Protein AF-A0A4Y3WJ09-F1 (afdb_monomer)

Radius of gyration: 26.89 Å; Cα contacts (8 Å, |Δi|>4): 916; chains: 1; bounding box: 65×41×78 Å

Foldseek 3Di:
DPQVVQQVLVQVLVVQCQVCLQDNDLVSQQVAKDQQAAEPVCQFFAPQLRHGISRNSVSVSVLVCQQWHNWHKDWDDWDDDRQKIKTKIKIKTAGAHKRFTAHNVRHTPDIDGGQRFIDIWIKMKMFGDDPSHTRYIDIDTPVVSVCVRSCVPPDLAPDPPFFDWDWDDLPQKIKIKGKDPLVQDAAEEEEAEDALALCLQSSLVRACLCPSHIYMRIRFALYDPMHPDPDFDALLNRLSSVVSVCVVSVGQAHAYEAAELRLVSLLSNLLVCVRHHQAYEYELYQQALDDDLSVVLCVQQVVVLVVCVVVVNLLVSSQSNCCQFQNDCVLVLQCVNPNNCRSVSSSVRNVCCSPHVVCSRHPVDHDDLVSLVSRNHAYEAEFEPCCCVRRVSSVVRSVRSCVSNVNYHYDYDYPGHSSCCSRPSNVVSNVVSVRRVD

Mean predicted aligned error: 13.88 Å

Structure (mmCIF, N/CA/C/O backbone):
data_AF-A0A4Y3WJ09-F1
#
_entry.id   AF-A0A4Y3WJ09-F1
#
loop_
_atom_site.group_PDB
_atom_site.id
_atom_site.type_symbol
_atom_site.label_atom_id
_atom_site.label_alt_id
_atom_site.label_comp_id
_atom_site.label_asym_id
_atom_site.label_entity_id
_atom_site.label_seq_id
_atom_site.pdbx_PDB_ins_code
_atom_site.Cartn_x
_atom_site.Cartn_y
_atom_site.Cartn_z
_atom_site.occupancy
_atom_site.B_iso_or_equiv
_atom_site.auth_seq_id
_atom_site.auth_comp_id
_atom_site.auth_asym_id
_atom_site.auth_atom_id
_atom_site.pdbx_PDB_model_num
ATOM 1 N N . MET A 1 1 ? 33.032 -2.298 -53.060 1.00 49.53 1 MET A N 1
ATOM 2 C CA . MET A 1 1 ? 34.197 -2.039 -52.176 1.00 49.53 1 MET A CA 1
ATOM 3 C C . MET A 1 1 ? 33.926 -0.985 -51.094 1.00 49.53 1 MET A C 1
ATOM 5 O O . MET A 1 1 ? 34.603 -1.011 -50.076 1.00 49.53 1 MET A O 1
ATOM 9 N N . THR A 1 2 ? 32.958 -0.078 -51.272 1.00 60.81 2 THR A N 1
ATOM 10 C CA . THR A 1 2 ? 32.627 1.017 -50.335 1.00 60.81 2 THR A CA 1
ATOM 11 C C . THR A 1 2 ? 31.844 0.573 -49.093 1.00 60.81 2 THR A C 1
ATOM 13 O O . THR A 1 2 ? 32.203 0.995 -47.999 1.00 60.81 2 THR A O 1
ATOM 16 N N . THR A 1 3 ? 30.855 -0.319 -49.228 1.00 61.72 3 THR A N 1
ATOM 17 C CA . THR A 1 3 ? 30.010 -0.789 -48.108 1.00 61.72 3 THR A CA 1
ATOM 18 C C . THR A 1 3 ? 30.817 -1.538 -47.045 1.00 61.72 3 THR A C 1
ATOM 20 O O . THR A 1 3 ? 30.859 -1.105 -45.904 1.00 61.72 3 THR A O 1
ATOM 23 N N . THR A 1 4 ? 31.593 -2.561 -47.425 1.00 63.91 4 THR A N 1
ATOM 24 C CA . THR A 1 4 ? 32.421 -3.352 -46.489 1.00 63.91 4 THR A CA 1
ATOM 25 C C . THR A 1 4 ? 33.418 -2.496 -45.703 1.00 63.91 4 THR A C 1
ATOM 27 O O . THR A 1 4 ? 33.597 -2.694 -44.507 1.00 63.91 4 THR A O 1
ATOM 30 N N . ARG A 1 5 ? 34.045 -1.501 -46.351 1.00 67.44 5 ARG A N 1
ATOM 31 C CA . ARG A 1 5 ? 35.002 -0.595 -45.696 1.00 67.44 5 ARG A CA 1
ATOM 32 C C . ARG A 1 5 ? 34.311 0.325 -44.682 1.00 67.44 5 ARG A C 1
ATOM 34 O O . ARG A 1 5 ? 34.899 0.611 -43.643 1.00 67.44 5 ARG A O 1
ATOM 41 N N . ARG A 1 6 ? 33.074 0.746 -44.976 1.00 68.56 6 ARG A N 1
ATOM 42 C CA . ARG A 1 6 ? 32.235 1.570 -44.094 1.00 68.56 6 ARG A CA 1
ATOM 43 C C . ARG A 1 6 ? 31.748 0.773 -42.881 1.00 68.56 6 ARG A C 1
ATOM 45 O O . ARG A 1 6 ? 31.883 1.240 -41.754 1.00 68.56 6 ARG A O 1
ATOM 52 N N . THR A 1 7 ? 31.325 -0.473 -43.096 1.00 72.62 7 THR A N 1
ATOM 53 C CA . THR A 1 7 ? 30.966 -1.421 -42.031 1.00 72.62 7 THR A CA 1
ATOM 54 C C . THR A 1 7 ? 32.130 -1.628 -41.057 1.00 72.62 7 THR A C 1
ATOM 56 O O . THR A 1 7 ? 31.968 -1.491 -39.845 1.00 72.62 7 THR A O 1
ATOM 59 N N . THR A 1 8 ? 33.340 -1.878 -41.575 1.00 74.62 8 THR A N 1
ATOM 60 C CA . THR A 1 8 ? 34.547 -2.043 -40.750 1.00 74.62 8 THR A CA 1
ATOM 61 C C . THR A 1 8 ? 34.922 -0.766 -39.989 1.00 74.62 8 THR A C 1
ATOM 63 O O . THR A 1 8 ? 35.354 -0.855 -38.839 1.00 74.62 8 THR A O 1
ATOM 66 N N . SER A 1 9 ? 34.747 0.426 -40.580 1.00 85.62 9 SER A N 1
ATOM 67 C CA . SER A 1 9 ? 35.023 1.688 -39.878 1.00 85.62 9 SER A CA 1
ATOM 68 C C . SER A 1 9 ? 34.035 1.963 -38.746 1.00 85.62 9 SER A C 1
ATOM 70 O O . SER A 1 9 ? 34.469 2.317 -37.655 1.00 85.62 9 SER A O 1
ATOM 72 N N . THR A 1 10 ? 32.737 1.745 -38.969 1.00 90.12 10 THR A N 1
ATOM 73 C CA . THR A 1 10 ? 31.695 1.957 -37.952 1.00 90.12 10 THR A CA 1
ATOM 74 C C . THR A 1 10 ? 31.848 0.975 -36.793 1.00 90.12 10 THR A C 1
ATOM 76 O O . THR A 1 10 ? 31.798 1.380 -35.634 1.00 90.12 10 THR A O 1
ATOM 79 N N . HIS A 1 11 ? 32.136 -0.296 -37.088 1.00 93.44 11 HIS A N 1
ATOM 80 C CA . HIS A 1 11 ? 32.428 -1.303 -36.068 1.00 93.44 11 HIS A CA 1
ATOM 81 C C . HIS A 1 11 ? 33.600 -0.881 -35.170 1.00 93.44 11 HIS A C 1
ATOM 83 O O . HIS A 1 11 ? 33.531 -0.975 -33.942 1.00 93.44 11 HIS A O 1
ATOM 89 N N . ARG A 1 12 ? 34.700 -0.410 -35.770 1.00 93.62 12 ARG A N 1
ATOM 90 C CA . ARG A 1 12 ? 35.858 0.070 -35.009 1.00 93.62 12 ARG A CA 1
ATOM 91 C C . ARG A 1 12 ? 35.506 1.295 -34.166 1.00 93.62 12 ARG A C 1
ATOM 93 O O . ARG A 1 12 ? 35.905 1.350 -33.011 1.00 93.62 12 ARG A O 1
ATOM 100 N N . LEU A 1 13 ? 34.734 2.226 -34.719 1.00 95.19 13 LEU A N 1
ATOM 101 C CA . LEU A 1 13 ? 34.330 3.455 -34.044 1.00 95.19 13 LEU A CA 1
ATOM 102 C C . LEU A 1 13 ? 33.542 3.179 -32.754 1.00 95.19 13 LEU A C 1
ATOM 104 O O . LEU A 1 13 ? 33.880 3.729 -31.709 1.00 95.19 13 LEU A O 1
ATOM 108 N N . VAL A 1 14 ? 32.545 2.285 -32.799 1.00 95.75 14 VAL A N 1
ATOM 109 C CA . VAL A 1 14 ? 31.782 1.908 -31.594 1.00 95.75 14 VAL A CA 1
ATOM 110 C C . VAL A 1 14 ? 32.630 1.106 -30.604 1.00 95.75 14 VAL A C 1
ATOM 112 O O . VAL A 1 14 ? 32.504 1.292 -29.400 1.00 95.75 14 VAL A O 1
ATOM 115 N N . THR A 1 15 ? 33.554 0.269 -31.089 1.00 96.00 15 THR A N 1
ATOM 116 C CA . THR A 1 15 ? 34.483 -0.476 -30.219 1.00 96.00 15 THR A CA 1
ATOM 117 C C . THR A 1 15 ? 35.412 0.474 -29.457 1.00 96.00 15 THR A C 1
ATOM 119 O O . THR A 1 15 ? 35.600 0.338 -28.248 1.00 96.00 15 THR A O 1
ATOM 122 N N . ASP A 1 16 ? 35.993 1.448 -30.161 1.00 96.50 16 ASP A N 1
ATOM 123 C CA . ASP A 1 16 ? 36.915 2.422 -29.580 1.00 96.50 16 ASP A CA 1
ATOM 124 C C . ASP A 1 16 ? 36.181 3.387 -28.629 1.00 96.50 16 ASP A C 1
ATOM 126 O O . ASP A 1 16 ? 36.765 3.804 -27.630 1.00 96.50 16 ASP A O 1
ATOM 130 N N . LEU A 1 17 ? 34.887 3.655 -28.852 1.00 97.00 17 LEU A N 1
ATOM 131 C CA . LEU A 1 17 ? 34.045 4.404 -27.913 1.00 97.00 17 LEU A CA 1
ATOM 132 C C . LEU A 1 17 ? 33.941 3.709 -26.552 1.00 97.00 17 LEU A C 1
ATOM 134 O O . LEU A 1 17 ? 34.197 4.352 -25.537 1.00 97.00 17 LEU A O 1
ATOM 138 N N . PHE A 1 18 ? 33.569 2.425 -26.501 1.00 97.00 18 PHE A N 1
ATOM 139 C CA . PHE A 1 18 ? 33.405 1.725 -25.218 1.00 97.00 18 PHE A CA 1
ATOM 140 C C . PHE A 1 18 ? 34.717 1.655 -24.429 1.00 97.00 18 PHE A C 1
ATOM 142 O O . PHE A 1 18 ? 34.713 1.797 -23.207 1.00 97.00 18 PHE A O 1
ATOM 149 N N . ARG A 1 19 ? 35.854 1.526 -25.125 1.00 94.88 19 ARG A N 1
ATOM 150 C CA . ARG A 1 19 ? 37.184 1.656 -24.511 1.00 94.88 19 ARG A CA 1
ATOM 151 C C . ARG A 1 19 ? 37.405 3.065 -23.966 1.00 94.88 19 ARG A C 1
ATOM 153 O O . ARG A 1 19 ? 37.731 3.232 -22.797 1.00 94.88 19 ARG A O 1
ATOM 160 N N . ALA A 1 20 ? 37.144 4.087 -24.782 1.00 95.50 20 ALA A N 1
ATOM 161 C CA . ALA A 1 20 ? 37.290 5.477 -24.365 1.00 95.50 20 ALA A CA 1
ATOM 162 C C . ALA A 1 20 ? 36.394 5.833 -23.167 1.00 95.50 20 ALA A C 1
ATOM 164 O O . ALA A 1 20 ? 36.812 6.623 -22.326 1.00 95.50 20 ALA A O 1
ATOM 165 N N . MET A 1 21 ? 35.206 5.228 -23.051 1.00 95.44 21 MET A N 1
ATOM 166 C CA . MET A 1 21 ? 34.303 5.368 -21.905 1.00 95.44 21 MET A CA 1
ATOM 167 C C . MET A 1 21 ? 34.782 4.627 -20.652 1.00 95.44 21 MET A C 1
ATOM 169 O O . MET A 1 21 ? 34.593 5.134 -19.547 1.00 95.44 21 MET A O 1
ATOM 173 N N . ALA A 1 22 ? 35.456 3.485 -20.787 1.00 94.56 22 ALA A N 1
ATOM 174 C CA . ALA A 1 22 ? 35.999 2.723 -19.660 1.00 94.56 22 ALA A CA 1
ATOM 175 C C . ALA A 1 22 ? 37.166 3.447 -18.975 1.00 94.56 22 ALA A C 1
ATOM 177 O O . ALA A 1 22 ? 37.065 3.789 -17.797 1.00 94.56 22 ALA A O 1
ATOM 178 N N . ASP A 1 23 ? 38.219 3.778 -19.725 1.00 93.38 23 ASP A N 1
ATOM 179 C CA . ASP A 1 23 ? 39.463 4.335 -19.171 1.00 93.38 23 ASP A CA 1
ATOM 180 C C . ASP A 1 23 ? 40.126 5.449 -20.010 1.00 93.38 23 ASP A C 1
ATOM 182 O O . ASP A 1 23 ? 41.090 6.066 -19.556 1.00 93.38 23 ASP A O 1
ATOM 186 N N . GLY A 1 24 ? 39.595 5.775 -21.194 1.00 93.44 24 GLY A N 1
ATOM 187 C CA . GLY A 1 24 ? 40.136 6.832 -22.061 1.00 93.44 24 GLY A CA 1
ATOM 188 C C . GLY A 1 24 ? 39.956 8.270 -21.557 1.00 93.44 24 GLY A C 1
ATOM 189 O O . GLY A 1 24 ? 39.269 8.545 -20.568 1.00 93.44 24 GLY A O 1
ATOM 190 N N . THR A 1 25 ? 40.576 9.213 -22.266 1.00 96.00 25 THR A N 1
ATOM 191 C CA . THR A 1 25 ? 40.548 10.651 -21.954 1.00 96.00 25 THR A CA 1
ATOM 192 C C . THR A 1 25 ? 39.454 11.401 -22.721 1.00 96.00 25 THR A C 1
ATOM 194 O O . THR A 1 25 ? 38.914 10.907 -23.713 1.00 96.00 25 THR A O 1
ATOM 197 N N . GLU A 1 26 ? 39.173 12.644 -22.319 1.00 95.38 26 GLU A N 1
ATOM 198 C CA . GLU A 1 26 ? 38.281 13.546 -23.064 1.00 95.38 26 GLU A CA 1
ATOM 199 C C . GLU A 1 26 ? 38.724 13.712 -24.526 1.00 95.38 26 GLU A C 1
ATOM 201 O O . GLU A 1 26 ? 37.899 13.711 -25.438 1.00 95.38 26 GLU A O 1
ATOM 206 N N . ALA A 1 27 ? 40.037 13.780 -24.766 1.00 96.12 27 ALA A N 1
ATOM 207 C CA . ALA A 1 27 ? 40.599 13.902 -26.106 1.00 96.12 27 ALA A CA 1
ATOM 208 C C . ALA A 1 27 ? 40.387 12.641 -26.958 1.00 96.12 27 ALA A C 1
ATOM 210 O O . ALA A 1 27 ? 40.234 12.751 -28.174 1.00 96.12 27 ALA A O 1
ATOM 211 N N . ASP A 1 28 ? 40.375 11.454 -26.348 1.00 94.81 28 ASP A N 1
ATOM 212 C CA . ASP A 1 28 ? 40.113 10.206 -27.069 1.00 94.81 28 ASP A CA 1
ATOM 213 C C . ASP A 1 28 ? 38.658 10.149 -27.521 1.00 94.81 28 ASP A C 1
ATOM 215 O O . ASP A 1 28 ? 38.384 9.882 -28.689 1.00 94.81 28 ASP A O 1
ATOM 219 N N . LEU A 1 29 ? 37.735 10.507 -26.630 1.00 93.56 29 LEU A N 1
ATOM 220 C CA . LEU A 1 29 ? 36.309 10.546 -26.925 1.00 93.56 29 LEU A CA 1
ATOM 221 C C . LEU A 1 29 ? 35.961 11.652 -27.940 1.00 93.56 29 LEU A C 1
ATOM 223 O O . LEU A 1 29 ? 35.170 11.426 -28.857 1.00 93.56 29 LEU A O 1
ATOM 227 N N . ALA A 1 30 ? 36.618 12.814 -27.868 1.00 95.75 30 ALA A N 1
ATOM 228 C CA . ALA A 1 30 ? 36.427 13.905 -28.824 1.00 95.75 30 ALA A CA 1
ATOM 229 C C . ALA A 1 30 ? 36.813 13.552 -30.270 1.00 95.75 30 ALA A C 1
ATOM 231 O O . ALA A 1 30 ? 36.283 14.152 -31.203 1.00 95.75 30 ALA A O 1
ATOM 232 N N . ARG A 1 31 ? 37.693 12.564 -30.481 1.00 96.94 31 ARG A N 1
ATOM 233 C CA . ARG A 1 31 ? 38.034 12.059 -31.824 1.00 96.94 31 ARG A CA 1
ATOM 234 C C . ARG A 1 31 ? 36.977 11.118 -32.405 1.00 96.94 31 ARG A C 1
ATOM 236 O O . ARG A 1 31 ? 37.053 10.811 -33.590 1.00 96.94 31 ARG A O 1
ATOM 243 N N . LEU A 1 32 ? 36.041 10.636 -31.587 1.00 97.38 32 LEU A N 1
ATOM 244 C CA . LEU A 1 32 ? 35.035 9.638 -31.968 1.00 97.38 32 LEU A CA 1
ATOM 245 C C . LEU A 1 32 ? 33.642 10.252 -32.157 1.00 97.38 32 LEU A C 1
ATOM 247 O O . LEU A 1 32 ? 32.805 9.679 -32.853 1.00 97.38 32 LEU A O 1
ATOM 251 N N . VAL A 1 33 ? 33.390 11.411 -31.546 1.00 97.62 33 VAL A N 1
ATOM 252 C CA . VAL A 1 33 ? 32.065 12.031 -31.447 1.00 97.62 33 VAL A CA 1
ATOM 253 C C . VAL A 1 33 ? 31.955 13.239 -32.377 1.00 97.62 33 VAL A C 1
ATOM 255 O O . VAL A 1 33 ? 32.781 14.149 -32.365 1.00 97.62 33 VAL A O 1
ATOM 258 N N . HIS A 1 34 ? 30.898 13.267 -33.182 1.00 98.25 34 HIS A N 1
ATOM 259 C CA . HIS A 1 34 ? 30.606 14.350 -34.113 1.00 98.25 34 HIS A CA 1
ATOM 260 C C . HIS A 1 34 ? 30.262 15.652 -33.349 1.00 98.25 34 HIS A C 1
ATOM 262 O O . HIS A 1 34 ? 29.561 15.587 -32.342 1.00 98.25 34 HIS A O 1
ATOM 268 N N . PRO A 1 35 ? 30.633 16.864 -33.816 1.00 97.12 35 PRO A N 1
ATOM 269 C CA . PRO A 1 35 ? 30.324 18.125 -33.115 1.00 97.12 35 PRO A CA 1
ATOM 270 C C . PRO A 1 35 ? 28.831 18.393 -32.865 1.00 97.12 35 PRO A C 1
ATOM 272 O O . PRO A 1 35 ? 28.466 19.113 -31.945 1.00 97.12 35 PRO A O 1
ATOM 275 N N . ARG A 1 36 ? 27.961 17.808 -33.694 1.00 96.44 36 ARG A N 1
ATOM 276 C CA . ARG A 1 36 ? 26.492 17.856 -33.555 1.00 96.44 36 ARG A CA 1
ATOM 277 C C . ARG A 1 36 ? 25.893 16.602 -32.908 1.00 96.44 36 ARG A C 1
ATOM 279 O O . ARG A 1 36 ? 24.698 16.377 -3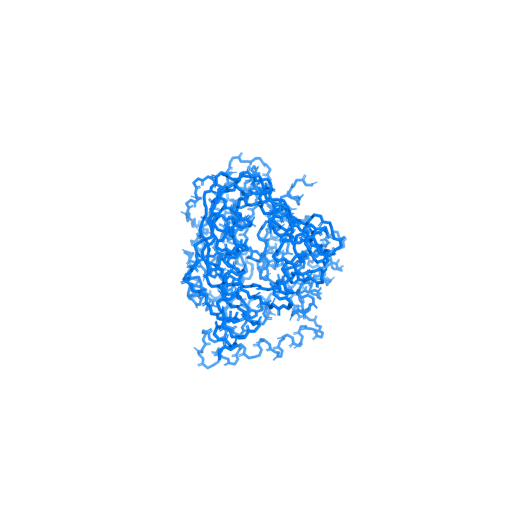3.054 1.00 96.44 36 ARG A O 1
ATOM 286 N N . ALA A 1 37 ? 26.710 15.749 -32.295 1.00 96.94 37 ALA A N 1
ATOM 287 C CA . ALA A 1 37 ? 26.230 14.481 -31.770 1.00 96.94 37 ALA A CA 1
ATOM 288 C C . ALA A 1 37 ? 25.207 14.677 -30.651 1.00 96.94 37 ALA A C 1
ATOM 290 O O . ALA A 1 37 ? 25.352 15.582 -29.831 1.00 96.94 37 ALA A O 1
ATOM 291 N N . HIS A 1 38 ? 24.213 13.798 -30.589 1.00 94.62 38 HIS A N 1
ATOM 292 C CA . HIS A 1 38 ? 23.195 13.820 -29.546 1.00 94.62 38 HIS A CA 1
ATOM 293 C C . HIS A 1 38 ? 23.065 12.451 -28.873 1.00 94.62 38 HIS A C 1
ATOM 295 O O . HIS A 1 38 ? 22.886 11.433 -29.542 1.00 94.62 38 HIS A O 1
ATOM 301 N N . ASP A 1 39 ? 23.135 12.437 -27.544 1.00 95.75 39 ASP A N 1
ATOM 302 C CA . ASP A 1 39 ? 22.878 11.261 -26.716 1.00 95.75 39 ASP A CA 1
ATOM 303 C C . ASP A 1 39 ? 21.455 11.341 -26.148 1.00 95.75 39 ASP A C 1
ATOM 305 O O . ASP A 1 39 ? 21.157 12.190 -25.307 1.00 95.75 39 ASP A O 1
ATOM 309 N N . ARG A 1 40 ? 20.560 10.459 -26.608 1.00 94.88 40 ARG A N 1
ATOM 310 C CA . ARG A 1 40 ? 19.167 10.432 -26.140 1.00 94.88 40 ARG A CA 1
ATOM 311 C C . ARG A 1 40 ? 19.049 9.994 -24.674 1.00 94.88 40 ARG A C 1
ATOM 313 O O . ARG A 1 40 ? 18.080 10.362 -24.015 1.00 94.88 40 ARG A O 1
ATOM 320 N N . GLU A 1 41 ? 20.045 9.284 -24.144 1.00 93.00 41 GLU A N 1
ATOM 321 C CA . GLU A 1 41 ? 20.054 8.783 -22.764 1.00 93.00 41 GLU A CA 1
ATOM 322 C C . GLU A 1 41 ? 20.547 9.823 -21.745 1.00 93.00 41 GLU A C 1
ATOM 324 O O . GLU A 1 41 ? 20.401 9.628 -20.533 1.00 93.00 41 GLU A O 1
ATOM 329 N N . ALA A 1 42 ? 21.080 10.961 -22.207 1.00 91.62 42 ALA A N 1
ATOM 330 C CA . ALA A 1 42 ? 21.610 12.026 -21.354 1.00 91.62 42 ALA A CA 1
ATOM 331 C C . ALA A 1 42 ? 20.536 12.745 -20.512 1.00 91.62 42 ALA A C 1
ATOM 333 O O . ALA A 1 42 ? 20.863 13.525 -19.615 1.00 91.62 42 ALA A O 1
ATOM 334 N N . VAL A 1 43 ? 19.246 12.479 -20.757 1.00 88.12 43 VAL A N 1
ATOM 335 C CA . VAL A 1 43 ? 18.119 13.102 -20.042 1.00 88.12 43 VAL A CA 1
ATOM 336 C C . VAL A 1 43 ? 18.187 12.895 -18.524 1.00 88.12 43 VAL A C 1
ATOM 338 O O . VAL A 1 43 ? 17.869 13.816 -17.771 1.00 88.12 43 VAL A O 1
ATOM 341 N N . ILE A 1 44 ? 18.671 11.736 -18.064 1.00 85.38 44 ILE A N 1
ATOM 342 C CA . ILE A 1 44 ? 18.806 11.422 -16.630 1.00 85.38 44 ILE A CA 1
ATOM 343 C C . ILE A 1 44 ? 20.147 11.859 -16.017 1.00 85.38 44 ILE A C 1
ATOM 345 O O . ILE A 1 44 ? 20.321 11.772 -14.797 1.00 85.38 44 ILE A O 1
ATOM 349 N N . GLY A 1 45 ? 21.094 12.273 -16.863 1.00 88.25 45 GLY A N 1
ATOM 350 C CA . GLY A 1 45 ? 22.432 12.715 -16.486 1.00 88.25 45 GLY A CA 1
ATOM 351 C C . GLY A 1 45 ? 22.486 14.212 -16.162 1.00 88.25 45 GLY A C 1
ATOM 352 O O . GLY A 1 45 ? 21.484 14.923 -16.299 1.00 88.25 45 GLY A O 1
ATOM 353 N N . PRO A 1 46 ? 23.652 14.716 -15.723 1.00 94.25 46 PRO A N 1
ATOM 354 C CA . PRO A 1 46 ? 23.820 16.122 -15.369 1.00 94.25 46 PRO A CA 1
ATOM 355 C C . PRO A 1 46 ? 23.520 17.042 -16.564 1.00 94.25 46 PRO A C 1
ATOM 357 O O . PRO A 1 46 ? 23.734 16.637 -17.706 1.00 94.25 46 PRO A O 1
ATOM 360 N N . PRO A 1 47 ? 23.117 18.309 -16.345 1.00 95.06 47 PRO A N 1
ATOM 361 C CA . PRO A 1 47 ? 22.813 19.244 -17.434 1.00 95.06 47 PRO A CA 1
ATOM 362 C C . PRO A 1 47 ? 23.910 19.349 -18.502 1.00 95.06 47 PRO A C 1
ATOM 364 O O . PRO A 1 47 ? 23.605 19.432 -19.688 1.00 95.06 47 PRO A O 1
A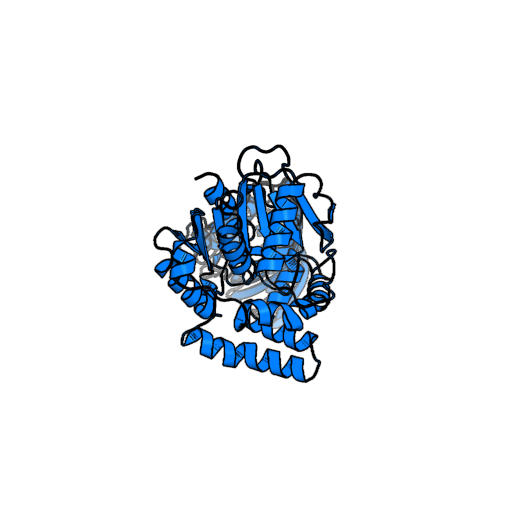TOM 367 N N . ALA A 1 48 ? 25.183 19.267 -18.097 1.00 95.62 48 ALA A N 1
ATOM 368 C CA . ALA A 1 48 ? 26.324 19.285 -19.010 1.00 95.62 48 ALA A CA 1
ATOM 369 C C . ALA A 1 48 ? 26.276 18.155 -20.059 1.00 95.62 48 ALA A C 1
ATOM 371 O O . ALA A 1 48 ? 26.614 18.396 -21.216 1.00 95.62 48 ALA A O 1
ATOM 372 N N . ALA A 1 49 ? 25.778 16.966 -19.692 1.00 95.81 49 ALA A N 1
ATOM 373 C CA . ALA A 1 49 ? 25.663 15.804 -20.578 1.00 95.81 49 ALA A CA 1
ATOM 374 C C . ALA A 1 49 ? 24.683 16.006 -21.741 1.00 95.81 49 ALA A C 1
ATOM 376 O O . ALA A 1 49 ? 24.772 15.332 -22.762 1.00 95.81 49 ALA A O 1
ATOM 377 N N . ARG A 1 50 ? 23.769 16.973 -21.615 1.00 94.25 50 ARG A N 1
ATOM 378 C CA . ARG A 1 50 ? 22.749 17.291 -22.625 1.00 94.25 50 ARG A CA 1
ATOM 379 C C . ARG A 1 50 ? 23.269 18.229 -23.717 1.00 94.25 50 ARG A C 1
ATOM 381 O O . ARG A 1 50 ? 22.548 18.537 -24.663 1.00 94.25 50 ARG A O 1
ATOM 388 N N . THR A 1 51 ? 24.505 18.706 -23.580 1.00 95.00 51 THR A N 1
ATOM 389 C CA . THR A 1 51 ? 25.161 19.556 -24.578 1.00 95.00 51 THR A CA 1
ATOM 390 C C . THR A 1 51 ? 25.499 18.729 -25.820 1.00 95.00 51 THR A C 1
ATOM 392 O O . THR A 1 51 ? 26.125 17.680 -25.679 1.00 95.00 51 THR A O 1
ATOM 395 N N . PRO A 1 52 ? 25.154 19.173 -27.041 1.00 96.38 52 PRO A N 1
ATOM 396 C CA . PRO A 1 52 ? 25.555 18.459 -28.246 1.00 96.38 52 PRO A CA 1
ATOM 397 C C . PRO A 1 52 ? 27.078 18.334 -28.398 1.00 96.38 52 PRO A C 1
ATOM 399 O O . PRO A 1 52 ? 27.837 19.238 -28.045 1.00 96.38 52 PRO A O 1
ATOM 402 N N . GLY A 1 53 ? 27.510 17.222 -28.989 1.00 96.75 53 GLY A N 1
ATOM 403 C CA . GLY A 1 53 ? 28.897 16.969 -29.362 1.00 96.75 53 GLY A CA 1
ATOM 404 C C . GLY A 1 53 ? 29.778 16.376 -28.254 1.00 96.75 53 GLY A C 1
ATOM 405 O O . GLY A 1 53 ? 29.272 15.863 -27.253 1.00 96.75 53 GLY A O 1
ATOM 406 N N . PRO A 1 54 ? 31.113 16.420 -28.434 1.00 97.50 54 PRO A N 1
ATOM 407 C CA . PRO A 1 54 ? 32.079 15.776 -27.542 1.00 97.50 54 PRO A CA 1
ATOM 408 C C . PRO A 1 54 ? 31.933 16.124 -26.059 1.00 97.50 54 PRO A C 1
ATOM 410 O O . PRO A 1 54 ? 32.062 15.244 -25.212 1.00 97.50 54 PRO A O 1
ATOM 413 N N . ALA A 1 55 ? 31.628 17.386 -25.743 1.00 96.31 55 ALA A N 1
ATOM 414 C CA . ALA A 1 55 ? 31.533 17.858 -24.364 1.00 96.31 55 ALA A CA 1
ATOM 415 C C . ALA A 1 55 ? 30.402 17.170 -23.580 1.00 96.31 55 ALA A C 1
ATOM 417 O O . ALA A 1 55 ? 30.600 16.782 -22.429 1.00 96.31 55 ALA A O 1
ATOM 418 N N . GLY A 1 56 ? 29.230 16.971 -24.197 1.00 96.25 56 GLY A N 1
ATOM 419 C CA . GLY A 1 56 ? 28.120 16.274 -23.542 1.00 96.25 56 GLY A CA 1
ATOM 420 C C . GLY A 1 56 ? 28.410 14.795 -23.330 1.00 96.25 56 GLY A C 1
ATOM 421 O O . GLY A 1 56 ? 28.206 14.266 -22.241 1.00 96.25 56 GLY A O 1
ATOM 422 N N . TRP A 1 57 ? 28.988 14.138 -24.332 1.00 96.25 57 TRP A N 1
ATOM 423 C CA . TRP A 1 57 ? 29.363 12.730 -24.220 1.00 96.25 57 TRP A CA 1
ATOM 424 C C . TRP A 1 57 ? 30.458 12.492 -23.170 1.00 96.25 57 TRP A C 1
ATOM 426 O O . TRP A 1 57 ? 30.408 11.514 -22.415 1.00 96.25 57 TRP A O 1
ATOM 436 N N . TRP A 1 58 ? 31.425 13.407 -23.068 1.00 97.25 58 TRP A N 1
ATOM 437 C CA . TRP A 1 58 ? 32.401 13.386 -21.984 1.00 97.25 58 TRP A CA 1
ATOM 438 C C . TRP A 1 58 ? 31.740 13.596 -20.622 1.00 97.25 58 TRP A C 1
ATOM 440 O O . TRP A 1 58 ? 32.045 12.862 -19.687 1.00 97.25 58 TRP A O 1
ATOM 450 N N . ALA A 1 59 ? 30.788 14.522 -20.501 1.00 96.81 59 ALA A N 1
ATOM 451 C CA . ALA A 1 59 ? 30.053 14.721 -19.255 1.00 96.81 59 ALA A CA 1
ATOM 452 C C . ALA A 1 59 ? 29.244 13.474 -18.840 1.00 96.81 59 ALA A C 1
ATOM 454 O O . ALA A 1 59 ? 29.258 13.127 -17.659 1.00 96.81 59 ALA A O 1
ATOM 455 N N . SER A 1 60 ? 28.619 12.751 -19.781 1.00 95.19 60 SER A N 1
ATOM 456 C CA . SER A 1 60 ? 28.003 11.437 -19.514 1.00 95.19 60 SER A CA 1
ATOM 457 C C . SER A 1 60 ? 29.031 10.422 -18.997 1.00 95.19 60 SER A C 1
ATOM 459 O O . SER A 1 60 ? 28.784 9.724 -18.011 1.00 95.19 60 SER A O 1
ATOM 461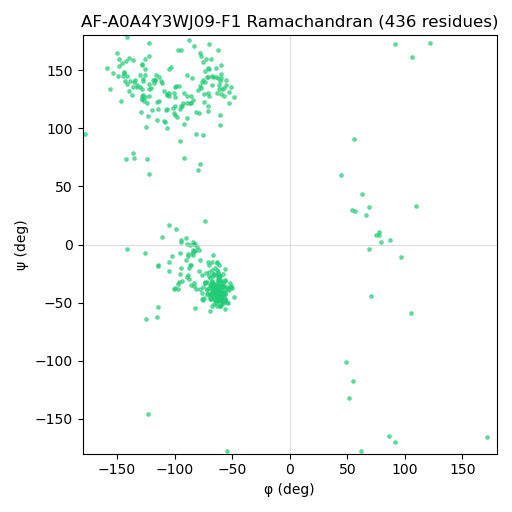 N N . THR A 1 61 ? 30.210 10.373 -19.621 1.00 96.50 61 THR A N 1
ATOM 462 C CA . THR A 1 61 ? 31.303 9.458 -19.248 1.00 96.50 61 THR A CA 1
ATOM 463 C C . THR A 1 61 ? 31.845 9.772 -17.854 1.00 96.50 61 THR A C 1
ATOM 465 O O . THR A 1 61 ? 31.964 8.887 -17.009 1.00 96.50 61 THR A O 1
ATOM 468 N N . ALA A 1 62 ? 32.128 11.045 -17.582 1.00 95.94 62 ALA A N 1
ATOM 469 C CA . ALA A 1 62 ? 32.623 11.519 -16.299 1.00 95.94 62 ALA A CA 1
ATOM 470 C C . ALA A 1 62 ? 31.605 11.276 -15.177 1.00 95.94 62 ALA A C 1
ATOM 472 O O . ALA A 1 62 ? 31.983 10.856 -14.087 1.00 95.94 62 ALA A O 1
ATOM 473 N N . TRP A 1 63 ? 30.313 11.475 -15.450 1.00 95.38 63 TRP A N 1
ATOM 474 C CA . TRP A 1 63 ? 29.237 11.182 -14.505 1.00 95.38 63 TRP A CA 1
ATOM 475 C C . TRP A 1 63 ? 29.151 9.692 -14.149 1.00 95.38 63 TRP A C 1
ATOM 477 O O . TRP A 1 63 ? 29.077 9.353 -12.967 1.00 95.38 63 TRP A O 1
ATOM 487 N N . LEU A 1 64 ? 29.233 8.797 -15.139 1.00 94.75 64 LEU A N 1
ATOM 488 C CA . LEU A 1 64 ? 29.283 7.352 -14.891 1.00 94.75 64 LEU A CA 1
ATOM 489 C C . LEU A 1 64 ? 30.513 6.972 -14.057 1.00 94.75 64 LEU A C 1
ATOM 491 O O . LEU A 1 64 ? 30.381 6.284 -13.045 1.00 94.75 64 LEU A O 1
ATOM 495 N N . ARG A 1 65 ? 31.696 7.476 -14.421 1.00 95.88 65 ARG A N 1
ATOM 496 C CA . ARG A 1 65 ? 32.951 7.221 -13.691 1.00 95.88 65 ARG A CA 1
ATOM 497 C C . ARG A 1 65 ? 32.984 7.825 -12.288 1.00 95.88 65 ARG A C 1
ATOM 499 O O . ARG A 1 65 ? 33.696 7.323 -11.425 1.00 95.88 65 ARG A O 1
ATOM 506 N N . ALA A 1 66 ? 32.217 8.884 -12.035 1.00 94.88 66 ALA A N 1
ATOM 507 C CA . ALA A 1 66 ? 32.069 9.439 -10.694 1.00 94.88 66 ALA A CA 1
ATOM 508 C C . ALA A 1 66 ? 31.298 8.485 -9.768 1.00 94.88 66 ALA A C 1
ATOM 510 O O . ALA A 1 66 ? 31.604 8.416 -8.581 1.00 94.88 66 ALA A O 1
ATOM 511 N N . GLY A 1 67 ? 30.323 7.737 -10.298 1.00 94.06 67 GLY A N 1
ATOM 512 C CA . GLY A 1 67 ? 29.586 6.723 -9.539 1.00 94.06 67 GLY A CA 1
ATOM 513 C C . GLY A 1 67 ? 30.310 5.377 -9.451 1.00 94.06 67 GLY A C 1
ATOM 514 O O . GLY A 1 67 ? 30.241 4.701 -8.422 1.00 94.06 67 GLY A O 1
ATOM 515 N N . PHE A 1 68 ? 31.021 4.980 -10.507 1.00 97.06 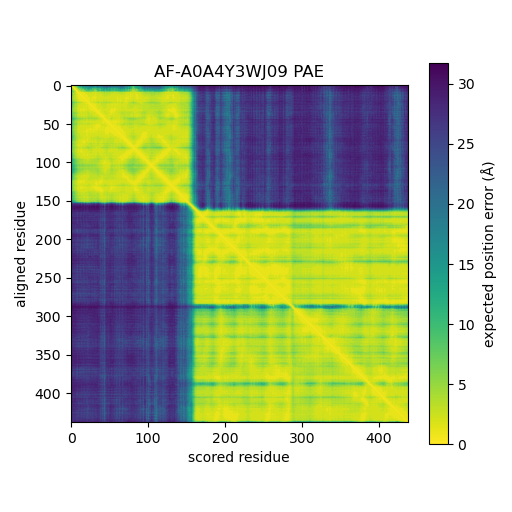68 PHE A N 1
ATOM 516 C CA . PHE A 1 68 ? 31.543 3.623 -10.652 1.00 97.06 68 PHE A CA 1
ATOM 517 C C . PHE A 1 68 ? 33.039 3.581 -10.974 1.00 97.06 68 PHE A C 1
ATOM 519 O O . PHE A 1 68 ? 33.507 4.256 -11.887 1.00 97.06 68 PHE A O 1
ATOM 526 N N . SER A 1 69 ? 33.774 2.719 -10.272 1.00 96.81 69 SER A N 1
ATOM 527 C CA . SER A 1 69 ? 35.146 2.339 -10.613 1.00 96.81 69 SER A CA 1
ATOM 528 C C . SER A 1 69 ? 35.175 1.030 -11.396 1.00 96.81 69 SER A C 1
ATOM 530 O O . SER A 1 69 ? 34.195 0.283 -11.409 1.00 96.81 69 SER A O 1
ATOM 532 N N . GLU A 1 70 ? 36.332 0.713 -11.986 1.00 96.25 70 GLU A N 1
ATOM 533 C CA . GLU A 1 70 ? 36.564 -0.565 -12.685 1.00 96.25 70 GLU A CA 1
ATOM 534 C C . GLU A 1 70 ? 35.543 -0.809 -13.816 1.00 96.25 70 GLU A C 1
ATOM 536 O O . GLU A 1 70 ? 35.197 -1.950 -14.117 1.00 96.25 70 GLU A O 1
ATOM 541 N N . LEU A 1 71 ? 35.027 0.274 -14.415 1.00 97.19 71 LEU A N 1
ATOM 542 C CA . LEU A 1 71 ? 34.049 0.198 -15.495 1.00 97.19 71 LEU A CA 1
ATOM 543 C C . LEU A 1 71 ? 34.651 -0.505 -16.710 1.00 97.19 71 LEU A C 1
ATOM 545 O O . LEU A 1 71 ? 35.728 -0.148 -17.182 1.00 97.19 71 LEU A O 1
ATOM 549 N N . SER A 1 72 ? 33.926 -1.485 -17.233 1.00 97.00 72 SER A N 1
ATOM 550 C CA . SER A 1 72 ? 34.288 -2.226 -18.438 1.00 97.00 72 SER A CA 1
ATOM 551 C C . SER A 1 72 ? 33.039 -2.662 -19.193 1.00 97.00 72 SER A C 1
ATOM 553 O O . SER A 1 72 ? 31.971 -2.837 -18.604 1.00 97.00 72 SER A O 1
ATOM 555 N N . TRP A 1 73 ? 33.187 -2.845 -20.503 1.00 97.75 73 TRP A N 1
ATOM 556 C CA . TRP A 1 73 ? 32.149 -3.391 -21.369 1.00 97.75 73 TRP A CA 1
ATOM 557 C C . TRP A 1 73 ? 32.692 -4.609 -22.103 1.00 97.75 73 TRP A C 1
ATOM 559 O O . TRP A 1 73 ? 33.669 -4.515 -22.847 1.00 97.75 73 TRP A O 1
ATOM 569 N N . GLU A 1 74 ? 32.034 -5.744 -21.910 1.00 97.62 74 GLU A N 1
ATOM 570 C CA . GLU A 1 74 ? 32.165 -6.896 -22.793 1.00 97.62 74 GLU A CA 1
ATOM 571 C C . GLU A 1 74 ? 31.219 -6.691 -23.979 1.00 97.62 74 GLU A C 1
ATOM 573 O O . GLU A 1 74 ? 30.031 -6.436 -23.778 1.00 97.62 74 GLU A O 1
ATOM 578 N N . LEU A 1 75 ? 31.746 -6.742 -25.205 1.00 97.31 75 LEU A N 1
ATOM 579 C CA . LEU A 1 75 ? 30.962 -6.572 -26.430 1.00 97.31 75 LEU A CA 1
ATOM 580 C C . LEU A 1 75 ? 30.632 -7.962 -26.986 1.00 97.31 75 LEU A C 1
ATOM 582 O O . LEU A 1 75 ? 31.535 -8.654 -27.455 1.00 97.31 75 LEU A O 1
ATOM 586 N N . HIS A 1 76 ? 29.360 -8.359 -26.918 1.00 95.38 76 HIS A N 1
ATOM 587 C CA . HIS A 1 76 ? 28.886 -9.687 -27.334 1.00 95.38 76 HIS A CA 1
ATOM 588 C C . HIS A 1 76 ? 28.666 -9.745 -28.840 1.00 95.38 76 HIS A C 1
ATOM 590 O O . HIS A 1 76 ? 29.261 -10.560 -29.543 1.00 95.38 76 HIS A O 1
ATOM 596 N N . GLU A 1 77 ? 27.854 -8.819 -29.346 1.00 95.50 77 GLU A N 1
ATOM 597 C CA . GLU A 1 77 ? 27.571 -8.678 -30.767 1.00 95.50 77 GLU A CA 1
ATOM 598 C C . GLU A 1 77 ? 27.638 -7.213 -31.189 1.00 95.50 77 GLU A C 1
ATOM 600 O O . GLU A 1 77 ? 27.149 -6.319 -30.495 1.00 95.50 77 GLU A O 1
ATOM 605 N N . ILE A 1 78 ? 28.205 -6.981 -32.375 1.00 96.81 78 ILE A N 1
ATOM 606 C CA . ILE A 1 78 ? 28.183 -5.690 -33.060 1.00 96.81 78 ILE A CA 1
ATOM 607 C C . ILE A 1 78 ? 27.563 -5.913 -34.433 1.00 96.81 78 ILE A C 1
ATOM 609 O O . ILE A 1 78 ? 28.156 -6.548 -35.306 1.00 96.81 78 ILE A O 1
ATOM 613 N N . LEU A 1 79 ? 26.364 -5.377 -34.622 1.00 95.75 79 LEU A N 1
ATOM 614 C CA . LEU A 1 79 ? 25.666 -5.363 -35.898 1.00 95.75 79 LEU A CA 1
ATOM 615 C C . LEU A 1 79 ? 25.850 -3.989 -36.523 1.00 95.75 79 LEU A C 1
ATOM 617 O O . LEU A 1 79 ? 25.626 -2.975 -35.867 1.00 95.75 79 LEU A O 1
ATOM 621 N N . VAL A 1 80 ? 26.258 -3.952 -37.787 1.00 95.94 80 VAL A N 1
ATOM 622 C CA . VAL A 1 80 ? 26.410 -2.705 -38.536 1.00 95.94 80 VAL A CA 1
ATOM 623 C C . VAL A 1 80 ? 25.652 -2.823 -39.843 1.00 95.94 80 VAL A C 1
ATOM 625 O O . VAL A 1 80 ? 25.918 -3.728 -40.634 1.00 95.94 80 VAL A O 1
ATOM 628 N N . ASP A 1 81 ? 24.757 -1.871 -40.061 1.00 92.44 81 ASP A N 1
ATOM 629 C CA . ASP A 1 81 ? 24.016 -1.684 -41.298 1.00 92.44 81 ASP A CA 1
ATOM 630 C C . ASP A 1 81 ? 24.238 -0.245 -41.775 1.00 92.44 81 ASP A C 1
ATOM 632 O O . ASP A 1 81 ? 23.707 0.706 -41.205 1.00 92.44 81 ASP A O 1
ATOM 636 N N . ASP A 1 82 ? 25.122 -0.087 -42.763 1.00 89.56 82 ASP A N 1
ATOM 637 C CA . ASP A 1 82 ? 25.608 1.199 -43.275 1.00 89.56 82 ASP A CA 1
ATOM 638 C C . ASP A 1 82 ? 26.072 2.197 -42.192 1.00 89.56 82 ASP A C 1
ATOM 640 O O . ASP A 1 82 ? 27.214 2.127 -41.721 1.00 89.56 82 ASP A O 1
ATOM 644 N N . ASP A 1 83 ? 25.232 3.179 -41.863 1.00 92.62 83 ASP A N 1
ATOM 645 C CA . ASP A 1 83 ? 25.506 4.242 -40.900 1.00 92.62 83 ASP A CA 1
ATOM 646 C C . ASP A 1 83 ? 24.969 3.937 -39.497 1.00 92.62 83 ASP A C 1
ATOM 648 O O . ASP A 1 83 ? 25.289 4.675 -38.564 1.00 92.62 83 ASP A O 1
ATOM 652 N N . LEU A 1 84 ? 24.210 2.853 -39.339 1.00 96.00 84 LEU A N 1
ATOM 653 C CA . LEU A 1 84 ? 23.621 2.389 -38.093 1.00 96.00 84 LEU A CA 1
ATOM 654 C C . LEU A 1 84 ? 24.455 1.251 -37.494 1.00 96.00 84 LEU A C 1
ATOM 656 O O . LEU A 1 84 ? 24.837 0.305 -38.181 1.00 96.00 84 LEU A O 1
ATOM 660 N N . ALA A 1 85 ? 24.695 1.312 -36.189 1.00 97.44 85 ALA A N 1
ATOM 661 C CA . ALA A 1 85 ? 25.285 0.220 -35.428 1.00 97.44 85 ALA A CA 1
ATOM 662 C C . ALA A 1 85 ? 24.430 -0.119 -34.209 1.00 97.44 85 ALA A C 1
ATOM 664 O O . ALA A 1 85 ? 23.938 0.781 -33.533 1.00 97.44 85 ALA A O 1
ATOM 665 N N . ALA A 1 86 ? 24.301 -1.407 -33.911 1.00 97.69 86 ALA A N 1
ATOM 666 C CA . ALA A 1 86 ? 23.731 -1.922 -32.675 1.00 97.69 86 ALA A CA 1
ATOM 667 C C . ALA A 1 86 ? 24.777 -2.784 -31.967 1.00 97.69 86 ALA A C 1
ATOM 669 O O . ALA A 1 86 ? 25.442 -3.607 -32.595 1.00 97.69 86 ALA A O 1
ATOM 670 N N . VAL A 1 87 ? 24.929 -2.586 -30.665 1.00 98.12 87 VAL A N 1
ATOM 671 C CA . VAL A 1 87 ? 25.949 -3.235 -29.847 1.00 98.12 87 VAL A CA 1
ATOM 672 C C . VAL A 1 87 ? 25.269 -3.844 -28.632 1.00 98.12 87 VAL A C 1
ATOM 674 O O . VAL A 1 87 ? 24.749 -3.115 -27.787 1.00 98.12 87 VAL A O 1
ATOM 677 N N . HIS A 1 88 ? 25.279 -5.169 -28.535 1.00 97.75 88 HIS A N 1
ATOM 678 C CA . HIS A 1 88 ? 24.878 -5.875 -27.324 1.00 97.75 88 HIS A CA 1
ATOM 679 C C . HIS A 1 88 ? 26.100 -6.046 -26.424 1.00 97.75 88 HIS A C 1
ATOM 681 O O . HIS A 1 88 ? 27.160 -6.494 -26.862 1.00 97.75 88 HIS A O 1
ATOM 687 N N . THR A 1 89 ? 25.965 -5.640 -25.166 1.00 97.38 89 THR A N 1
ATOM 688 C CA . THR A 1 89 ? 27.083 -5.554 -24.230 1.00 97.38 89 THR A CA 1
ATOM 689 C C . THR A 1 89 ? 26.705 -6.036 -22.842 1.00 97.38 89 THR A C 1
ATOM 691 O O . THR A 1 89 ? 25.532 -6.063 -22.462 1.00 97.38 89 THR A O 1
ATOM 694 N N . THR A 1 90 ? 27.715 -6.378 -22.050 1.00 97.44 90 THR A N 1
ATOM 695 C CA . THR A 1 90 ? 27.608 -6.426 -20.592 1.00 97.44 90 THR A CA 1
ATOM 696 C C . THR A 1 90 ? 28.515 -5.371 -19.985 1.00 97.44 90 THR A C 1
ATOM 698 O O . THR A 1 90 ? 29.734 -5.435 -20.125 1.00 97.44 90 THR A O 1
ATOM 701 N N . MET A 1 91 ? 27.907 -4.407 -19.298 1.00 97.62 91 MET A N 1
ATOM 702 C CA . MET A 1 91 ? 28.612 -3.402 -18.512 1.00 97.62 91 MET A CA 1
ATOM 703 C C . MET A 1 91 ? 28.879 -3.955 -17.116 1.00 97.62 91 MET A C 1
ATOM 705 O O . MET A 1 91 ? 27.946 -4.385 -16.432 1.00 97.62 91 MET A O 1
ATOM 709 N N . SER A 1 92 ? 30.132 -3.892 -16.676 1.00 97.44 92 SER A N 1
ATOM 710 C CA . SER A 1 92 ? 30.555 -4.321 -15.343 1.00 97.44 92 SER A CA 1
ATOM 711 C C . SER A 1 92 ? 31.355 -3.236 -14.635 1.00 97.44 92 SER A C 1
ATOM 713 O O . SER A 1 92 ? 31.973 -2.393 -15.279 1.00 97.44 92 SER A O 1
ATOM 715 N N . GLY A 1 93 ? 31.354 -3.261 -13.305 1.00 97.44 93 GLY A N 1
ATOM 716 C CA . GLY A 1 93 ? 32.135 -2.338 -12.484 1.00 97.44 93 GLY A CA 1
ATOM 717 C C . GLY A 1 93 ? 31.796 -2.446 -11.002 1.00 97.44 93 GLY A C 1
ATOM 718 O O . GLY A 1 93 ? 31.139 -3.395 -10.564 1.00 97.44 93 GLY A O 1
ATOM 719 N N . ARG A 1 94 ? 32.221 -1.454 -10.217 1.00 97.38 94 ARG A N 1
ATOM 720 C CA . ARG A 1 94 ? 31.956 -1.363 -8.776 1.00 97.38 94 ARG A CA 1
ATOM 721 C C . ARG A 1 94 ? 31.409 0.004 -8.400 1.00 97.38 94 ARG A C 1
ATOM 723 O O . ARG A 1 94 ? 31.938 1.024 -8.816 1.00 97.38 94 ARG A O 1
ATOM 730 N N . HIS A 1 95 ? 30.369 0.037 -7.572 1.00 96.81 95 HIS A N 1
ATOM 731 C CA . HIS A 1 95 ? 29.758 1.289 -7.116 1.00 96.81 95 HIS A CA 1
ATOM 732 C C . HIS A 1 95 ? 30.536 1.909 -5.950 1.00 96.81 95 HIS A C 1
ATOM 734 O O . HIS A 1 95 ? 30.333 1.536 -4.789 1.00 96.81 95 HIS A O 1
ATOM 740 N N . THR A 1 96 ? 31.433 2.840 -6.271 1.00 96.19 96 THR A N 1
ATOM 741 C CA . THR A 1 96 ? 32.425 3.418 -5.349 1.00 96.19 96 THR A CA 1
ATOM 742 C C . THR A 1 96 ? 32.228 4.897 -5.051 1.00 96.19 96 THR A C 1
ATOM 744 O O . THR A 1 96 ? 32.753 5.365 -4.044 1.00 96.19 96 THR A O 1
ATOM 747 N N . GLY A 1 97 ? 31.471 5.630 -5.867 1.00 88.94 97 GLY A N 1
ATOM 748 C CA . GLY A 1 97 ? 31.126 7.029 -5.614 1.00 88.94 97 GLY A CA 1
ATOM 749 C C . GLY A 1 97 ? 29.620 7.256 -5.562 1.00 88.94 97 GLY A C 1
ATOM 750 O O . GLY A 1 97 ? 28.835 6.345 -5.800 1.00 88.94 97 GLY A O 1
ATOM 751 N N . ALA A 1 98 ? 29.207 8.471 -5.205 1.00 88.19 98 ALA A N 1
ATOM 752 C CA . ALA A 1 98 ? 27.792 8.819 -5.185 1.00 88.19 98 ALA A CA 1
ATOM 753 C C . ALA A 1 98 ? 27.245 8.908 -6.617 1.00 88.19 98 ALA A C 1
ATOM 755 O O . ALA A 1 98 ? 27.781 9.635 -7.454 1.00 88.19 98 ALA A O 1
ATOM 756 N N . TYR A 1 99 ? 26.153 8.197 -6.894 1.00 89.50 99 TYR A N 1
ATOM 757 C CA . TYR A 1 99 ? 25.499 8.225 -8.198 1.00 89.50 99 TYR A CA 1
ATOM 758 C C . TYR A 1 99 ? 24.264 9.129 -8.169 1.00 89.50 99 TYR A C 1
ATOM 760 O O . TYR A 1 99 ? 23.273 8.846 -7.488 1.00 89.50 99 TYR A O 1
ATOM 768 N N . HIS A 1 100 ? 24.330 10.235 -8.906 1.00 88.81 100 HIS A N 1
ATOM 769 C CA . HIS A 1 100 ? 23.288 11.262 -8.956 1.00 88.81 100 HIS A CA 1
ATOM 770 C C . HIS A 1 100 ? 22.370 11.049 -10.158 1.00 88.81 100 HIS A C 1
ATOM 772 O O . HIS A 1 100 ? 22.862 10.824 -11.255 1.00 88.81 100 HIS A O 1
ATOM 778 N N . ARG A 1 101 ? 21.055 11.182 -9.985 1.00 88.94 101 ARG A N 1
ATOM 779 C CA . ARG A 1 101 ? 20.083 11.247 -11.085 1.00 88.94 101 ARG A CA 1
ATOM 780 C C . ARG A 1 101 ? 19.498 12.649 -11.153 1.00 88.94 101 ARG A C 1
ATOM 782 O O . ARG A 1 101 ? 19.166 13.216 -10.110 1.00 88.94 101 ARG A O 1
ATOM 789 N N . TYR A 1 102 ? 19.333 13.169 -12.363 1.00 91.19 102 TYR A N 1
ATOM 790 C CA . TYR A 1 102 ? 18.851 14.525 -12.599 1.00 91.19 102 TYR A CA 1
ATOM 791 C C . TYR A 1 102 ? 17.472 14.532 -13.265 1.00 91.19 102 TYR A C 1
ATOM 793 O O . TYR A 1 102 ? 17.163 13.666 -14.084 1.00 91.19 102 TYR A O 1
ATOM 801 N N . GLY A 1 103 ? 16.642 15.504 -12.889 1.00 85.81 103 GLY A N 1
ATOM 802 C CA . GLY A 1 103 ? 15.337 15.769 -13.492 1.00 85.81 103 GLY A CA 1
ATOM 803 C C . GLY A 1 103 ? 15.446 16.625 -14.760 1.00 85.81 103 GLY A C 1
ATOM 804 O O . GLY A 1 103 ? 16.520 17.163 -15.048 1.00 85.81 103 GLY A O 1
ATOM 805 N N . PRO A 1 104 ? 14.358 16.792 -15.536 1.00 86.88 104 PRO A N 1
ATOM 806 C CA . PRO A 1 104 ? 14.367 17.566 -16.783 1.00 86.88 104 PRO A CA 1
ATOM 807 C C . PRO A 1 104 ? 14.852 19.014 -16.622 1.00 86.88 104 PRO A C 1
ATOM 809 O O . PRO A 1 104 ? 15.517 19.540 -17.509 1.00 86.88 104 PRO A O 1
ATOM 812 N N . ASP A 1 105 ? 14.610 19.626 -15.467 1.00 88.31 105 ASP A N 1
ATOM 813 C CA . ASP A 1 105 ? 15.042 20.980 -15.097 1.00 88.31 105 ASP A CA 1
ATOM 814 C C . ASP A 1 105 ? 16.517 21.075 -14.654 1.00 88.31 105 ASP A C 1
ATOM 816 O O . ASP A 1 105 ? 17.028 22.166 -14.415 1.00 88.31 105 ASP A O 1
ATOM 820 N N . GLY A 1 106 ? 17.219 19.941 -14.554 1.00 85.19 106 GLY A N 1
ATOM 821 C CA . GLY A 1 106 ? 18.608 19.869 -14.105 1.00 85.19 106 GLY A CA 1
ATOM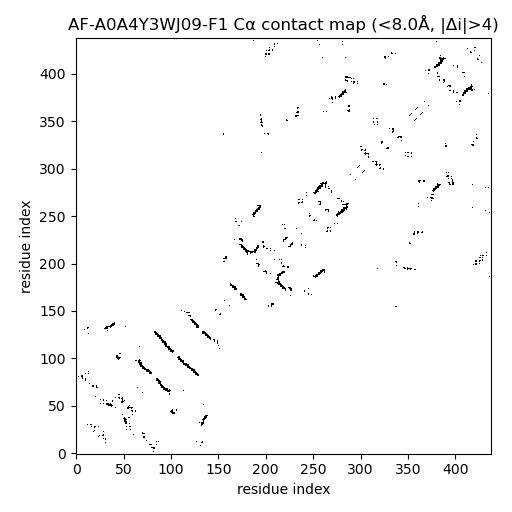 822 C C . GLY A 1 106 ? 18.783 19.767 -12.589 1.00 85.19 106 GLY A C 1
ATOM 823 O O . GLY A 1 106 ? 19.921 19.737 -12.120 1.00 85.19 106 GLY A O 1
ATOM 824 N N . SER A 1 107 ? 17.692 19.674 -11.822 1.00 88.62 107 SER A N 1
ATOM 825 C CA . SER A 1 107 ? 17.737 19.411 -10.382 1.00 88.62 107 SER A CA 1
ATOM 826 C C . SER A 1 107 ? 18.153 17.965 -10.087 1.00 88.62 107 SER A C 1
ATOM 828 O O . SER A 1 107 ? 17.922 17.058 -10.888 1.00 88.62 107 SER A O 1
ATOM 830 N N . VAL A 1 108 ? 18.781 17.723 -8.933 1.00 86.25 108 VAL A N 1
ATOM 831 C CA . VAL A 1 108 ? 19.099 16.361 -8.476 1.00 86.25 108 VAL A CA 1
ATOM 832 C C . VAL A 1 108 ? 17.833 15.737 -7.891 1.00 86.25 108 VAL A C 1
ATOM 834 O O . VAL A 1 108 ? 17.369 16.156 -6.835 1.00 86.25 108 VAL A O 1
ATOM 837 N N . VAL A 1 109 ? 17.300 14.710 -8.553 1.00 83.38 109 VAL A N 1
ATOM 838 C CA . VAL A 1 109 ? 16.070 14.011 -8.132 1.00 83.38 109 VAL A CA 1
ATOM 839 C C . VAL A 1 109 ? 16.350 12.767 -7.293 1.00 83.38 109 VAL A C 1
ATOM 841 O O . VAL A 1 109 ? 15.481 12.297 -6.565 1.00 83.38 109 VAL A O 1
ATOM 844 N N . ALA A 1 110 ? 17.563 12.212 -7.377 1.00 80.38 110 ALA A N 1
ATOM 845 C CA . ALA A 1 110 ? 17.994 11.118 -6.514 1.00 80.38 110 ALA A CA 1
ATOM 846 C C . ALA A 1 110 ? 19.516 11.097 -6.350 1.00 80.38 110 ALA A C 1
ATOM 848 O O . ALA A 1 110 ? 20.256 11.400 -7.285 1.00 80.38 110 ALA A O 1
ATOM 849 N N . VAL A 1 111 ? 19.978 10.657 -5.180 1.00 84.94 111 VAL A N 1
ATOM 850 C CA . VAL A 1 111 ? 21.391 10.366 -4.908 1.00 84.94 111 VAL A CA 1
ATOM 851 C C . VAL A 1 111 ? 21.487 8.962 -4.331 1.00 84.94 111 VAL A C 1
ATOM 853 O O . VAL A 1 111 ? 20.781 8.629 -3.378 1.00 84.94 111 VAL A O 1
ATOM 856 N N . ARG A 1 112 ? 22.341 8.121 -4.913 1.00 86.75 112 ARG A N 1
ATOM 857 C CA . ARG A 1 112 ? 22.641 6.783 -4.399 1.00 86.75 112 ARG A CA 1
ATOM 858 C C . ARG A 1 112 ? 24.036 6.799 -3.770 1.00 86.75 112 ARG A C 1
ATOM 860 O O . ARG A 1 112 ? 24.995 7.061 -4.490 1.00 86.75 112 ARG A O 1
ATOM 867 N N . PRO A 1 113 ? 24.166 6.566 -2.452 1.00 83.31 113 PRO A N 1
ATOM 868 C CA . PRO A 1 113 ? 25.469 6.538 -1.797 1.00 83.31 113 PRO A CA 1
ATOM 869 C C . PRO A 1 113 ? 26.256 5.293 -2.226 1.00 83.31 113 PRO A C 1
ATOM 871 O O . PRO A 1 113 ? 25.632 4.266 -2.507 1.00 83.31 113 PRO A O 1
ATOM 874 N N . PRO A 1 114 ? 27.599 5.346 -2.243 1.00 87.31 114 PRO A N 1
ATOM 875 C CA . PRO A 1 114 ? 28.432 4.235 -2.686 1.00 87.31 114 PRO A CA 1
ATOM 876 C C . PRO A 1 114 ? 28.175 2.980 -1.853 1.00 87.31 114 PRO A C 1
ATOM 878 O O . PRO A 1 114 ? 28.112 3.021 -0.627 1.00 87.31 114 PRO A O 1
ATOM 881 N N . THR A 1 115 ? 28.031 1.845 -2.533 1.00 87.56 115 THR A N 1
ATOM 882 C CA . THR A 1 115 ? 27.682 0.562 -1.886 1.00 87.56 115 THR A CA 1
ATOM 883 C C . THR A 1 115 ? 28.870 -0.389 -1.776 1.00 87.56 115 THR A C 1
ATOM 885 O O . THR A 1 115 ? 28.782 -1.409 -1.099 1.00 87.56 115 THR A O 1
ATOM 888 N N . GLY A 1 116 ? 29.953 -0.118 -2.510 1.00 91.69 116 GLY A N 1
ATOM 889 C CA . GLY A 1 116 ? 31.106 -1.006 -2.657 1.00 91.69 116 GLY A CA 1
ATOM 890 C C . GLY A 1 116 ? 30.826 -2.293 -3.443 1.00 91.69 116 GLY A C 1
ATOM 891 O O . GLY A 1 116 ? 31.754 -3.067 -3.680 1.00 91.69 116 GLY A O 1
ATOM 892 N N . ARG A 1 117 ? 29.578 -2.545 -3.860 1.00 87.88 117 ARG A N 1
ATOM 893 C CA . ARG A 1 117 ? 29.173 -3.781 -4.538 1.00 87.88 117 ARG A CA 1
ATOM 894 C C . ARG A 1 117 ? 29.625 -3.800 -6.002 1.00 87.88 117 ARG A C 1
ATOM 896 O O . ARG A 1 117 ? 29.539 -2.761 -6.667 1.00 87.88 117 ARG A O 1
ATOM 903 N N . PRO A 1 118 ? 30.086 -4.958 -6.506 1.00 93.00 118 PRO A N 1
ATOM 904 C CA . PRO A 1 118 ? 30.291 -5.154 -7.930 1.00 93.00 118 PRO A CA 1
ATOM 905 C C . PRO A 1 118 ? 28.946 -5.350 -8.641 1.00 93.00 118 PRO A C 1
ATOM 907 O O . PRO A 1 118 ? 27.964 -5.787 -8.034 1.00 93.00 118 PRO A O 1
ATOM 910 N N . PHE A 1 119 ? 28.908 -5.073 -9.938 1.00 93.94 119 PHE A N 1
ATOM 911 C CA . PHE A 1 119 ? 27.763 -5.363 -10.791 1.00 93.94 119 PHE A CA 1
ATOM 912 C C . PHE A 1 119 ? 28.218 -5.823 -12.178 1.00 93.94 119 PHE A C 1
ATOM 914 O O . PHE A 1 119 ? 29.329 -5.523 -12.608 1.00 93.94 119 PHE A O 1
ATOM 921 N N . ALA A 1 120 ? 27.318 -6.531 -12.857 1.00 94.81 120 ALA A N 1
ATOM 922 C CA . ALA A 1 120 ? 27.384 -6.867 -14.272 1.00 94.81 120 ALA A CA 1
ATOM 923 C C . ALA A 1 120 ? 25.943 -6.895 -14.797 1.00 94.81 120 ALA A C 1
ATOM 925 O O . ALA A 1 120 ? 25.098 -7.582 -14.204 1.00 94.81 120 ALA A O 1
ATOM 926 N N . VAL A 1 121 ? 25.653 -6.106 -15.833 1.00 91.50 121 VAL A N 1
ATOM 927 C CA . VAL A 1 121 ? 24.306 -5.924 -16.400 1.00 91.50 121 VAL A CA 1
ATOM 928 C C . VAL A 1 121 ? 24.353 -5.830 -17.918 1.00 91.50 121 VAL A C 1
ATOM 930 O O . VAL A 1 121 ? 25.296 -5.274 -18.481 1.00 91.50 121 VAL A O 1
ATOM 933 N N . THR A 1 122 ? 23.335 -6.367 -18.585 1.00 95.19 122 THR A N 1
ATOM 934 C CA . THR A 1 122 ? 23.253 -6.363 -20.047 1.00 95.19 122 THR A CA 1
ATOM 935 C C . THR A 1 122 ? 22.647 -5.063 -20.568 1.00 95.19 122 THR A C 1
ATOM 937 O O . THR A 1 122 ? 21.761 -4.460 -19.954 1.00 95.19 122 THR A O 1
ATOM 940 N N . GLN A 1 123 ? 23.155 -4.596 -21.706 1.00 95.81 123 GLN A N 1
ATOM 941 C CA . GLN A 1 123 ? 22.701 -3.373 -22.363 1.00 95.81 123 GLN A CA 1
ATOM 942 C C . GLN A 1 123 ? 22.771 -3.543 -23.880 1.00 95.81 123 GLN A C 1
ATOM 944 O O . GLN A 1 123 ? 23.692 -4.174 -24.397 1.00 95.81 123 GLN A O 1
ATOM 949 N N . THR A 1 124 ? 21.824 -2.951 -24.603 1.00 97.50 124 THR A N 1
ATOM 950 C CA . THR A 1 124 ? 21.932 -2.772 -26.056 1.00 97.50 124 THR A CA 1
ATOM 951 C C . THR A 1 124 ? 22.044 -1.291 -26.366 1.00 97.50 124 THR A C 1
ATOM 953 O O . THR A 1 124 ? 21.169 -0.516 -25.988 1.00 97.50 124 THR A O 1
ATOM 956 N N . HIS A 1 125 ? 23.103 -0.909 -27.067 1.00 98.00 125 HIS A N 1
ATOM 957 C CA . HIS A 1 125 ? 23.358 0.460 -27.493 1.00 98.00 125 HIS A CA 1
ATOM 958 C C . HIS A 1 125 ? 23.229 0.573 -29.000 1.00 98.00 125 HIS A C 1
ATOM 960 O O . HIS A 1 125 ? 23.687 -0.295 -29.738 1.00 98.00 125 HIS A O 1
ATOM 966 N N . TRP A 1 126 ? 22.642 1.666 -29.455 1.00 98.44 126 TRP A N 1
ATOM 967 C CA . TRP A 1 126 ? 22.447 1.958 -30.860 1.00 98.44 126 TRP A CA 1
ATOM 968 C C . TRP A 1 126 ? 23.108 3.279 -31.197 1.00 98.44 126 TRP A C 1
ATOM 970 O O . TRP A 1 126 ? 22.993 4.245 -30.442 1.00 98.44 126 TRP A O 1
ATOM 980 N N . PHE A 1 127 ? 23.773 3.325 -32.344 1.00 98.31 127 PHE A N 1
ATOM 981 C CA . PHE A 1 127 ? 24.532 4.479 -32.789 1.00 98.31 127 PHE A CA 1
ATOM 982 C C . PHE A 1 127 ? 24.246 4.791 -34.249 1.00 98.31 127 PHE A C 1
ATOM 984 O O . PHE A 1 127 ? 24.187 3.875 -35.066 1.00 98.31 127 PHE A O 1
ATOM 991 N N . ARG A 1 128 ? 24.163 6.078 -34.599 1.00 97.62 128 ARG A N 1
ATOM 992 C CA . ARG A 1 128 ? 24.344 6.512 -35.995 1.00 97.62 128 ARG A CA 1
ATOM 993 C C . ARG A 1 128 ? 25.690 7.169 -36.193 1.00 97.62 128 ARG A C 1
ATOM 995 O O . ARG A 1 128 ? 26.213 7.827 -35.290 1.00 97.62 128 ARG A O 1
ATOM 1002 N N . THR A 1 129 ? 26.201 7.054 -37.410 1.00 97.00 129 THR A N 1
ATOM 1003 C CA . THR A 1 129 ? 27.452 7.671 -37.832 1.00 97.00 129 THR A CA 1
ATOM 1004 C C . THR A 1 129 ? 27.241 8.686 -38.948 1.00 97.00 129 THR A C 1
ATOM 1006 O O . THR A 1 129 ? 26.446 8.490 -39.859 1.00 97.00 129 THR A O 1
ATOM 1009 N N . ALA A 1 130 ? 27.982 9.787 -38.891 1.00 95.06 130 ALA A N 1
ATOM 1010 C CA . ALA A 1 130 ? 28.074 10.775 -39.958 1.00 95.06 130 ALA A CA 1
ATOM 1011 C C . ALA A 1 130 ? 29.509 11.298 -40.015 1.00 95.06 130 ALA A C 1
ATOM 1013 O O . ALA A 1 130 ? 30.152 11.456 -38.980 1.00 95.06 130 ALA A O 1
ATOM 1014 N N . ASP A 1 131 ? 30.029 11.514 -41.223 1.00 94.62 131 ASP A N 1
ATOM 1015 C CA . ASP A 1 131 ? 31.389 12.030 -41.442 1.00 94.62 131 ASP A CA 1
ATOM 1016 C C . ASP A 1 131 ? 32.493 11.212 -40.738 1.00 94.62 131 ASP A C 1
ATOM 1018 O O . ASP A 1 131 ? 33.538 11.728 -40.353 1.00 94.62 131 ASP A O 1
ATOM 1022 N N . GLY A 1 132 ? 32.254 9.903 -40.572 1.00 93.44 132 GLY A N 1
ATOM 1023 C CA . GLY A 1 132 ? 33.168 8.981 -39.890 1.00 93.44 132 GLY A CA 1
ATOM 1024 C C . GLY A 1 132 ? 33.150 9.069 -38.358 1.00 93.44 132 GLY A C 1
ATOM 1025 O O . GLY A 1 132 ? 34.011 8.468 -37.723 1.00 93.44 132 GLY A O 1
ATOM 1026 N N . LEU A 1 133 ? 32.187 9.787 -37.774 1.00 97.38 133 LEU A N 1
ATOM 1027 C CA . LEU A 1 133 ? 32.042 10.032 -36.337 1.00 97.38 133 LEU A CA 1
ATOM 1028 C C . LEU A 1 133 ? 30.651 9.617 -35.835 1.00 97.38 133 LEU A C 1
ATOM 1030 O O . LEU A 1 133 ? 29.703 9.523 -36.612 1.00 97.38 133 LEU A O 1
ATOM 1034 N N . LEU A 1 134 ? 30.512 9.395 -34.529 1.00 97.88 134 LEU A N 1
ATOM 1035 C CA . LEU A 1 134 ? 29.238 9.086 -33.876 1.00 97.88 134 LEU A CA 1
ATOM 1036 C C . LEU A 1 134 ? 28.395 10.357 -33.784 1.00 97.88 134 LEU A C 1
ATOM 1038 O O . LEU A 1 134 ? 28.840 11.345 -33.204 1.00 97.88 134 LEU A O 1
ATOM 1042 N N . VAL A 1 135 ? 27.187 10.345 -34.345 1.00 98.00 135 VAL A N 1
ATOM 1043 C CA . VAL A 1 135 ? 26.293 11.516 -34.379 1.00 98.00 135 VAL A CA 1
ATOM 1044 C C . VAL A 1 135 ? 25.014 11.320 -33.565 1.00 98.00 135 VAL A C 1
ATOM 1046 O O . VAL A 1 135 ? 24.363 12.292 -33.193 1.00 98.00 135 VAL A O 1
ATOM 1049 N N . GLU A 1 136 ? 24.654 10.086 -33.231 1.00 98.06 136 GLU A N 1
ATOM 1050 C CA . GLU A 1 136 ? 23.473 9.806 -32.417 1.00 98.06 136 GLU A CA 1
ATOM 1051 C C . GLU A 1 136 ? 23.673 8.550 -31.574 1.00 98.06 136 GLU A C 1
ATOM 1053 O O . GLU A 1 136 ? 24.308 7.609 -32.048 1.00 98.06 136 GLU A O 1
ATOM 1058 N N . HIS A 1 137 ? 23.112 8.534 -30.361 1.00 98.00 137 HIS A N 1
ATOM 1059 C CA . HIS A 1 137 ? 23.075 7.370 -29.475 1.00 98.00 137 HIS A CA 1
ATOM 1060 C C . HIS A 1 137 ? 21.720 7.213 -28.768 1.00 98.00 137 HIS A C 1
ATOM 1062 O O . HIS A 1 137 ? 21.123 8.206 -28.347 1.00 98.00 137 HIS A O 1
ATOM 1068 N N . TRP A 1 138 ? 21.253 5.969 -28.624 1.00 97.81 138 TRP A N 1
ATOM 1069 C CA . TRP A 1 138 ? 20.167 5.568 -27.716 1.00 97.81 138 TRP A CA 1
ATOM 1070 C C . TRP A 1 138 ? 20.384 4.141 -27.211 1.00 97.81 138 TRP A C 1
ATOM 1072 O O . TRP A 1 138 ? 21.119 3.374 -27.838 1.00 97.81 138 TRP A O 1
ATOM 1082 N N . ALA A 1 139 ? 19.753 3.761 -26.097 1.00 95.81 139 ALA A N 1
ATOM 1083 C CA . ALA A 1 139 ? 20.003 2.450 -25.501 1.00 95.81 139 ALA A CA 1
ATOM 1084 C C . ALA A 1 139 ? 18.779 1.809 -24.834 1.00 95.81 139 ALA A C 1
ATOM 1086 O O . ALA A 1 139 ? 17.872 2.474 -24.346 1.00 95.81 139 ALA A O 1
ATOM 1087 N N . ASN A 1 140 ? 18.813 0.481 -24.738 1.00 94.25 140 ASN A N 1
ATOM 1088 C CA . ASN A 1 140 ? 18.019 -0.298 -23.796 1.00 94.25 140 ASN A CA 1
ATOM 1089 C C . ASN A 1 140 ? 18.961 -0.818 -22.709 1.00 94.25 140 ASN A C 1
ATOM 1091 O O . ASN A 1 140 ? 19.865 -1.604 -22.997 1.00 94.25 140 ASN A O 1
ATOM 1095 N N . ARG A 1 141 ? 18.760 -0.374 -21.466 1.00 92.25 141 ARG A N 1
ATOM 1096 C CA . ARG A 1 141 ? 19.630 -0.706 -20.330 1.00 92.25 141 ARG A CA 1
ATOM 1097 C C . ARG A 1 141 ? 18.880 -1.493 -19.263 1.00 92.25 141 ARG A C 1
ATOM 1099 O O . ARG A 1 141 ? 17.746 -1.150 -18.934 1.00 92.25 141 ARG A O 1
ATOM 1106 N N . ASP A 1 142 ? 19.544 -2.474 -18.658 1.00 88.31 142 ASP A N 1
ATOM 1107 C CA . ASP A 1 142 ? 19.054 -3.155 -17.456 1.00 88.31 142 ASP A CA 1
ATOM 1108 C C . ASP A 1 142 ? 19.311 -2.325 -16.178 1.00 88.31 142 ASP A C 1
ATOM 1110 O O . ASP A 1 142 ? 20.080 -2.687 -15.283 1.00 88.31 142 ASP A O 1
ATOM 1114 N N . ASP A 1 143 ? 18.670 -1.157 -16.095 1.00 88.25 143 ASP A N 1
ATOM 1115 C CA . ASP A 1 143 ? 18.786 -0.258 -14.939 1.00 88.25 143 ASP A CA 1
ATOM 1116 C C . ASP A 1 143 ? 18.163 -0.873 -13.667 1.00 88.25 143 ASP A C 1
ATOM 1118 O O . ASP A 1 143 ? 18.580 -0.556 -12.548 1.00 88.25 143 ASP A O 1
ATOM 1122 N N . LEU A 1 144 ? 17.174 -1.764 -13.823 1.00 82.69 144 LEU A N 1
ATOM 1123 C CA . LEU A 1 144 ? 16.533 -2.466 -12.709 1.00 82.69 144 LEU A CA 1
ATOM 1124 C C . LEU A 1 144 ? 17.444 -3.561 -12.142 1.00 82.69 144 LEU A C 1
ATOM 1126 O O . LEU A 1 144 ? 17.629 -3.626 -10.925 1.00 82.69 144 LEU A O 1
ATOM 1130 N N . GLY A 1 145 ? 18.063 -4.377 -12.997 1.00 78.19 145 GLY A N 1
ATOM 1131 C CA . GLY A 1 145 ? 19.067 -5.356 -12.592 1.00 78.19 145 GLY A CA 1
ATOM 1132 C C . GLY A 1 145 ? 20.290 -4.692 -11.965 1.00 78.19 145 GLY A C 1
ATOM 1133 O O . GLY A 1 145 ? 20.787 -5.174 -10.942 1.00 78.19 145 GLY A O 1
ATOM 1134 N N . LEU A 1 146 ? 20.706 -3.524 -12.475 1.00 89.19 146 LEU A N 1
ATOM 1135 C CA . LEU A 1 146 ? 21.752 -2.704 -11.854 1.00 89.19 146 LEU A CA 1
ATOM 1136 C C . LEU A 1 146 ? 21.349 -2.292 -10.435 1.00 89.19 146 LEU A C 1
ATOM 1138 O O . LEU A 1 146 ? 22.085 -2.539 -9.478 1.00 89.19 146 LEU A O 1
ATOM 1142 N N . ALA A 1 147 ? 20.154 -1.720 -10.278 1.00 85.38 147 ALA A N 1
ATOM 1143 C CA . ALA A 1 147 ? 19.636 -1.316 -8.977 1.00 85.38 147 ALA A CA 1
ATOM 1144 C C . ALA A 1 147 ? 19.526 -2.501 -7.998 1.00 85.38 147 ALA A C 1
ATOM 1146 O O . ALA A 1 147 ? 19.822 -2.342 -6.812 1.00 85.38 147 ALA A O 1
ATOM 1147 N N . GLY A 1 148 ? 19.146 -3.690 -8.476 1.00 78.38 148 GLY A N 1
ATOM 1148 C CA . GLY A 1 148 ? 19.090 -4.915 -7.676 1.00 78.38 148 GLY A CA 1
ATOM 1149 C C . GLY A 1 148 ? 20.468 -5.378 -7.198 1.00 78.38 148 GLY A C 1
ATOM 1150 O O . GLY A 1 148 ? 20.675 -5.557 -5.997 1.00 78.38 148 GLY A O 1
ATOM 1151 N N . ARG A 1 149 ? 21.444 -5.497 -8.111 1.00 81.31 149 ARG A N 1
ATOM 1152 C CA . ARG A 1 149 ? 22.841 -5.873 -7.797 1.00 81.31 149 ARG A CA 1
ATOM 1153 C C . ARG A 1 149 ? 23.467 -4.926 -6.774 1.00 81.31 149 ARG A C 1
ATOM 1155 O O . ARG A 1 149 ? 24.140 -5.358 -5.837 1.00 81.31 149 ARG A O 1
ATOM 1162 N N . LEU A 1 150 ? 23.195 -3.633 -6.922 1.00 85.62 150 LEU A N 1
ATOM 1163 C CA . LEU A 1 150 ? 23.728 -2.594 -6.049 1.00 85.62 150 LEU A CA 1
ATOM 1164 C C . LEU A 1 150 ? 22.938 -2.427 -4.746 1.00 85.62 150 LEU A C 1
ATOM 1166 O O . LEU A 1 150 ? 23.373 -1.694 -3.866 1.00 85.62 150 LEU A O 1
ATOM 1170 N N . GLY A 1 151 ? 21.811 -3.124 -4.569 1.00 79.44 151 GLY A N 1
ATOM 1171 C CA . GLY A 1 151 ? 20.972 -2.978 -3.375 1.00 79.44 151 GLY A CA 1
ATOM 1172 C C . GLY A 1 151 ? 20.318 -1.602 -3.257 1.00 79.44 151 GLY A C 1
ATOM 1173 O O . GLY A 1 151 ? 20.035 -1.144 -2.155 1.00 79.44 151 GLY A O 1
ATOM 1174 N N . TRP A 1 152 ? 20.117 -0.916 -4.383 1.00 80.62 152 TRP A N 1
ATOM 1175 C CA . TRP A 1 152 ? 19.320 0.312 -4.452 1.00 80.62 152 TRP A CA 1
ATOM 1176 C C . TRP A 1 152 ? 17.827 0.023 -4.455 1.00 80.62 152 TRP A C 1
ATOM 1178 O O . TRP A 1 152 ? 17.026 0.888 -4.101 1.00 80.62 152 TRP A O 1
ATOM 1188 N N . LEU A 1 153 ? 17.464 -1.188 -4.871 1.00 71.75 153 LEU A N 1
ATOM 1189 C CA . LEU A 1 153 ? 16.164 -1.750 -4.575 1.00 71.75 153 LEU A CA 1
ATOM 1190 C C . LEU A 1 153 ? 16.179 -2.162 -3.109 1.00 71.75 153 LEU A C 1
ATOM 1192 O O . LEU A 1 153 ? 17.099 -2.855 -2.668 1.00 71.75 153 LEU A O 1
ATOM 1196 N N . ALA A 1 154 ? 15.166 -1.737 -2.359 1.00 48.97 154 ALA A N 1
ATOM 1197 C CA . ALA A 1 154 ? 14.914 -2.329 -1.060 1.00 48.97 154 ALA A CA 1
ATOM 1198 C C . ALA A 1 154 ? 14.825 -3.847 -1.260 1.00 48.97 154 ALA A C 1
ATOM 1200 O O . ALA A 1 154 ? 14.012 -4.319 -2.059 1.00 48.97 154 ALA A O 1
ATOM 1201 N N . ALA A 1 155 ? 15.683 -4.605 -0.574 1.00 41.50 155 ALA A N 1
ATOM 1202 C CA . ALA A 1 155 ? 15.443 -6.030 -0.440 1.00 41.50 155 ALA A CA 1
ATOM 1203 C C . ALA A 1 155 ? 14.038 -6.198 0.163 1.00 41.50 155 ALA A C 1
ATOM 1205 O O . ALA A 1 155 ? 13.681 -5.418 1.056 1.00 41.50 155 ALA A O 1
ATOM 1206 N N . PRO A 1 156 ? 13.241 -7.185 -0.267 1.00 38.47 156 PRO A N 1
ATOM 1207 C CA . PRO A 1 156 ? 12.126 -7.609 0.561 1.00 38.47 156 PRO A CA 1
ATOM 1208 C C . PRO A 1 156 ? 12.732 -8.100 1.891 1.00 38.47 156 PRO A C 1
ATOM 1210 O O . PRO A 1 156 ? 13.351 -9.160 1.924 1.00 38.47 156 PRO A O 1
ATOM 1213 N N . GLY A 1 157 ? 12.645 -7.292 2.956 1.00 39.69 157 GLY A N 1
ATOM 1214 C CA . GLY A 1 157 ? 13.107 -7.651 4.307 1.00 39.69 157 GLY A CA 1
ATOM 1215 C C . GLY A 1 157 ? 14.357 -6.943 4.859 1.00 39.69 157 GLY A C 1
ATOM 1216 O O . GLY A 1 157 ? 15.114 -7.548 5.614 1.00 39.69 157 GLY A O 1
ATOM 1217 N N . GLY A 1 158 ? 14.615 -5.676 4.528 1.00 35.31 158 GLY A N 1
ATOM 1218 C CA . GLY A 1 158 ? 15.688 -4.895 5.162 1.00 35.31 158 GLY A CA 1
ATOM 1219 C C . GLY A 1 158 ? 15.338 -4.360 6.560 1.00 35.31 158 GLY A C 1
ATOM 1220 O O . GLY A 1 158 ? 15.210 -3.151 6.709 1.00 35.31 158 GLY A O 1
ATOM 1221 N N . GLY A 1 159 ? 15.220 -5.226 7.573 1.00 33.47 159 GLY A N 1
ATOM 1222 C CA . GLY A 1 159 ? 15.030 -4.811 8.970 1.00 33.47 159 GLY A CA 1
ATOM 1223 C C . GLY A 1 159 ? 14.968 -5.985 9.949 1.00 33.47 159 GLY A C 1
ATOM 1224 O O . GLY A 1 159 ? 13.903 -6.552 10.156 1.00 33.47 159 GLY A O 1
ATOM 1225 N N . GLY A 1 160 ? 16.098 -6.335 10.578 1.00 40.25 160 GLY A N 1
ATOM 1226 C CA . GLY A 1 160 ? 16.162 -7.402 11.592 1.00 40.25 160 GLY A CA 1
ATOM 1227 C C . GLY A 1 160 ? 15.777 -8.799 11.070 1.00 40.25 160 GLY A C 1
ATOM 1228 O O . GLY A 1 160 ? 15.521 -8.969 9.877 1.00 40.25 160 GLY A O 1
ATOM 1229 N N . PRO A 1 161 ? 15.764 -9.840 11.924 1.00 44.16 161 PRO A N 1
ATOM 1230 C CA . PRO A 1 161 ? 15.106 -11.089 11.556 1.00 44.16 161 PRO A CA 1
ATOM 1231 C C . PRO A 1 161 ? 13.646 -10.773 11.218 1.00 44.16 161 PRO A C 1
ATOM 1233 O O . PRO A 1 161 ? 12.964 -10.120 12.010 1.00 44.16 161 PRO A O 1
ATOM 1236 N N . ALA A 1 162 ? 13.187 -11.212 10.041 1.00 59.00 162 ALA A N 1
ATOM 1237 C CA . ALA A 1 162 ? 11.790 -11.076 9.648 1.00 59.00 162 ALA A CA 1
ATOM 1238 C C . ALA A 1 162 ? 10.915 -11.569 10.804 1.00 59.00 162 ALA A C 1
ATOM 1240 O O . ALA A 1 162 ? 11.139 -12.672 11.314 1.00 59.00 162 ALA A O 1
ATOM 1241 N N . ALA A 1 163 ? 9.966 -10.739 11.248 1.00 72.56 163 ALA A N 1
ATOM 1242 C CA . ALA A 1 163 ? 9.053 -11.150 12.302 1.00 72.56 163 ALA A CA 1
ATOM 1243 C C . ALA A 1 163 ? 8.425 -12.488 11.886 1.00 72.56 163 ALA A C 1
ATOM 1245 O O . ALA A 1 163 ? 7.997 -12.654 10.741 1.00 72.56 163 ALA A O 1
ATOM 1246 N N . ALA A 1 164 ? 8.428 -13.468 12.785 1.00 86.19 164 ALA A N 1
ATOM 1247 C CA . ALA A 1 164 ? 7.765 -14.733 12.514 1.00 86.19 164 ALA A CA 1
ATOM 1248 C C . ALA A 1 164 ? 6.249 -14.514 12.535 1.00 86.19 164 ALA A C 1
ATOM 1250 O O . ALA A 1 164 ? 5.749 -13.730 13.346 1.00 86.19 164 ALA A O 1
ATOM 1251 N N . ALA A 1 165 ? 5.534 -15.221 11.660 1.00 92.56 165 ALA A N 1
ATOM 1252 C CA . ALA A 1 165 ? 4.083 -15.284 11.746 1.00 92.56 165 ALA A CA 1
ATOM 1253 C C . ALA A 1 165 ? 3.695 -15.912 13.091 1.00 92.56 165 ALA A C 1
ATOM 1255 O O . ALA A 1 165 ? 4.272 -16.919 13.511 1.00 92.56 165 ALA A O 1
ATOM 1256 N N . ARG A 1 166 ? 2.732 -15.300 13.767 1.00 96.69 166 ARG A N 1
ATOM 1257 C CA . ARG A 1 166 ? 2.108 -15.787 14.996 1.00 96.69 166 ARG A CA 1
ATOM 1258 C C . ARG A 1 166 ? 0.617 -15.908 14.760 1.00 96.69 166 ARG A C 1
ATOM 1260 O O . ARG A 1 166 ? 0.084 -15.313 13.828 1.00 96.69 166 ARG A O 1
ATOM 1267 N N . ARG A 1 167 ? -0.054 -16.668 15.616 1.00 97.81 167 ARG A N 1
ATOM 1268 C CA . ARG A 1 167 ? -1.504 -16.810 15.581 1.00 97.81 167 ARG A CA 1
ATOM 1269 C C . ARG A 1 167 ? -2.092 -16.576 16.954 1.00 97.81 167 ARG A C 1
ATOM 1271 O O . ARG A 1 167 ? -1.449 -16.888 17.956 1.00 97.81 167 ARG A O 1
ATOM 1278 N N . MET A 1 168 ? -3.280 -15.995 16.981 1.00 98.12 168 MET A N 1
ATOM 1279 C CA . MET A 1 168 ? -4.023 -15.744 18.205 1.00 98.12 168 MET A CA 1
ATOM 1280 C C . MET A 1 168 ? -5.485 -16.104 17.994 1.00 98.12 168 MET A C 1
ATOM 1282 O O . MET A 1 168 ? -6.107 -15.637 17.042 1.00 98.12 168 MET A O 1
ATOM 1286 N N . ASP A 1 169 ? -6.018 -16.907 18.907 1.00 98.06 169 ASP A N 1
ATOM 1287 C CA . ASP A 1 169 ? -7.455 -17.085 19.055 1.00 98.06 169 ASP A CA 1
ATOM 1288 C C . ASP A 1 169 ? -8.057 -15.804 19.650 1.00 98.06 169 ASP A C 1
ATOM 1290 O O . ASP A 1 169 ? -7.679 -15.375 20.743 1.00 98.06 169 ASP A O 1
ATOM 1294 N N . VAL A 1 170 ? -8.960 -15.173 18.902 1.00 97.81 170 VAL A N 1
ATOM 1295 C CA . VAL A 1 170 ? -9.691 -13.964 19.308 1.00 97.81 170 VAL A CA 1
ATOM 1296 C C . VAL A 1 170 ? -11.150 -14.264 19.678 1.00 97.81 170 VAL A C 1
ATOM 1298 O O . VAL A 1 170 ? -11.979 -13.357 19.754 1.00 97.81 170 VAL A O 1
ATOM 1301 N N . GLY A 1 171 ? -11.466 -15.537 19.927 1.00 94.69 171 GLY A N 1
ATOM 1302 C CA . GLY A 1 171 ? -12.753 -16.045 20.388 1.00 94.69 171 GLY A CA 1
ATOM 1303 C C . GLY A 1 171 ? -13.544 -16.743 19.286 1.00 94.69 171 GLY A C 1
ATOM 1304 O O . GLY A 1 171 ? -13.896 -17.910 19.424 1.00 94.69 171 GLY A O 1
ATOM 1305 N N . ASP A 1 172 ? -13.845 -16.035 18.195 1.00 93.06 172 ASP A N 1
ATOM 1306 C CA . ASP A 1 172 ? -14.614 -16.569 17.058 1.00 93.06 172 ASP A CA 1
ATOM 1307 C C . ASP A 1 172 ? -13.781 -16.752 15.777 1.00 93.06 172 ASP A C 1
ATOM 1309 O O . ASP A 1 172 ? -14.323 -17.093 14.725 1.00 93.06 172 ASP A O 1
ATOM 1313 N N . ALA A 1 173 ? -12.466 -16.538 15.863 1.00 96.94 173 ALA A N 1
ATOM 1314 C CA . ALA A 1 173 ? -11.502 -16.785 14.799 1.00 96.94 173 ALA A CA 1
ATOM 1315 C C . ALA A 1 173 ? -10.084 -16.935 15.374 1.00 96.94 173 ALA A C 1
ATOM 1317 O O . ALA A 1 173 ? -9.735 -16.309 16.370 1.00 96.94 173 ALA A O 1
ATOM 1318 N N . GLU A 1 174 ? -9.231 -17.693 14.690 1.00 98.31 174 GLU A N 1
ATOM 1319 C CA . GLU A 1 174 ? -7.775 -17.605 14.835 1.00 98.31 174 GLU A CA 1
ATOM 1320 C C . GLU A 1 174 ? -7.226 -16.629 13.784 1.00 98.31 174 GLU A C 1
ATOM 1322 O O . GLU A 1 174 ? -7.438 -16.835 12.584 1.00 98.31 174 GLU A O 1
ATOM 1327 N N . LEU A 1 175 ? -6.531 -15.574 14.218 1.00 98.62 175 LEU A N 1
ATOM 1328 C CA . LEU A 1 175 ? -5.910 -14.585 13.336 1.00 98.62 175 LEU A CA 1
ATOM 1329 C C . LEU A 1 175 ? -4.396 -14.770 13.264 1.00 98.62 175 LEU A C 1
ATOM 1331 O O . LEU A 1 175 ? -3.713 -14.775 14.288 1.00 98.62 175 LEU A O 1
ATOM 1335 N N . GLU A 1 176 ? -3.870 -14.853 12.046 1.00 98.56 176 GLU A N 1
ATOM 1336 C CA . GLU A 1 176 ? -2.447 -14.771 11.750 1.00 98.56 176 GLU A CA 1
ATOM 1337 C C . GLU A 1 176 ? -1.978 -13.310 11.747 1.00 98.56 176 GLU A C 1
ATOM 1339 O O . GLU A 1 176 ? -2.609 -12.422 11.167 1.00 98.56 176 GLU A O 1
ATOM 1344 N N . TYR A 1 177 ? -0.863 -13.043 12.421 1.00 98.62 177 TYR A N 1
ATOM 1345 C CA . TYR A 1 177 ? -0.304 -11.706 12.552 1.00 98.62 177 TYR A CA 1
ATOM 1346 C C . TYR A 1 177 ? 1.221 -11.721 12.700 1.00 98.62 177 TYR A C 1
ATOM 1348 O O . TYR A 1 177 ? 1.850 -12.735 13.003 1.00 98.62 177 TYR A O 1
ATOM 1356 N N . TRP A 1 178 ? 1.816 -10.550 12.510 1.00 98.19 178 TRP A N 1
ATOM 1357 C CA . TRP A 1 178 ? 3.230 -10.264 12.702 1.00 98.19 178 TRP A CA 1
ATOM 1358 C C . TRP A 1 178 ? 3.373 -9.063 13.620 1.00 98.19 178 TRP A C 1
ATOM 1360 O O . TRP A 1 178 ? 2.605 -8.110 13.512 1.00 98.19 178 TRP A O 1
ATOM 1370 N N . GLU A 1 179 ? 4.379 -9.083 14.487 1.00 96.44 179 GLU A N 1
ATOM 1371 C CA . GLU A 1 179 ? 4.630 -8.011 15.448 1.00 96.44 179 GLU A CA 1
ATOM 1372 C C . GLU A 1 179 ? 6.108 -7.606 15.436 1.00 96.44 179 GLU A C 1
ATOM 1374 O O . GLU A 1 179 ? 7.000 -8.458 15.437 1.00 96.44 179 GLU A O 1
ATOM 1379 N N . ARG A 1 180 ? 6.362 -6.295 15.444 1.00 95.25 180 ARG A N 1
ATOM 1380 C CA . ARG A 1 180 ? 7.680 -5.679 15.647 1.00 95.25 180 ARG A CA 1
ATOM 1381 C C . ARG A 1 180 ? 7.590 -4.671 16.788 1.00 95.25 180 ARG A C 1
ATOM 1383 O O . ARG A 1 180 ? 6.567 -4.014 16.948 1.00 95.25 180 ARG A O 1
ATOM 1390 N N . GLY A 1 181 ? 8.672 -4.542 17.557 1.00 92.94 181 GLY A N 1
ATOM 1391 C CA . GLY A 1 181 ? 8.773 -3.529 18.611 1.00 92.94 181 GLY A CA 1
ATOM 1392 C C . GLY A 1 181 ? 7.741 -3.697 19.728 1.00 92.94 181 GLY A C 1
ATOM 1393 O O . GLY A 1 181 ? 7.154 -2.707 20.135 1.00 92.94 181 GLY A O 1
ATOM 1394 N N . ALA A 1 182 ? 7.496 -4.923 20.208 1.00 89.69 182 ALA A N 1
ATOM 1395 C CA . ALA A 1 182 ? 6.492 -5.201 21.248 1.00 89.69 182 ALA A CA 1
ATOM 1396 C C . ALA A 1 182 ? 6.648 -4.320 22.508 1.00 89.69 182 ALA A C 1
ATOM 1398 O O . ALA A 1 182 ? 5.649 -3.921 23.099 1.00 89.69 182 ALA A O 1
ATOM 1399 N N . ASP A 1 183 ? 7.889 -3.963 22.855 1.00 88.00 183 ASP A N 1
ATOM 1400 C CA . ASP A 1 183 ? 8.230 -3.118 24.008 1.00 88.00 183 ASP A CA 1
ATOM 1401 C C . ASP A 1 183 ? 8.368 -1.621 23.663 1.00 88.00 183 ASP A C 1
ATOM 1403 O O . ASP A 1 183 ? 8.777 -0.818 24.505 1.00 88.00 183 ASP A O 1
ATOM 1407 N N . ALA A 1 184 ? 8.095 -1.223 22.415 1.00 90.88 184 ALA A N 1
ATOM 1408 C CA . ALA A 1 184 ? 8.186 0.174 22.013 1.00 90.88 184 ALA A CA 1
ATOM 1409 C C . ALA A 1 184 ? 7.098 1.008 22.718 1.00 90.88 184 ALA A C 1
ATOM 1411 O O . ALA A 1 184 ? 5.946 0.575 22.802 1.00 90.88 184 ALA A O 1
ATOM 1412 N N . PRO A 1 185 ? 7.438 2.207 23.223 1.00 88.94 185 PRO A N 1
ATOM 1413 C CA . PRO A 1 185 ? 6.488 3.050 23.934 1.00 88.94 185 PRO A CA 1
ATOM 1414 C C . PRO A 1 185 ? 5.465 3.680 22.979 1.00 88.94 185 PRO A C 1
ATOM 1416 O O . PRO A 1 185 ? 5.727 3.863 21.791 1.00 88.94 185 PRO A O 1
ATOM 1419 N N . GLY A 1 186 ? 4.334 4.114 23.536 1.00 93.12 186 GLY A N 1
ATOM 1420 C CA . GLY A 1 186 ? 3.283 4.808 22.787 1.00 93.12 186 GLY A CA 1
ATOM 1421 C C . GLY A 1 186 ? 2.212 3.864 22.228 1.00 93.12 186 GLY A C 1
ATOM 1422 O O . GLY A 1 186 ? 2.147 2.702 22.632 1.00 93.12 186 GLY A O 1
ATOM 1423 N N . PRO A 1 187 ? 1.318 4.369 21.362 1.00 97.12 187 PRO A N 1
ATOM 1424 C CA . PRO A 1 187 ? 0.284 3.543 20.752 1.00 97.12 187 PRO A CA 1
ATOM 1425 C C . PRO A 1 187 ? 0.883 2.511 19.794 1.00 97.12 187 PRO A C 1
ATOM 1427 O O . PRO A 1 187 ? 1.842 2.792 19.071 1.00 97.12 187 PRO A O 1
ATOM 1430 N N . ALA A 1 188 ? 0.277 1.326 19.738 1.00 98.50 188 ALA A N 1
ATOM 1431 C CA . ALA A 1 188 ? 0.609 0.354 18.703 1.00 98.50 188 ALA A CA 1
ATOM 1432 C C . ALA A 1 188 ? 0.035 0.785 17.346 1.00 98.50 188 ALA A C 1
ATOM 1434 O O . ALA A 1 188 ? -1.027 1.390 17.268 1.00 98.50 188 ALA A O 1
ATOM 1435 N N . VAL A 1 189 ? 0.697 0.432 16.255 1.00 98.88 189 VAL A N 1
ATOM 1436 C CA . VAL A 1 189 ? 0.218 0.648 14.889 1.00 98.88 189 VAL A CA 1
ATOM 1437 C C . VAL A 1 189 ? -0.337 -0.665 14.357 1.00 98.88 189 VAL A C 1
ATOM 1439 O O . VAL A 1 189 ? 0.421 -1.620 14.201 1.00 98.88 189 VAL A O 1
ATOM 1442 N N . LEU A 1 190 ? -1.630 -0.719 14.041 1.00 98.88 190 LEU A N 1
ATOM 1443 C CA . LEU A 1 190 ? -2.232 -1.866 13.358 1.00 98.88 190 LEU A CA 1
ATOM 1444 C C . LEU A 1 190 ? -2.279 -1.612 11.847 1.00 98.88 190 LEU A C 1
ATOM 1446 O O . LEU A 1 190 ? -2.984 -0.717 11.398 1.00 98.88 190 LEU A O 1
ATOM 1450 N N . LEU A 1 191 ? -1.576 -2.424 11.059 1.00 98.88 191 LEU A N 1
ATOM 1451 C CA . LEU A 1 191 ? -1.658 -2.439 9.598 1.00 98.88 191 LEU A CA 1
ATOM 1452 C C . LEU A 1 191 ? -2.715 -3.464 9.151 1.00 98.88 191 LEU A C 1
ATOM 1454 O O . LEU A 1 191 ? -2.459 -4.673 9.172 1.00 98.88 191 LEU A O 1
ATOM 1458 N N . ALA A 1 192 ? -3.892 -2.982 8.743 1.00 98.62 192 ALA A N 1
ATOM 1459 C CA . ALA A 1 192 ? -5.046 -3.796 8.358 1.00 98.62 192 ALA A CA 1
ATOM 1460 C C . ALA A 1 192 ? -5.299 -3.730 6.840 1.00 98.62 192 ALA A C 1
ATOM 1462 O O . ALA A 1 192 ? -5.772 -2.724 6.309 1.00 98.62 192 ALA A O 1
ATOM 1463 N N . HIS A 1 193 ? -4.970 -4.819 6.141 1.00 97.94 193 HIS A N 1
ATOM 1464 C CA . HIS A 1 193 ? -4.967 -4.918 4.675 1.00 97.94 193 HIS A CA 1
ATOM 1465 C C . HIS A 1 193 ? -6.360 -4.755 4.031 1.00 97.94 193 HIS A C 1
ATOM 1467 O O . HIS A 1 193 ? -7.379 -5.114 4.630 1.00 97.94 193 HIS A O 1
ATOM 1473 N N . ALA A 1 194 ? -6.408 -4.257 2.790 1.00 95.94 194 ALA A N 1
ATOM 1474 C CA . ALA A 1 194 ? -7.622 -4.253 1.968 1.00 95.94 194 ALA A CA 1
ATOM 1475 C C . ALA A 1 194 ? -8.121 -5.669 1.664 1.00 95.94 194 ALA A C 1
ATOM 1477 O O . ALA A 1 194 ? -7.403 -6.648 1.862 1.00 95.94 194 ALA A O 1
ATOM 1478 N N . GLY A 1 195 ? -9.342 -5.788 1.143 1.00 93.56 195 GLY A N 1
ATOM 1479 C CA . GLY A 1 195 ? -9.828 -7.037 0.560 1.00 93.56 195 GLY A CA 1
ATOM 1480 C C . GLY A 1 195 ? -8.912 -7.603 -0.536 1.00 93.56 195 GLY A C 1
ATOM 1481 O O . GLY A 1 195 ? -7.858 -7.051 -0.839 1.00 93.56 195 GLY A O 1
ATOM 1482 N N . MET A 1 196 ? -9.308 -8.716 -1.148 1.00 94.00 196 MET A N 1
ATOM 1483 C CA . MET A 1 196 ? -8.526 -9.493 -2.131 1.00 94.00 196 MET A CA 1
ATOM 1484 C C . MET A 1 196 ? -7.326 -10.261 -1.572 1.00 94.00 196 MET A C 1
ATOM 1486 O O . MET A 1 196 ? -7.115 -11.399 -1.980 1.00 94.00 196 MET A O 1
ATOM 1490 N N . PHE A 1 197 ? -6.510 -9.659 -0.699 1.00 95.00 197 PHE A N 1
ATOM 1491 C CA . PHE A 1 197 ? -5.209 -10.240 -0.367 1.00 95.00 197 PHE A CA 1
ATOM 1492 C C . PHE A 1 197 ? -4.654 -9.800 0.995 1.00 95.00 197 PHE A C 1
ATOM 1494 O O . PHE A 1 197 ? -4.609 -8.615 1.302 1.00 95.00 197 PHE A O 1
ATOM 1501 N N . GLY A 1 198 ? -4.156 -10.737 1.808 1.00 95.06 198 GLY A N 1
ATOM 1502 C CA . GLY A 1 198 ? -3.578 -10.429 3.130 1.00 95.06 198 GLY A CA 1
ATOM 1503 C C . GLY A 1 198 ? -2.232 -9.683 3.099 1.00 95.06 198 GLY A C 1
ATOM 1504 O O . GLY A 1 198 ? -1.791 -9.101 4.092 1.00 95.06 198 GLY A O 1
ATOM 1505 N N . GLU A 1 199 ? -1.541 -9.692 1.958 1.00 95.81 199 GLU A N 1
ATOM 1506 C CA . GLU A 1 199 ? -0.133 -9.286 1.870 1.00 95.81 199 GLU A CA 1
ATOM 1507 C C . GLU A 1 199 ? 0.093 -7.816 1.480 1.00 95.81 199 GLU A C 1
ATOM 1509 O O . GLU A 1 199 ? 1.248 -7.395 1.410 1.00 95.81 199 GLU A O 1
ATOM 1514 N N . TRP A 1 200 ? -0.963 -7.010 1.290 1.00 96.38 200 TRP A N 1
ATOM 1515 C CA . TRP A 1 200 ? -0.852 -5.598 0.874 1.00 96.38 200 TRP A CA 1
ATOM 1516 C C . TRP A 1 200 ? 0.171 -4.801 1.695 1.00 96.38 200 TRP A C 1
ATOM 1518 O O . TRP A 1 200 ? 1.009 -4.093 1.143 1.00 96.38 200 TRP A O 1
ATOM 1528 N N . PHE A 1 201 ? 0.151 -4.960 3.021 1.00 98.19 201 PHE A N 1
ATOM 1529 C CA . PHE A 1 201 ? 1.033 -4.229 3.931 1.00 98.19 201 PHE A CA 1
ATOM 1530 C C . PHE A 1 201 ? 2.377 -4.903 4.206 1.00 98.19 201 PHE A C 1
ATOM 1532 O O . PHE A 1 201 ? 3.166 -4.341 4.963 1.00 98.19 201 PHE A O 1
ATOM 1539 N N . ARG A 1 202 ? 2.685 -6.069 3.621 1.00 96.38 202 ARG A N 1
ATOM 1540 C CA . ARG A 1 202 ? 3.981 -6.726 3.859 1.00 96.38 202 ARG A CA 1
ATOM 1541 C C . ARG A 1 202 ? 5.162 -5.785 3.563 1.00 96.38 202 ARG A C 1
ATOM 1543 O O . ARG A 1 202 ? 6.000 -5.627 4.446 1.00 96.38 202 ARG A O 1
ATOM 1550 N N . PRO A 1 203 ? 5.228 -5.087 2.411 1.00 95.44 203 PRO A N 1
ATOM 1551 C CA . PRO A 1 203 ? 6.365 -4.220 2.124 1.00 95.44 203 PRO A CA 1
ATOM 1552 C C . PRO A 1 203 ? 6.408 -2.972 3.009 1.00 95.44 203 PRO A C 1
ATOM 1554 O O . PRO A 1 203 ? 7.495 -2.457 3.241 1.00 95.44 203 PRO A O 1
ATOM 1557 N N . VAL A 1 204 ? 5.260 -2.487 3.503 1.00 97.81 204 VAL A N 1
ATOM 1558 C CA . VAL A 1 204 ? 5.168 -1.354 4.447 1.00 97.81 204 VAL A CA 1
ATOM 1559 C C . VAL A 1 204 ? 5.664 -1.760 5.835 1.00 97.81 204 VAL A C 1
ATOM 1561 O O . VAL A 1 204 ? 6.404 -1.015 6.469 1.00 97.81 204 VAL A O 1
ATOM 1564 N N . PHE A 1 205 ? 5.288 -2.955 6.293 1.00 97.44 205 PHE A N 1
ATOM 1565 C CA . PHE A 1 205 ? 5.671 -3.496 7.596 1.00 97.44 205 PHE A CA 1
ATOM 1566 C C . PHE A 1 205 ? 7.186 -3.628 7.759 1.00 97.44 205 PHE A C 1
ATOM 1568 O O . PHE A 1 205 ? 7.686 -3.445 8.864 1.00 97.44 205 PHE A O 1
ATOM 1575 N N . ASP A 1 206 ? 7.913 -3.883 6.669 1.00 91.19 206 ASP A N 1
ATOM 1576 C CA . ASP A 1 206 ? 9.374 -4.018 6.662 1.00 91.19 206 ASP A CA 1
ATOM 1577 C C . ASP A 1 206 ? 10.117 -2.669 6.556 1.00 91.19 206 ASP A C 1
ATOM 1579 O O . ASP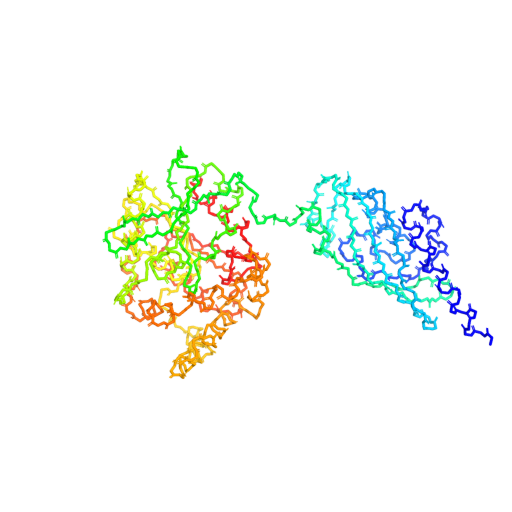 A 1 206 ? 11.345 -2.645 6.483 1.00 91.19 206 ASP A O 1
ATOM 1583 N N . GLN A 1 207 ? 9.412 -1.530 6.525 1.00 94.81 207 GLN A N 1
ATOM 1584 C CA . GLN A 1 207 ? 10.056 -0.231 6.316 1.00 94.81 207 GLN A CA 1
ATOM 1585 C C . GLN A 1 207 ? 10.743 0.310 7.580 1.00 94.81 207 GLN A C 1
ATOM 1587 O O . GLN A 1 207 ? 10.112 0.358 8.641 1.00 94.81 207 GLN A O 1
ATOM 1592 N N . PRO A 1 208 ? 11.971 0.858 7.461 1.00 92.25 208 PRO A N 1
ATOM 1593 C CA . PRO A 1 208 ? 12.690 1.463 8.586 1.00 92.25 208 PRO A CA 1
ATOM 1594 C C . PRO A 1 208 ? 12.008 2.688 9.205 1.00 92.25 208 PRO A C 1
ATOM 1596 O O . PRO A 1 208 ? 12.275 3.046 10.345 1.00 92.25 208 PRO A O 1
ATOM 1599 N N . ALA A 1 209 ? 11.119 3.373 8.473 1.00 94.75 209 ALA A N 1
ATOM 1600 C CA . ALA A 1 209 ? 10.412 4.541 9.009 1.00 94.75 209 ALA A CA 1
ATOM 1601 C C . ALA A 1 209 ? 9.557 4.198 10.245 1.00 94.75 209 ALA A C 1
ATOM 1603 O O . ALA A 1 209 ? 9.355 5.058 11.108 1.00 94.75 209 ALA A O 1
ATOM 1604 N N . LEU A 1 210 ? 9.109 2.940 10.331 1.00 96.44 210 LEU A N 1
ATOM 1605 C CA . LEU A 1 210 ? 8.339 2.400 11.446 1.00 96.44 210 LEU A CA 1
ATOM 1606 C C . LEU A 1 210 ? 9.219 1.874 12.593 1.00 96.44 210 LEU A C 1
ATOM 1608 O O . LEU A 1 210 ? 8.689 1.404 13.599 1.00 96.44 210 LEU A O 1
ATOM 1612 N N . ASP A 1 211 ? 10.547 1.944 12.472 1.00 92.25 211 ASP A N 1
ATOM 1613 C CA . ASP A 1 211 ? 11.450 1.543 13.547 1.00 92.25 211 ASP A CA 1
ATOM 1614 C C . ASP A 1 211 ? 11.208 2.404 14.797 1.00 92.25 211 ASP A C 1
ATOM 1616 O O . ASP A 1 211 ? 10.955 3.613 14.727 1.00 92.25 211 ASP A O 1
ATOM 1620 N N . GLY A 1 212 ? 11.265 1.755 15.960 1.00 91.38 212 GLY A N 1
ATOM 1621 C CA . GLY A 1 212 ? 10.947 2.376 17.246 1.00 91.38 212 GLY A CA 1
ATOM 1622 C C . GLY A 1 212 ? 9.449 2.509 17.541 1.00 91.38 212 GLY A C 1
ATOM 1623 O O . GLY A 1 212 ? 9.112 3.033 18.597 1.00 91.38 212 GLY A O 1
ATOM 1624 N N . LEU A 1 213 ? 8.564 2.034 16.656 1.00 96.81 213 LEU A N 1
ATOM 1625 C CA . LEU A 1 213 ? 7.131 1.888 16.921 1.00 96.81 213 LEU A CA 1
ATOM 1626 C C . LEU A 1 213 ? 6.785 0.421 17.201 1.00 96.81 213 LEU A C 1
ATOM 1628 O O . LEU A 1 213 ? 7.433 -0.492 16.679 1.00 96.81 213 LEU A O 1
ATOM 1632 N N . ARG A 1 214 ? 5.723 0.193 17.978 1.00 97.81 214 ARG A N 1
ATOM 1633 C CA . ARG A 1 214 ? 5.101 -1.128 18.087 1.00 97.81 214 ARG A CA 1
ATOM 1634 C C . ARG A 1 214 ? 4.181 -1.310 16.892 1.00 97.81 214 ARG A C 1
ATOM 1636 O O . ARG A 1 214 ? 3.198 -0.590 16.779 1.00 97.81 214 ARG A O 1
ATOM 1643 N N . VAL A 1 215 ? 4.484 -2.240 15.994 1.00 98.69 215 VAL A N 1
ATOM 1644 C CA . VAL A 1 215 ? 3.720 -2.435 14.753 1.00 98.69 215 VAL A CA 1
ATOM 1645 C C . VAL A 1 215 ? 3.187 -3.852 14.692 1.00 98.69 215 VAL A C 1
ATOM 1647 O O . VAL A 1 215 ? 3.949 -4.811 14.802 1.00 98.69 215 VAL A O 1
ATOM 1650 N N . VAL A 1 216 ? 1.887 -3.972 14.457 1.00 98.75 216 VAL A N 1
ATOM 1651 C CA . VAL A 1 216 ? 1.171 -5.226 14.252 1.00 98.75 216 VAL A CA 1
ATOM 1652 C C . VAL A 1 216 ? 0.634 -5.239 12.826 1.00 98.75 216 VAL A C 1
ATOM 1654 O O . VAL A 1 216 ? -0.114 -4.349 12.434 1.00 98.75 216 VAL A O 1
ATOM 1657 N N . ARG A 1 217 ? 0.993 -6.246 12.032 1.00 98.62 217 ARG A N 1
ATOM 1658 C CA . ARG A 1 217 ? 0.358 -6.528 10.736 1.00 98.62 217 ARG A CA 1
ATOM 1659 C C . ARG A 1 217 ? -0.515 -7.756 10.900 1.00 98.62 217 ARG A C 1
ATOM 1661 O O . ARG A 1 217 ? -0.024 -8.772 11.374 1.00 98.62 217 ARG A O 1
ATOM 1668 N N . VAL A 1 218 ? -1.772 -7.680 10.488 1.00 98.56 218 VAL A N 1
ATOM 1669 C CA . VAL A 1 218 ? -2.739 -8.774 10.644 1.00 98.56 218 VAL A CA 1
ATOM 1670 C C . VAL A 1 218 ? -3.182 -9.291 9.283 1.00 98.56 218 VAL A C 1
ATOM 1672 O O . VAL A 1 218 ? -3.295 -8.506 8.346 1.00 98.56 218 VAL A O 1
ATOM 1675 N N . HIS A 1 219 ? -3.450 -10.589 9.171 1.00 98.12 219 HIS A N 1
ATOM 1676 C CA . HIS A 1 219 ? -4.362 -11.141 8.171 1.00 98.12 219 HIS A CA 1
ATOM 1677 C C . HIS A 1 219 ? -5.736 -11.273 8.818 1.00 98.12 219 HIS A C 1
ATOM 1679 O O . HIS A 1 219 ? -5.893 -11.960 9.827 1.00 98.12 219 HIS A O 1
ATOM 1685 N N . ARG A 1 220 ? -6.749 -10.589 8.285 1.00 97.25 220 ARG A N 1
ATOM 1686 C CA . ARG A 1 220 ? -8.109 -10.679 8.835 1.00 97.25 220 ARG A CA 1
ATOM 1687 C C . ARG A 1 220 ? -8.692 -12.070 8.581 1.00 97.25 220 ARG A C 1
ATOM 1689 O O . ARG A 1 220 ? -8.238 -12.783 7.687 1.00 97.25 220 ARG A O 1
ATOM 1696 N N . ALA A 1 221 ? -9.715 -12.447 9.350 1.00 96.88 221 ALA A N 1
ATOM 1697 C CA . ALA A 1 221 ? -10.476 -13.662 9.074 1.00 96.88 221 ALA A CA 1
ATOM 1698 C C . ALA A 1 221 ? -10.920 -13.681 7.598 1.00 96.88 221 ALA A C 1
ATOM 1700 O O . ALA A 1 221 ? -11.343 -12.657 7.061 1.00 96.88 221 ALA A O 1
ATOM 1701 N N . GLY A 1 222 ? -10.764 -14.830 6.943 1.00 94.81 222 GLY A N 1
ATOM 1702 C CA . GLY A 1 222 ? -11.007 -15.014 5.510 1.00 94.81 222 GLY A CA 1
ATOM 1703 C C . GLY A 1 222 ? -9.762 -14.920 4.622 1.00 94.81 222 GLY A C 1
ATOM 1704 O O . GLY A 1 222 ? -9.839 -15.319 3.462 1.00 94.81 222 GLY A O 1
ATOM 1705 N N . TYR A 1 223 ? -8.615 -14.473 5.146 1.00 95.94 223 TYR A N 1
ATOM 1706 C CA . TYR A 1 223 ? -7.396 -14.246 4.360 1.00 95.94 223 TYR A CA 1
ATOM 1707 C C . TYR A 1 223 ? -6.174 -14.978 4.910 1.00 95.94 223 TYR A C 1
ATOM 1709 O O . TYR A 1 223 ? -6.038 -15.158 6.121 1.00 95.94 223 TYR A O 1
ATOM 1717 N N . GLY A 1 224 ? -5.246 -15.328 4.012 1.00 92.50 224 GLY A N 1
ATOM 1718 C CA . GLY A 1 224 ? -3.942 -15.878 4.367 1.00 92.50 224 GLY A CA 1
ATOM 1719 C C . GLY A 1 224 ? -4.018 -17.073 5.319 1.00 92.50 224 GLY A C 1
ATOM 1720 O O . GLY A 1 224 ? -4.770 -18.018 5.076 1.00 92.50 224 GLY A O 1
ATOM 1721 N N . GLY A 1 225 ? -3.212 -17.053 6.385 1.00 93.00 225 GLY A N 1
ATOM 1722 C CA . GLY A 1 225 ? -3.187 -18.117 7.391 1.00 93.00 225 GLY A CA 1
ATOM 1723 C C . GLY A 1 225 ? -4.260 -18.016 8.479 1.00 93.00 225 GLY A C 1
ATOM 1724 O O . GLY A 1 225 ? -4.278 -18.874 9.363 1.00 93.00 225 GLY A O 1
ATOM 1725 N N . SER A 1 226 ? -5.132 -17.004 8.433 1.00 97.06 226 SER A N 1
ATOM 1726 C CA . SER A 1 226 ? -6.230 -16.828 9.387 1.00 97.06 226 SER A CA 1
ATOM 1727 C C . SER A 1 226 ? -7.403 -17.763 9.101 1.00 97.06 226 SER A C 1
ATOM 1729 O O . SER A 1 226 ? -7.560 -18.314 8.009 1.00 97.06 226 SER A O 1
ATOM 1731 N N . SER A 1 227 ? -8.267 -17.928 10.101 1.00 95.75 227 SER A N 1
ATOM 1732 C CA . SER A 1 227 ? -9.481 -18.738 9.990 1.00 95.75 227 SER A CA 1
ATOM 1733 C C . SER A 1 227 ? -10.358 -18.281 8.827 1.00 95.75 227 SER A C 1
ATOM 1735 O O . SER A 1 227 ? -10.579 -17.083 8.635 1.00 95.75 227 SER A O 1
ATOM 1737 N N . ARG A 1 228 ? -10.893 -19.244 8.070 1.00 94.12 228 ARG A N 1
ATOM 1738 C CA . ARG A 1 228 ? -11.932 -18.996 7.065 1.00 94.12 228 ARG A CA 1
ATOM 1739 C C . ARG A 1 228 ? -13.301 -19.023 7.754 1.00 94.12 228 ARG A C 1
ATOM 1741 O O . ARG A 1 228 ? -13.603 -20.044 8.371 1.00 94.12 228 ARG A O 1
ATOM 1748 N N . PRO A 1 229 ? -14.102 -17.948 7.677 1.00 91.38 229 PRO A N 1
ATOM 1749 C CA . PRO A 1 229 ? -15.405 -17.902 8.330 1.00 91.38 229 PRO A CA 1
ATOM 1750 C C . PRO A 1 229 ? -16.355 -18.974 7.790 1.00 91.38 229 PRO A C 1
ATOM 1752 O O . PRO A 1 229 ? -16.370 -19.254 6.592 1.00 91.38 229 PRO A O 1
ATOM 1755 N N . ASP A 1 230 ? -17.167 -19.548 8.672 1.00 89.06 230 ASP A N 1
ATOM 1756 C CA . ASP A 1 230 ? -18.268 -20.463 8.339 1.00 89.06 230 ASP A CA 1
ATOM 1757 C C . ASP A 1 230 ? -19.595 -19.725 8.071 1.00 89.06 230 ASP A C 1
ATOM 1759 O O . ASP A 1 230 ? -20.569 -20.317 7.603 1.00 89.06 230 ASP A O 1
ATOM 1763 N N . ARG A 1 231 ? -19.616 -18.415 8.338 1.00 91.19 231 ARG A N 1
ATOM 1764 C CA . ARG A 1 231 ? -20.705 -17.477 8.066 1.00 91.19 231 ARG A CA 1
ATOM 1765 C C . ARG A 1 231 ? -20.159 -16.173 7.472 1.00 91.19 231 ARG A C 1
ATOM 1767 O O . ARG A 1 231 ? -19.012 -15.821 7.757 1.00 91.19 231 ARG A O 1
ATOM 1774 N N . PRO A 1 232 ? -20.988 -15.384 6.767 1.00 90.69 232 PRO A N 1
ATOM 1775 C CA . PRO A 1 232 ? -20.622 -14.021 6.399 1.00 90.69 232 PRO A CA 1
ATOM 1776 C C . PRO A 1 232 ? -20.279 -13.180 7.638 1.00 90.69 232 PRO A C 1
ATOM 1778 O O . PRO A 1 232 ? -21.003 -13.201 8.645 1.00 90.69 232 PRO A O 1
ATOM 1781 N N . LEU A 1 233 ? -19.178 -12.431 7.561 1.00 95.94 233 LEU A N 1
ATOM 1782 C CA . LEU A 1 233 ? -18.764 -11.485 8.596 1.00 95.94 233 LEU A CA 1
ATOM 1783 C C . LEU A 1 233 ? -19.173 -10.061 8.220 1.00 95.94 233 LEU A C 1
ATOM 1785 O O . LEU A 1 233 ? -18.998 -9.615 7.088 1.00 95.94 233 LEU A O 1
ATOM 1789 N N . SER A 1 234 ? -19.697 -9.329 9.199 1.00 96.44 234 SER A N 1
ATOM 1790 C CA . SER A 1 234 ? -19.918 -7.888 9.078 1.00 96.44 234 SER A CA 1
ATOM 1791 C C . SER A 1 234 ? -18.609 -7.110 9.258 1.00 96.44 234 SER A C 1
ATOM 1793 O O . SER A 1 234 ? -17.634 -7.620 9.816 1.00 96.44 234 SER A O 1
ATOM 1795 N N . LEU A 1 235 ? -18.581 -5.829 8.868 1.00 95.94 235 LEU A N 1
ATOM 1796 C CA . LEU A 1 235 ? -17.413 -4.986 9.166 1.00 95.94 235 LEU A CA 1
ATOM 1797 C C . LEU A 1 235 ? -17.196 -4.819 10.680 1.00 95.94 235 LEU A C 1
ATOM 1799 O O . LEU A 1 235 ? -16.053 -4.731 11.120 1.00 95.94 235 LEU A O 1
ATOM 1803 N N . ALA A 1 236 ? -18.271 -4.844 11.475 1.00 97.50 236 ALA A N 1
ATOM 1804 C CA . ALA A 1 236 ? -18.197 -4.839 12.936 1.00 97.50 236 ALA A CA 1
ATOM 1805 C C . ALA A 1 236 ? -17.603 -6.139 13.504 1.00 97.50 236 ALA A C 1
ATOM 1807 O O . ALA A 1 236 ? -16.875 -6.092 14.493 1.00 97.50 236 ALA A O 1
ATOM 1808 N N . ASP A 1 237 ? -17.842 -7.292 12.867 1.00 98.06 237 ASP A N 1
ATOM 1809 C CA . ASP A 1 237 ? -17.172 -8.543 13.242 1.00 98.06 237 ASP A CA 1
ATOM 1810 C C . ASP A 1 237 ? -15.658 -8.438 13.030 1.00 98.06 237 ASP A C 1
ATOM 1812 O O . ASP A 1 237 ? -14.889 -8.710 13.950 1.00 98.06 237 ASP A O 1
ATOM 1816 N N . HIS A 1 238 ? -15.223 -7.966 11.856 1.00 98.06 238 HIS A N 1
ATOM 1817 C CA . HIS A 1 238 ? -13.799 -7.760 11.587 1.00 98.06 238 HIS A CA 1
ATOM 1818 C C . HIS A 1 238 ? -13.162 -6.731 12.535 1.00 98.06 238 HIS A C 1
ATOM 1820 O O . HIS A 1 238 ? -12.052 -6.957 13.019 1.00 98.06 238 HIS A O 1
ATOM 1826 N N . ALA A 1 239 ? -13.858 -5.628 12.831 1.00 98.56 239 ALA A N 1
ATOM 1827 C CA . ALA A 1 239 ? -13.395 -4.615 13.779 1.00 98.56 239 ALA A CA 1
ATOM 1828 C C . ALA A 1 239 ? -13.188 -5.222 15.174 1.00 98.56 239 ALA A C 1
ATOM 1830 O O . ALA A 1 239 ? -12.096 -5.120 15.734 1.00 98.56 239 ALA A O 1
ATOM 1831 N N . ARG A 1 240 ? -14.197 -5.939 15.691 1.00 98.62 240 ARG A N 1
ATOM 1832 C CA . ARG A 1 240 ? -14.136 -6.636 16.983 1.00 98.62 240 ARG A CA 1
ATOM 1833 C C . ARG A 1 240 ? -12.967 -7.618 17.044 1.00 98.62 240 ARG A C 1
ATOM 1835 O O . ARG A 1 240 ? -12.231 -7.605 18.025 1.00 98.62 240 ARG A O 1
ATOM 1842 N N . GLN A 1 241 ? -12.782 -8.442 16.014 1.00 98.69 241 GLN A N 1
ATOM 1843 C CA . GLN A 1 241 ? -11.702 -9.433 15.948 1.00 98.69 241 GLN A CA 1
ATOM 1844 C C . GLN A 1 241 ? -10.312 -8.781 15.987 1.00 98.69 241 GLN A C 1
ATOM 1846 O O . GLN A 1 241 ? -9.438 -9.218 16.736 1.00 98.69 241 GLN A O 1
ATOM 1851 N N . CYS A 1 242 ? -10.102 -7.699 15.233 1.00 98.69 242 CYS A N 1
ATOM 1852 C CA . CYS A 1 242 ? -8.844 -6.953 15.264 1.00 98.69 242 CYS A CA 1
ATOM 1853 C C . CYS A 1 242 ? -8.613 -6.235 16.604 1.00 98.69 242 CYS A C 1
ATOM 1855 O O . CYS A 1 242 ? -7.488 -6.232 17.105 1.00 98.69 242 CYS A O 1
ATOM 1857 N N . CYS A 1 243 ? -9.652 -5.662 17.219 1.00 98.69 243 CYS A N 1
ATOM 1858 C CA . CYS A 1 243 ? -9.544 -5.073 18.555 1.00 98.69 243 CYS A CA 1
ATOM 1859 C C . CYS A 1 243 ? -9.234 -6.135 19.620 1.00 98.69 243 CYS A C 1
ATOM 1861 O O . CYS A 1 243 ? -8.393 -5.902 20.485 1.00 98.69 243 CYS A O 1
ATOM 1863 N N . ALA A 1 244 ? -9.840 -7.321 19.532 1.00 98.56 244 ALA A N 1
ATOM 1864 C CA . ALA A 1 244 ? -9.542 -8.446 20.414 1.00 98.56 244 ALA A CA 1
ATOM 1865 C C . ALA A 1 244 ? -8.088 -8.929 20.265 1.00 98.56 244 ALA A C 1
ATOM 1867 O O . ALA A 1 244 ? -7.434 -9.167 21.278 1.00 98.56 244 ALA A O 1
ATOM 1868 N N . LEU A 1 245 ? -7.546 -8.973 19.039 1.00 98.75 245 LEU A N 1
ATOM 1869 C CA . LEU A 1 245 ? -6.117 -9.222 18.803 1.00 98.75 245 LEU A CA 1
ATOM 1870 C C . LEU A 1 245 ? -5.243 -8.189 19.529 1.00 98.75 245 LEU A C 1
ATOM 1872 O O . LEU A 1 245 ? -4.326 -8.559 20.257 1.00 98.75 245 LEU A O 1
ATOM 1876 N N . LEU A 1 246 ? -5.530 -6.893 19.368 1.00 98.69 246 LEU A N 1
ATOM 1877 C CA . LEU A 1 246 ? -4.774 -5.827 20.036 1.00 98.69 246 LEU A CA 1
ATOM 1878 C C . LEU A 1 246 ? -4.832 -5.960 21.567 1.00 98.69 246 LEU A C 1
ATOM 1880 O O . LEU A 1 246 ? -3.793 -5.930 22.228 1.00 98.69 246 LEU A O 1
ATOM 1884 N N . ARG A 1 247 ? -6.019 -6.190 22.138 1.00 97.81 247 ARG A N 1
ATOM 1885 C CA . ARG A 1 247 ? -6.186 -6.406 23.585 1.00 97.81 247 ARG A CA 1
ATOM 1886 C C . ARG A 1 247 ? -5.447 -7.655 24.069 1.00 97.81 247 ARG A C 1
ATOM 1888 O O . ARG A 1 247 ? -4.789 -7.599 25.104 1.00 97.81 247 ARG A O 1
ATOM 1895 N N . GLY A 1 248 ? -5.493 -8.752 23.313 1.00 97.31 248 GLY A N 1
ATOM 1896 C CA . GLY A 1 248 ? -4.761 -9.987 23.616 1.00 97.31 248 GLY A CA 1
ATOM 1897 C C . GLY A 1 248 ? -3.239 -9.810 23.593 1.00 97.31 248 GLY A C 1
ATOM 1898 O O . GLY A 1 248 ? -2.521 -10.504 24.309 1.00 97.31 248 GLY A O 1
ATOM 1899 N N . LEU A 1 249 ? -2.743 -8.832 22.833 1.00 97.12 249 LEU A N 1
ATOM 1900 C CA . LEU A 1 249 ? -1.342 -8.405 22.834 1.00 97.12 249 LEU A CA 1
ATOM 1901 C C . LEU A 1 249 ? -0.999 -7.430 23.977 1.00 97.12 249 LEU A C 1
ATOM 1903 O O . LEU A 1 249 ? 0.145 -6.983 24.072 1.00 97.12 249 LEU A O 1
ATOM 1907 N N . GLY A 1 250 ? -1.957 -7.071 24.835 1.00 95.62 250 GLY A N 1
ATOM 1908 C CA . GLY A 1 250 ? -1.769 -6.065 25.882 1.00 95.62 250 GLY A CA 1
ATOM 1909 C C . GLY A 1 250 ? -1.610 -4.649 25.322 1.00 95.62 250 GLY A C 1
ATOM 1910 O O . GLY A 1 250 ? -0.833 -3.860 25.854 1.00 95.62 250 GLY A O 1
ATOM 1911 N N . VAL A 1 251 ? -2.262 -4.343 24.196 1.00 97.81 251 VAL A N 1
ATOM 1912 C CA . VAL A 1 251 ? -2.319 -2.986 23.641 1.00 97.81 251 VAL A CA 1
ATOM 1913 C C . VAL A 1 251 ? -3.520 -2.258 24.232 1.00 97.81 251 VAL A C 1
ATOM 1915 O O . VAL A 1 251 ? -4.662 -2.675 24.044 1.00 97.81 251 VAL A O 1
ATOM 1918 N N . ASP A 1 252 ? -3.252 -1.133 24.892 1.00 95.00 252 ASP A N 1
ATOM 1919 C CA . ASP A 1 252 ? -4.296 -0.271 25.454 1.00 95.00 252 ASP A CA 1
ATOM 1920 C C . ASP A 1 252 ? -4.693 0.877 24.527 1.00 95.00 252 ASP A C 1
ATOM 1922 O O . ASP A 1 252 ? -5.808 1.377 24.630 1.00 95.00 252 ASP A O 1
ATOM 1926 N N . ARG A 1 253 ? -3.787 1.302 23.634 1.00 98.00 253 ARG A N 1
ATOM 1927 C CA . ARG A 1 253 ? -4.004 2.381 22.659 1.00 98.00 253 ARG A CA 1
ATOM 1928 C C . ARG A 1 253 ? -3.352 2.042 21.330 1.00 98.00 253 ARG A C 1
ATOM 1930 O O . ARG A 1 253 ? -2.221 1.548 21.302 1.00 98.00 253 ARG A O 1
ATOM 1937 N N . ALA A 1 254 ? -4.043 2.331 20.239 1.00 98.75 254 ALA A N 1
ATOM 1938 C CA . ALA A 1 254 ? -3.616 1.993 18.900 1.00 98.75 254 ALA A CA 1
ATOM 1939 C C . ALA A 1 254 ? -3.979 3.063 17.865 1.00 98.75 254 ALA A C 1
ATOM 1941 O O . ALA A 1 254 ? -5.021 3.719 17.928 1.00 98.75 254 ALA A O 1
ATOM 1942 N N . VAL A 1 255 ? -3.117 3.166 16.857 1.00 98.88 255 VAL A N 1
ATOM 1943 C CA . VAL A 1 255 ? -3.388 3.823 15.584 1.00 98.88 255 VAL A CA 1
ATOM 1944 C C . VAL A 1 255 ? -3.730 2.749 14.558 1.00 98.88 255 VAL A C 1
ATOM 1946 O O . VAL A 1 255 ? -2.913 1.877 14.251 1.00 98.88 255 VAL A O 1
ATOM 1949 N N . TRP A 1 256 ? -4.935 2.819 14.005 1.00 98.94 256 TRP A N 1
ATOM 1950 C CA . TRP A 1 256 ? -5.388 1.932 12.942 1.00 98.94 256 TRP A CA 1
ATOM 1951 C C . TRP A 1 256 ? -4.974 2.482 11.578 1.00 98.94 256 TRP A C 1
ATOM 1953 O O . TRP A 1 256 ? -5.387 3.573 11.190 1.00 98.94 256 TRP A O 1
ATOM 1963 N N . VAL A 1 257 ? -4.207 1.708 10.817 1.00 98.94 257 VAL A N 1
ATOM 1964 C CA . VAL A 1 257 ? -3.861 1.990 9.421 1.00 98.94 257 VAL A CA 1
ATOM 1965 C C . VAL A 1 257 ? -4.646 1.028 8.537 1.00 98.94 257 VAL A C 1
ATOM 1967 O O . VAL A 1 257 ? -4.298 -0.146 8.404 1.00 98.94 257 VAL A O 1
ATOM 1970 N N . GLY A 1 258 ? -5.739 1.520 7.960 1.00 98.56 258 GLY A N 1
ATOM 1971 C CA . GLY A 1 258 ? -6.673 0.722 7.171 1.00 98.56 258 GLY A CA 1
ATOM 1972 C C . GLY A 1 258 ? -6.585 1.067 5.693 1.00 98.56 258 GLY A C 1
ATOM 1973 O O . GLY A 1 258 ? -6.629 2.241 5.336 1.00 98.56 258 GLY A O 1
ATOM 1974 N N . HIS A 1 259 ? -6.494 0.054 4.832 1.00 98.06 259 HIS A N 1
ATOM 1975 C CA . HIS A 1 259 ? -6.554 0.223 3.377 1.00 98.06 259 HIS A CA 1
ATOM 1976 C C . HIS A 1 259 ? -7.907 -0.240 2.833 1.00 98.06 259 HIS A C 1
ATOM 1978 O O . HIS A 1 259 ? -8.357 -1.339 3.163 1.00 98.06 259 HIS A O 1
ATOM 1984 N N . SER A 1 260 ? -8.552 0.589 2.006 1.00 95.38 260 SER A N 1
ATOM 1985 C CA . SER A 1 260 ? -9.807 0.274 1.313 1.00 95.38 260 SER A CA 1
ATOM 1986 C C . SER A 1 260 ? -10.918 -0.168 2.281 1.00 95.38 260 SER A C 1
ATOM 1988 O O . SER A 1 260 ? -11.299 0.593 3.173 1.00 95.38 260 SER A O 1
ATOM 1990 N N . SER A 1 261 ? -11.418 -1.405 2.182 1.00 94.75 261 SER A N 1
ATOM 1991 C CA . SER A 1 261 ? -12.418 -1.964 3.104 1.00 94.75 261 SER A CA 1
ATOM 1992 C C . SER A 1 261 ? -11.987 -1.887 4.573 1.00 94.75 261 SER A C 1
ATOM 1994 O O . SER A 1 261 ? -12.800 -1.550 5.434 1.00 94.75 261 SER A O 1
ATOM 1996 N N . SER A 1 262 ? -10.699 -2.082 4.876 1.00 97.94 262 SER A N 1
ATOM 1997 C CA . SER A 1 262 ? -10.183 -1.971 6.246 1.00 97.94 262 SER A CA 1
ATOM 1998 C C . SER A 1 262 ? -10.135 -0.545 6.778 1.00 97.94 262 SER A C 1
ATOM 2000 O O . SER A 1 262 ? -10.018 -0.357 7.988 1.00 97.94 262 SER A O 1
ATOM 2002 N N . ALA A 1 263 ? -10.252 0.468 5.921 1.00 97.75 263 ALA A N 1
ATOM 2003 C CA . ALA A 1 263 ? -10.442 1.835 6.380 1.00 97.75 263 ALA A CA 1
ATOM 2004 C C . ALA A 1 263 ? -11.861 2.032 6.956 1.00 97.75 263 ALA A C 1
ATOM 2006 O O . ALA A 1 263 ? -12.023 2.641 8.012 1.00 97.75 263 ALA A O 1
ATOM 2007 N N . CYS A 1 264 ? -12.877 1.425 6.334 1.00 96.88 264 CYS A N 1
ATOM 2008 C CA . CYS A 1 264 ? -14.246 1.381 6.863 1.00 96.88 264 CYS A CA 1
ATOM 2009 C C . CYS A 1 264 ? -14.339 0.539 8.148 1.00 96.88 264 CYS A C 1
ATOM 2011 O O . CYS A 1 264 ? -14.986 0.947 9.110 1.00 96.88 264 CYS A O 1
ATOM 2013 N N . ILE A 1 265 ? -13.635 -0.598 8.201 1.00 98.50 265 ILE A N 1
ATOM 2014 C CA . ILE A 1 265 ? -13.523 -1.419 9.420 1.00 98.50 265 ILE A CA 1
ATOM 2015 C C . ILE A 1 265 ? -12.861 -0.617 10.554 1.00 98.50 265 ILE 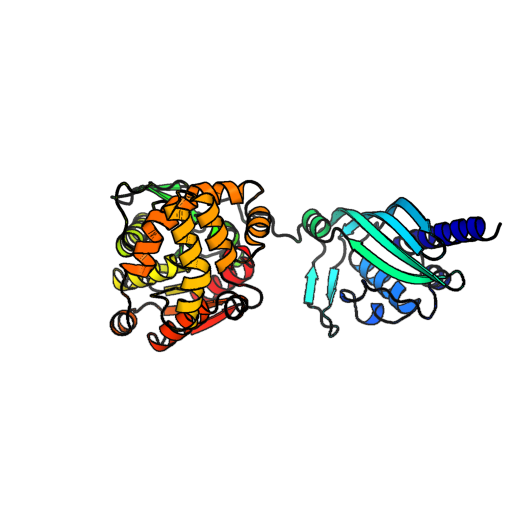A C 1
ATOM 2017 O O . ILE A 1 265 ? -13.313 -0.690 11.691 1.00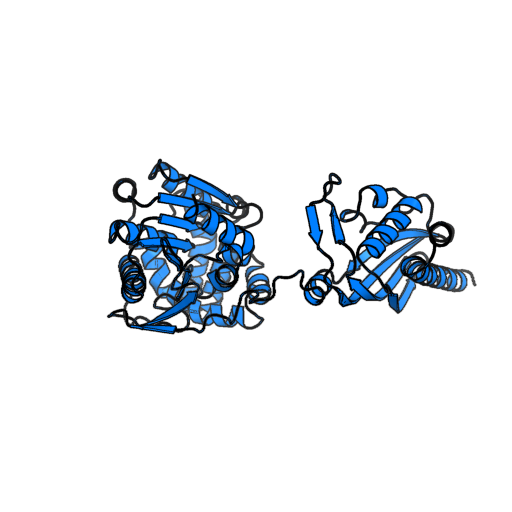 98.50 265 ILE A O 1
ATOM 2021 N N . GLY A 1 266 ? -11.845 0.199 10.256 1.00 98.56 266 GLY A N 1
ATOM 2022 C CA . GLY A 1 266 ? -11.211 1.084 11.239 1.00 98.56 266 GLY A CA 1
ATOM 2023 C C . GLY A 1 266 ? -12.151 2.159 11.788 1.00 98.56 266 GLY A C 1
ATOM 2024 O O . GLY A 1 266 ? -12.167 2.402 12.992 1.00 98.56 266 GLY A O 1
ATOM 2025 N N . LEU A 1 267 ? -12.991 2.760 10.935 1.00 98.44 267 LEU A N 1
ATOM 2026 C CA . LEU A 1 267 ? -14.046 3.683 11.378 1.00 98.44 267 LEU A CA 1
ATOM 2027 C C . LEU A 1 267 ? -15.039 2.993 12.324 1.00 98.44 267 LEU A C 1
ATOM 2029 O O . LEU A 1 267 ? -15.408 3.567 13.345 1.00 98.44 267 LEU A O 1
ATOM 2033 N N . GLN A 1 268 ? -15.434 1.755 12.015 1.00 98.44 268 GLN A N 1
ATOM 2034 C CA . GLN A 1 268 ? -16.274 0.944 12.897 1.00 98.44 268 GLN A CA 1
ATOM 2035 C C . GLN A 1 268 ? -15.570 0.655 14.234 1.00 98.44 268 GLN A C 1
ATOM 2037 O O . GLN A 1 268 ? -16.150 0.886 15.290 1.00 98.44 268 GLN A O 1
ATOM 2042 N N . ALA A 1 269 ? -14.297 0.249 14.205 1.00 98.75 269 ALA A N 1
ATOM 2043 C CA . ALA A 1 269 ? -13.499 -0.008 15.404 1.00 98.75 269 ALA A CA 1
ATOM 2044 C C . ALA A 1 269 ? -13.387 1.228 16.313 1.00 98.75 269 ALA A C 1
ATOM 2046 O O . ALA A 1 269 ? -13.521 1.111 17.528 1.00 98.75 269 ALA A O 1
ATOM 2047 N N . ALA A 1 270 ? -13.203 2.419 15.736 1.00 98.56 270 ALA A N 1
ATOM 2048 C CA . ALA A 1 270 ? -13.133 3.672 16.489 1.00 98.56 270 ALA A CA 1
ATOM 2049 C C . ALA A 1 270 ? -14.473 4.109 17.100 1.00 98.56 270 ALA A C 1
ATOM 2051 O O . ALA A 1 270 ? -14.485 4.868 18.070 1.00 98.56 270 ALA A O 1
ATOM 2052 N N . LEU A 1 271 ? -15.602 3.663 16.541 1.00 98.19 271 LEU A N 1
ATOM 2053 C CA . LEU A 1 271 ? -16.920 3.867 17.142 1.00 98.19 271 LEU A CA 1
ATOM 2054 C C . LEU A 1 271 ? -17.183 2.894 18.293 1.00 98.19 271 LEU A C 1
ATOM 2056 O O . LEU A 1 271 ? -17.802 3.291 19.282 1.00 98.19 271 LEU A O 1
ATOM 2060 N N . ASP A 1 272 ? -16.734 1.648 18.144 1.00 98.19 272 ASP A N 1
ATOM 2061 C CA . ASP A 1 272 ? -17.006 0.564 19.087 1.00 98.19 272 ASP A CA 1
ATOM 2062 C C . ASP A 1 272 ? -16.068 0.593 20.306 1.00 98.19 272 ASP A C 1
ATOM 2064 O O . ASP A 1 272 ? -16.521 0.352 21.425 1.00 98.19 272 ASP A O 1
ATOM 2068 N N . ASP A 1 273 ? -14.786 0.924 20.115 1.00 97.81 273 ASP A N 1
ATOM 2069 C CA . ASP A 1 273 ? -13.780 1.044 21.182 1.00 97.81 273 ASP A CA 1
ATOM 2070 C C . ASP A 1 273 ? -12.930 2.324 20.999 1.00 97.81 273 ASP A C 1
ATOM 2072 O O . ASP A 1 273 ? -11.769 2.267 20.573 1.00 97.81 273 ASP A O 1
ATOM 2076 N N . PRO A 1 274 ? -13.500 3.510 21.296 1.00 97.25 274 PRO A N 1
ATOM 2077 C CA . PRO A 1 274 ? -12.814 4.794 21.134 1.00 97.25 274 PRO A CA 1
ATOM 2078 C C . PRO A 1 274 ? -11.639 4.999 22.101 1.00 97.25 274 PRO A C 1
ATOM 2080 O O . PRO A 1 274 ? -10.846 5.914 21.888 1.00 97.25 274 PRO A O 1
ATOM 2083 N N . ASP A 1 275 ? -11.539 4.195 23.165 1.00 96.81 275 ASP A N 1
ATOM 2084 C CA . ASP A 1 275 ? -10.430 4.267 24.119 1.00 96.81 275 ASP A CA 1
ATOM 2085 C C . ASP A 1 275 ? -9.215 3.476 23.608 1.00 96.81 275 ASP A C 1
ATOM 2087 O O . ASP A 1 275 ? -8.076 3.880 23.841 1.00 96.81 275 ASP A O 1
ATOM 2091 N N . LEU A 1 276 ? -9.448 2.379 22.871 1.00 98.56 276 LEU A N 1
ATOM 2092 C CA . LEU A 1 276 ? -8.391 1.637 22.185 1.00 98.56 276 LEU A CA 1
ATOM 2093 C C . LEU A 1 276 ? -7.925 2.345 20.914 1.00 98.56 276 LEU A C 1
ATOM 2095 O O . LEU A 1 276 ? -6.724 2.438 20.676 1.00 98.56 276 LEU A O 1
ATOM 2099 N N . ILE A 1 277 ? -8.843 2.811 20.067 1.00 98.69 277 ILE A N 1
ATOM 2100 C CA . ILE A 1 277 ? -8.495 3.391 18.765 1.00 98.69 277 ILE A CA 1
ATOM 2101 C C . ILE A 1 277 ? -8.394 4.912 18.886 1.00 98.69 277 ILE A C 1
ATOM 2103 O O . ILE A 1 277 ? -9.360 5.640 18.667 1.00 98.69 277 ILE A O 1
ATOM 2107 N N . GLU A 1 278 ? -7.199 5.407 19.209 1.00 97.69 278 GLU A N 1
ATOM 2108 C CA . GLU A 1 278 ? -6.949 6.847 19.366 1.00 97.69 278 GLU A CA 1
ATOM 2109 C C . GLU A 1 278 ? -6.616 7.556 18.042 1.00 97.69 278 GLU A C 1
ATOM 2111 O O . GLU A 1 278 ? -6.730 8.782 17.937 1.00 97.69 278 GLU A O 1
ATOM 2116 N N . GLY A 1 279 ? -6.228 6.798 17.010 1.00 98.69 279 GLY A N 1
ATOM 2117 C CA . GLY A 1 279 ? -5.865 7.341 15.704 1.00 98.69 279 GLY A CA 1
ATOM 2118 C C . GLY A 1 279 ? -6.284 6.466 14.526 1.00 98.69 279 GLY A C 1
ATOM 2119 O O . GLY A 1 279 ? -6.277 5.241 14.609 1.00 98.69 279 GLY A O 1
ATOM 2120 N N . LEU A 1 280 ? -6.604 7.113 13.407 1.00 98.94 280 LEU A N 1
ATOM 2121 C CA . LEU A 1 280 ? -6.982 6.499 12.139 1.00 98.94 280 LEU A CA 1
ATOM 2122 C C . LEU A 1 280 ? -6.127 7.074 11.003 1.00 98.94 280 LEU A C 1
ATOM 2124 O O . LEU A 1 280 ? -6.114 8.283 10.779 1.00 98.94 280 LEU A O 1
ATOM 2128 N N . VAL A 1 281 ? -5.464 6.203 10.248 1.00 98.88 281 VAL A N 1
ATOM 2129 C CA . VAL A 1 281 ? -4.857 6.505 8.947 1.00 98.88 281 VAL A CA 1
ATOM 2130 C C . VAL A 1 281 ? -5.604 5.682 7.902 1.00 98.88 281 VAL A C 1
ATOM 2132 O O . VAL A 1 281 ? -5.483 4.458 7.849 1.00 98.88 281 VAL A O 1
ATOM 2135 N N . LEU A 1 282 ? -6.428 6.354 7.104 1.00 98.75 282 LEU A N 1
ATOM 2136 C CA . LEU A 1 282 ? -7.388 5.733 6.198 1.00 98.75 282 LEU A CA 1
ATOM 2137 C C . LEU A 1 282 ? -6.909 5.903 4.756 1.00 98.75 282 LEU A C 1
ATOM 2139 O O . LEU A 1 282 ? -6.982 6.999 4.203 1.00 98.75 282 LEU A O 1
ATOM 2143 N N . LEU A 1 283 ? -6.402 4.821 4.164 1.00 98.38 283 LEU A N 1
ATOM 2144 C CA . LEU A 1 283 ? -5.914 4.793 2.786 1.00 98.38 283 LEU A CA 1
ATOM 2145 C C . LEU A 1 283 ? -7.067 4.433 1.848 1.00 98.38 283 LEU A C 1
ATOM 2147 O O . LEU A 1 283 ? -7.527 3.290 1.852 1.00 98.38 283 LEU A O 1
ATOM 2151 N N . GLU A 1 284 ? -7.521 5.417 1.075 1.00 95.44 284 GLU A N 1
ATOM 2152 C CA . GLU A 1 284 ? -8.634 5.319 0.122 1.00 95.44 284 GLU A CA 1
ATOM 2153 C C . GLU A 1 284 ? -9.858 4.575 0.676 1.00 95.44 284 GLU A C 1
ATOM 2155 O O . GLU A 1 284 ? -10.261 3.531 0.153 1.00 95.44 284 GLU A O 1
ATOM 2160 N N . PRO A 1 285 ? -10.446 5.093 1.771 1.00 92.38 285 PRO A N 1
ATOM 2161 C CA . PRO A 1 285 ? -11.680 4.554 2.319 1.00 92.38 285 PRO A CA 1
ATOM 2162 C C . PRO A 1 285 ? -12.808 4.635 1.286 1.00 92.38 285 PRO A C 1
ATOM 2164 O O . PRO A 1 285 ? -12.929 5.619 0.562 1.00 92.38 285 PRO A O 1
ATOM 2167 N N . ALA A 1 286 ? -13.681 3.629 1.267 1.00 79.25 286 ALA A N 1
ATOM 2168 C CA . ALA A 1 286 ? -14.857 3.598 0.397 1.00 79.25 286 ALA A CA 1
ATOM 2169 C C . ALA A 1 286 ? -16.164 3.444 1.207 1.00 79.25 286 ALA A C 1
ATOM 2171 O O . ALA A 1 286 ? -16.874 2.445 1.052 1.00 79.25 286 ALA A O 1
ATOM 2172 N N . PRO A 1 287 ? -16.503 4.387 2.114 1.00 71.31 287 PRO A N 1
ATOM 2173 C CA . PRO A 1 287 ? -17.736 4.332 2.884 1.00 71.31 287 PRO A CA 1
ATOM 2174 C C . PRO A 1 287 ? -18.901 4.718 1.976 1.00 71.31 287 PRO A C 1
ATOM 2176 O O . PRO A 1 287 ? -19.209 5.891 1.820 1.00 71.31 287 PRO A O 1
ATOM 2179 N N . ARG A 1 288 ? -19.552 3.715 1.381 1.00 68.69 288 ARG A N 1
ATOM 2180 C CA . ARG A 1 288 ? -20.646 3.885 0.412 1.00 68.69 288 ARG A CA 1
ATOM 2181 C C . ARG A 1 288 ? -20.248 4.763 -0.785 1.00 68.69 288 ARG A C 1
ATOM 2183 O O . ARG A 1 288 ? -20.467 5.971 -0.751 1.00 68.69 288 ARG A O 1
ATOM 2190 N N . PRO A 1 289 ? -19.734 4.173 -1.874 1.00 60.00 289 PRO A N 1
ATOM 2191 C CA . PRO A 1 289 ? -19.514 4.935 -3.092 1.00 60.00 289 PRO A CA 1
ATOM 2192 C C . PRO A 1 289 ? -20.862 5.482 -3.590 1.00 60.00 289 PRO A C 1
ATOM 2194 O O . PRO A 1 289 ? -21.753 4.725 -3.975 1.00 60.00 289 PRO A O 1
ATOM 2197 N N . ALA A 1 290 ? -21.031 6.800 -3.516 1.00 65.25 290 ALA A N 1
ATOM 2198 C CA . ALA A 1 290 ? -22.211 7.524 -3.964 1.00 65.25 290 ALA A CA 1
ATOM 2199 C C . ALA A 1 290 ? -21.751 8.768 -4.724 1.00 65.25 290 ALA A C 1
ATOM 2201 O O . ALA A 1 290 ? -20.840 9.456 -4.274 1.00 65.25 290 ALA A O 1
ATOM 2202 N N . GLY A 1 291 ? -22.379 9.042 -5.866 1.00 76.31 291 GLY A N 1
ATOM 2203 C CA . GLY A 1 291 ? -21.971 10.114 -6.769 1.00 76.31 291 GLY A CA 1
ATOM 2204 C C . GLY A 1 291 ? -21.641 9.607 -8.176 1.00 76.31 291 GLY A C 1
ATOM 2205 O O . GLY A 1 291 ? -21.632 8.396 -8.417 1.00 76.31 291 GLY A O 1
ATOM 2206 N N . PRO A 1 292 ? -21.389 10.518 -9.127 1.00 82.44 292 PRO A N 1
ATOM 2207 C CA . PRO A 1 292 ? -21.194 10.155 -10.526 1.00 82.44 292 PRO A CA 1
ATOM 2208 C C . PRO A 1 292 ? -20.002 9.216 -10.756 1.00 82.44 292 PRO A C 1
ATOM 2210 O O . PRO A 1 292 ? -20.139 8.255 -11.515 1.00 82.44 292 PRO A O 1
ATOM 2213 N N . ALA A 1 293 ? -18.857 9.424 -10.087 1.00 83.69 293 ALA A N 1
ATOM 2214 C CA . ALA A 1 293 ? -17.708 8.539 -10.287 1.00 83.69 293 ALA A CA 1
ATOM 2215 C C . ALA A 1 293 ? -17.920 7.157 -9.657 1.00 83.69 293 ALA A C 1
ATOM 2217 O O . ALA A 1 293 ? -17.451 6.151 -10.194 1.00 83.69 293 ALA A O 1
ATOM 2218 N N . ALA A 1 294 ? -18.653 7.083 -8.543 1.00 80.81 294 ALA A N 1
ATOM 2219 C CA . ALA A 1 294 ? -19.100 5.821 -7.964 1.00 80.81 294 ALA A CA 1
ATOM 2220 C C . ALA A 1 294 ? -20.018 5.036 -8.916 1.00 80.81 294 ALA A C 1
ATOM 2222 O O . ALA A 1 294 ? -19.824 3.835 -9.109 1.00 80.81 294 ALA A O 1
ATOM 2223 N N . GLU A 1 295 ? -20.991 5.699 -9.545 1.00 84.31 295 GLU A N 1
ATOM 2224 C CA . GLU A 1 295 ? -21.883 5.083 -10.537 1.00 84.31 295 GLU A CA 1
ATOM 2225 C C . GLU A 1 295 ? -21.114 4.593 -11.770 1.00 84.31 295 GLU A C 1
ATOM 2227 O O . GLU A 1 295 ? -21.316 3.464 -12.223 1.00 84.31 295 GLU A O 1
ATOM 2232 N N . GLU A 1 296 ? -20.179 5.399 -12.274 1.00 85.56 296 GLU A N 1
ATOM 2233 C CA . GLU A 1 296 ? -19.314 5.026 -13.394 1.00 85.56 296 GLU A CA 1
ATOM 2234 C C . GLU A 1 296 ? -18.414 3.831 -13.047 1.00 85.56 296 GLU A C 1
ATOM 2236 O O . GLU A 1 296 ? -18.310 2.883 -13.831 1.00 85.56 296 GLU A O 1
ATOM 2241 N N . THR A 1 297 ? -17.809 3.834 -11.857 1.00 84.69 297 THR A N 1
ATOM 2242 C CA . THR A 1 297 ? -16.978 2.725 -11.362 1.00 84.69 297 THR A CA 1
ATOM 2243 C C . THR A 1 297 ? -17.812 1.457 -11.199 1.00 84.69 297 THR A C 1
ATOM 2245 O O . THR A 1 297 ? -17.392 0.375 -11.619 1.00 84.69 297 THR A O 1
ATOM 2248 N N . ASN A 1 298 ? -19.032 1.574 -10.673 1.00 83.81 298 ASN A N 1
ATOM 2249 C CA . ASN A 1 298 ? -19.955 0.451 -10.573 1.00 83.81 298 ASN A CA 1
ATOM 2250 C C . ASN A 1 298 ? -20.291 -0.124 -11.953 1.00 83.81 298 ASN A C 1
ATOM 2252 O O . ASN A 1 298 ? -20.236 -1.338 -12.136 1.00 83.81 298 ASN A O 1
ATOM 2256 N N . ALA A 1 299 ? -20.585 0.722 -12.941 1.00 85.75 299 ALA A N 1
ATOM 2257 C CA . ALA A 1 299 ? -20.912 0.272 -14.290 1.00 85.75 299 ALA A CA 1
ATOM 2258 C C . ALA A 1 299 ? -19.715 -0.371 -15.014 1.00 85.75 299 ALA A C 1
ATOM 2260 O O . ALA A 1 299 ? -19.881 -1.378 -15.702 1.00 85.75 299 ALA A O 1
ATOM 2261 N N . ARG A 1 300 ? -18.509 0.195 -14.872 1.00 88.31 300 ARG A N 1
ATOM 2262 C CA . ARG A 1 300 ? -17.316 -0.238 -15.621 1.00 88.31 300 ARG A CA 1
ATOM 2263 C C . ARG A 1 300 ? -16.525 -1.359 -14.963 1.00 88.31 300 ARG A C 1
ATOM 2265 O O . ARG A 1 300 ? -15.880 -2.122 -15.677 1.00 88.31 300 ARG A O 1
ATOM 2272 N N . VAL A 1 301 ? -16.546 -1.443 -13.636 1.00 88.38 301 VAL A N 1
ATOM 2273 C CA . VAL A 1 301 ? -15.727 -2.391 -12.868 1.00 88.38 301 VAL A CA 1
ATOM 2274 C C . VAL A 1 301 ? -16.619 -3.388 -12.145 1.00 88.38 301 VAL A C 1
ATOM 2276 O O . VAL A 1 301 ? -16.573 -4.578 -12.448 1.00 88.38 301 VAL A O 1
ATOM 2279 N N . VAL A 1 302 ? -17.475 -2.922 -11.232 1.00 87.88 302 VAL A N 1
ATOM 2280 C CA . VAL A 1 302 ? -18.238 -3.819 -10.345 1.00 87.88 302 VAL A CA 1
ATOM 2281 C C . VAL A 1 302 ? -19.246 -4.670 -11.123 1.00 87.88 302 VAL A C 1
ATOM 2283 O O . VAL A 1 302 ? -19.336 -5.868 -10.882 1.00 87.88 302 VAL A O 1
ATOM 2286 N N . GLY A 1 303 ? -19.958 -4.108 -12.100 1.00 89.88 303 GLY A N 1
ATOM 2287 C CA . GLY A 1 303 ? -20.906 -4.842 -12.943 1.00 89.88 303 GLY A CA 1
ATOM 2288 C C . GLY A 1 303 ? -20.262 -6.037 -13.663 1.00 89.88 303 GLY A C 1
ATOM 2289 O O . GLY A 1 303 ? -20.714 -7.167 -13.470 1.00 89.88 303 GLY A O 1
ATOM 2290 N N . PRO A 1 304 ? -19.182 -5.834 -14.441 1.00 93.69 304 PRO A N 1
ATOM 2291 C CA . PRO A 1 304 ? -18.427 -6.926 -15.059 1.00 93.69 304 PRO A CA 1
ATOM 2292 C C . PRO A 1 304 ? -17.848 -7.943 -14.066 1.00 93.69 304 PRO A C 1
ATOM 2294 O O . PRO A 1 304 ? -17.829 -9.136 -14.369 1.00 93.69 304 PRO A O 1
ATOM 2297 N N . VAL A 1 305 ? -17.403 -7.498 -12.885 1.00 92.88 305 VAL A N 1
ATOM 2298 C CA . VAL A 1 305 ? -16.940 -8.387 -11.805 1.00 92.88 305 VAL A CA 1
ATOM 2299 C C . VAL A 1 305 ? -18.079 -9.291 -11.330 1.00 92.88 305 VAL A C 1
ATOM 2301 O O . VAL A 1 305 ? -17.912 -10.506 -11.279 1.00 92.88 305 VAL A O 1
ATOM 2304 N N . MET A 1 306 ? -19.255 -8.724 -11.053 1.00 90.56 306 MET A N 1
ATOM 2305 C CA . MET A 1 306 ? -20.426 -9.481 -10.602 1.00 90.56 306 MET A CA 1
ATOM 2306 C C . MET A 1 306 ? -20.956 -10.430 -11.682 1.00 90.56 306 MET A C 1
ATOM 2308 O O . MET A 1 306 ? -21.390 -11.531 -11.358 1.00 90.56 306 MET A O 1
ATOM 2312 N N . ALA A 1 307 ? -20.871 -10.050 -12.960 1.00 93.81 307 ALA A N 1
ATOM 2313 C CA . ALA A 1 307 ? -21.196 -10.943 -14.071 1.00 93.81 307 ALA A CA 1
ATOM 2314 C C . ALA A 1 307 ? -20.248 -12.155 -14.121 1.00 93.81 307 ALA A C 1
ATOM 2316 O O . ALA A 1 307 ? -20.711 -13.288 -14.184 1.00 93.81 307 ALA A O 1
ATOM 2317 N N . ALA A 1 308 ? -18.934 -11.935 -13.997 1.00 94.12 308 ALA A N 1
ATOM 2318 C CA . ALA A 1 308 ? -17.964 -13.030 -13.944 1.00 94.12 308 ALA A CA 1
ATOM 2319 C C . ALA A 1 308 ? -18.185 -13.951 -12.728 1.00 94.12 308 ALA A C 1
ATOM 2321 O O . ALA A 1 308 ? -18.052 -15.167 -12.848 1.00 94.12 308 ALA A O 1
ATOM 2322 N N . LEU A 1 309 ? -18.576 -13.397 -11.573 1.00 91.50 309 LEU A N 1
ATOM 2323 C CA . LEU A 1 309 ? -18.946 -14.195 -10.398 1.00 91.50 309 LEU A CA 1
ATOM 2324 C C . LEU A 1 309 ? -20.217 -15.016 -10.614 1.00 91.50 309 LEU A C 1
ATOM 2326 O O . LEU A 1 309 ? -20.265 -16.166 -10.183 1.00 91.50 309 LEU A O 1
ATOM 2330 N N . ALA A 1 310 ? -21.228 -14.458 -11.285 1.00 92.38 310 ALA A N 1
ATOM 2331 C CA . ALA A 1 310 ? -22.450 -15.184 -11.628 1.00 92.38 310 ALA A CA 1
ATOM 2332 C C . ALA A 1 310 ? -22.170 -16.382 -12.554 1.00 92.38 310 ALA A C 1
ATOM 2334 O O . ALA A 1 310 ? -22.833 -17.411 -12.434 1.00 92.38 310 ALA A O 1
ATOM 2335 N N . ASP A 1 311 ? -21.140 -16.278 -13.398 1.00 93.88 311 ASP A N 1
ATOM 2336 C CA . ASP A 1 311 ? -20.640 -17.367 -14.246 1.00 93.88 311 ASP A CA 1
ATOM 2337 C C . ASP A 1 311 ? -19.720 -18.357 -13.492 1.00 93.88 311 ASP A C 1
ATOM 2339 O O . ASP A 1 311 ? -19.255 -19.343 -14.066 1.00 93.88 311 ASP A O 1
ATOM 2343 N N . GLY A 1 312 ? -19.441 -18.118 -12.205 1.00 90.44 312 GLY A N 1
ATOM 2344 C CA . GLY A 1 312 ? -18.547 -18.934 -11.377 1.00 90.44 312 GLY A CA 1
ATOM 2345 C C . GLY A 1 312 ? -17.050 -18.696 -11.619 1.00 90.44 312 GLY A C 1
ATOM 2346 O O . GLY A 1 312 ? -16.218 -19.416 -11.064 1.00 90.44 312 GLY A O 1
ATOM 2347 N N . ASP A 1 313 ? -16.678 -17.687 -12.412 1.00 92.12 313 ASP A N 1
ATOM 2348 C CA . ASP A 1 313 ? -15.290 -17.372 -12.762 1.00 92.12 313 ASP A CA 1
ATOM 2349 C C . ASP A 1 313 ? -14.681 -16.353 -11.785 1.00 92.12 313 ASP A C 1
ATOM 2351 O O . ASP A 1 313 ? -14.482 -15.169 -12.078 1.00 92.12 313 ASP A O 1
ATOM 2355 N N . VAL A 1 314 ? -14.373 -16.838 -10.580 1.00 90.38 314 VAL A N 1
ATOM 2356 C CA . VAL A 1 314 ? -13.767 -16.039 -9.500 1.00 90.38 314 VAL A CA 1
ATOM 2357 C C . VAL A 1 314 ? -12.411 -15.455 -9.915 1.00 90.38 314 VAL A C 1
ATOM 2359 O O . VAL A 1 314 ? -12.083 -14.328 -9.547 1.00 90.38 314 VAL A O 1
ATOM 2362 N N . ALA A 1 315 ? -11.624 -16.185 -10.712 1.00 89.94 315 ALA A N 1
ATOM 2363 C CA . ALA A 1 315 ? -10.311 -15.728 -11.162 1.00 89.94 315 ALA A CA 1
ATOM 2364 C C . ALA A 1 315 ? -10.423 -14.526 -12.110 1.00 89.94 315 ALA A C 1
ATOM 2366 O O . ALA A 1 315 ? -9.693 -13.543 -11.958 1.00 89.94 315 ALA A O 1
ATOM 2367 N N . ARG A 1 316 ? -11.361 -14.573 -13.063 1.00 92.62 316 ARG A N 1
ATOM 2368 C CA . ARG A 1 316 ? -11.666 -13.434 -13.933 1.00 92.62 316 ARG A CA 1
ATOM 2369 C C . ARG A 1 316 ? -12.265 -12.272 -13.155 1.00 92.62 316 ARG A C 1
ATOM 2371 O O . ARG A 1 316 ? -11.885 -11.134 -13.415 1.00 92.62 316 ARG A O 1
ATOM 2378 N N . ALA A 1 317 ? -13.164 -12.536 -12.210 1.00 94.06 317 ALA A N 1
ATOM 2379 C CA . ALA A 1 317 ? -13.735 -11.502 -11.353 1.00 94.06 317 ALA A CA 1
ATOM 2380 C C . ALA A 1 317 ? -12.643 -10.754 -10.567 1.00 94.06 317 ALA A C 1
ATOM 2382 O O . ALA A 1 317 ? -12.608 -9.524 -10.586 1.00 94.06 317 ALA A O 1
ATOM 2383 N N . ALA A 1 318 ? -11.698 -11.479 -9.960 1.00 93.94 318 ALA A N 1
ATOM 2384 C CA . ALA A 1 318 ? -10.549 -10.885 -9.278 1.00 93.94 318 ALA A CA 1
ATOM 2385 C C . ALA A 1 318 ? -9.669 -10.059 -10.234 1.00 93.94 318 ALA A C 1
ATOM 2387 O O . ALA A 1 318 ? -9.291 -8.934 -9.910 1.00 93.94 318 ALA A O 1
ATOM 2388 N N . ASP A 1 319 ? -9.378 -10.578 -11.434 1.00 93.00 319 ASP A N 1
ATOM 2389 C CA . ASP A 1 319 ? -8.563 -9.866 -12.427 1.00 93.00 319 ASP A CA 1
ATOM 2390 C C . ASP A 1 319 ? -9.227 -8.569 -12.909 1.00 93.00 319 ASP A C 1
ATOM 2392 O O . ASP A 1 319 ? -8.557 -7.543 -13.014 1.00 93.00 319 ASP A O 1
ATOM 2396 N N . LEU A 1 320 ? -10.537 -8.597 -13.176 1.00 93.25 320 LEU A N 1
ATOM 2397 C CA . LEU A 1 320 ? -11.309 -7.415 -13.568 1.00 93.25 320 LEU A CA 1
ATOM 2398 C C . LEU A 1 320 ? -11.327 -6.364 -12.457 1.00 93.25 320 LEU A C 1
ATOM 2400 O O . LEU A 1 320 ? -11.116 -5.185 -12.739 1.00 93.25 320 LEU A O 1
ATOM 2404 N N . PHE A 1 321 ? -11.537 -6.791 -11.208 1.00 93.06 321 PHE A N 1
ATOM 2405 C CA . PHE A 1 321 ? -11.556 -5.891 -10.061 1.00 93.06 321 PHE A CA 1
ATOM 2406 C C . PHE A 1 321 ? -10.208 -5.179 -9.901 1.00 93.06 321 PHE A C 1
ATOM 2408 O O . PHE A 1 321 ? -10.160 -3.952 -9.910 1.00 93.06 321 PHE A O 1
ATOM 2415 N N . LEU A 1 322 ? -9.107 -5.936 -9.849 1.00 93.31 322 LEU A N 1
ATOM 2416 C CA . LEU A 1 322 ? -7.764 -5.390 -9.622 1.00 93.31 322 LEU A CA 1
ATOM 2417 C C . LEU A 1 322 ? -7.280 -4.507 -10.770 1.00 93.31 322 LEU A C 1
ATOM 2419 O O . LEU A 1 322 ? -6.698 -3.458 -10.522 1.00 93.31 322 LEU A O 1
ATOM 2423 N N . ARG A 1 323 ? -7.571 -4.856 -12.029 1.00 90.88 323 ARG A N 1
ATOM 2424 C CA . ARG A 1 323 ? -7.290 -3.947 -13.155 1.00 90.88 323 ARG A CA 1
ATOM 2425 C C . ARG A 1 323 ? -8.072 -2.645 -13.054 1.00 90.88 323 ARG A C 1
ATOM 2427 O O . ARG A 1 323 ? -7.559 -1.612 -13.474 1.00 90.88 323 ARG A O 1
ATOM 2434 N N . GLY A 1 324 ? -9.303 -2.724 -12.553 1.00 88.00 324 GLY A N 1
ATOM 2435 C CA . GLY A 1 324 ? -10.184 -1.580 -12.380 1.00 88.00 324 GLY A CA 1
ATOM 2436 C C . GLY A 1 324 ? -9.683 -0.611 -11.317 1.00 88.00 324 GLY A C 1
ATOM 2437 O O . GLY A 1 324 ? -9.692 0.585 -11.572 1.00 88.00 324 GLY A O 1
ATOM 2438 N N . VAL A 1 325 ? -9.224 -1.117 -10.165 1.00 88.44 325 VAL A N 1
ATOM 2439 C CA . VAL A 1 325 ? -8.857 -0.268 -9.016 1.00 88.44 325 VAL A CA 1
ATOM 2440 C C . VAL A 1 325 ? -7.352 -0.010 -8.879 1.00 88.44 325 VAL A C 1
ATOM 2442 O O . VAL A 1 325 ? -6.962 1.108 -8.558 1.00 88.44 325 VAL A O 1
ATOM 2445 N N . ASP A 1 326 ? -6.496 -0.993 -9.177 1.00 85.31 326 ASP A N 1
ATOM 2446 C CA . ASP A 1 326 ? -5.031 -0.894 -9.025 1.00 85.31 326 ASP A CA 1
ATOM 2447 C C . ASP A 1 326 ? -4.292 -0.645 -10.352 1.00 85.31 326 ASP A C 1
ATOM 2449 O O . ASP A 1 326 ? -3.093 -0.349 -10.360 1.00 85.31 326 ASP A O 1
ATOM 2453 N N . GLY A 1 327 ? -4.999 -0.756 -11.479 1.00 85.00 327 GLY A N 1
ATOM 2454 C CA . GLY A 1 327 ? -4.464 -0.564 -12.824 1.00 85.00 327 GLY A CA 1
ATOM 2455 C C . GLY A 1 327 ? -3.940 -1.843 -13.489 1.00 85.00 327 GLY A C 1
ATOM 2456 O O . GLY A 1 327 ? -3.852 -2.921 -12.901 1.00 85.00 327 GLY A O 1
ATOM 2457 N N . LEU A 1 328 ? -3.585 -1.731 -14.774 1.00 82.31 328 LEU A N 1
ATOM 2458 C CA . LEU A 1 328 ? -3.240 -2.883 -15.623 1.00 82.31 328 LEU A CA 1
ATOM 2459 C C . LEU A 1 328 ? -1.962 -3.620 -15.185 1.00 82.31 328 LEU A C 1
ATOM 2461 O O . LEU A 1 328 ? -1.838 -4.822 -15.427 1.00 82.31 328 LEU A O 1
ATOM 2465 N N . ASP A 1 329 ? -1.053 -2.924 -14.504 1.00 83.12 329 ASP A N 1
ATOM 2466 C CA . ASP A 1 329 ? 0.253 -3.449 -14.100 1.00 83.12 329 ASP A CA 1
ATOM 2467 C C . ASP A 1 329 ? 0.249 -4.123 -12.717 1.00 83.12 329 ASP A C 1
ATOM 2469 O O . ASP A 1 329 ? 1.305 -4.546 -12.236 1.00 83.12 329 ASP A O 1
ATOM 2473 N N . TYR A 1 330 ? -0.917 -4.284 -12.073 1.00 86.88 330 TYR A N 1
ATOM 2474 C CA . TYR A 1 330 ? -1.010 -4.817 -10.707 1.00 86.88 330 TYR A CA 1
ATOM 2475 C C . TYR A 1 330 ? -0.292 -6.174 -10.545 1.00 86.88 330 TYR A C 1
ATOM 2477 O O . TYR A 1 330 ? 0.389 -6.408 -9.547 1.00 86.88 330 TYR A O 1
ATOM 2485 N N . ARG A 1 331 ? -0.356 -7.062 -11.552 1.00 88.81 331 ARG A N 1
ATOM 2486 C CA . ARG A 1 331 ? 0.341 -8.364 -11.524 1.00 88.81 331 ARG A CA 1
ATOM 2487 C C . ARG A 1 331 ? 1.859 -8.208 -11.521 1.00 88.81 331 ARG A C 1
ATOM 2489 O O . ARG A 1 331 ? 2.540 -8.941 -10.810 1.00 88.81 331 ARG A O 1
ATOM 2496 N N . ALA A 1 332 ? 2.393 -7.287 -12.323 1.00 82.94 332 ALA A N 1
ATOM 2497 C CA . ALA A 1 332 ? 3.827 -7.014 -12.361 1.00 82.94 332 ALA A CA 1
ATOM 2498 C C . ALA A 1 332 ? 4.296 -6.420 -11.026 1.00 82.94 332 ALA A C 1
ATOM 2500 O O . ALA A 1 332 ? 5.327 -6.831 -10.496 1.00 82.94 332 ALA A O 1
ATOM 2501 N N . LEU A 1 333 ? 3.489 -5.531 -10.441 1.00 86.56 333 LEU A N 1
ATOM 2502 C CA . LEU A 1 333 ? 3.750 -4.957 -9.127 1.00 86.56 333 LEU A CA 1
ATOM 2503 C C . LEU A 1 333 ? 3.759 -6.019 -8.017 1.00 86.56 333 LEU A C 1
ATOM 2505 O O . LEU A 1 333 ? 4.691 -6.050 -7.213 1.00 86.56 333 LEU A O 1
ATOM 2509 N N . LEU A 1 334 ? 2.767 -6.916 -7.991 1.00 86.44 334 LEU A N 1
ATOM 2510 C CA . LEU A 1 334 ? 2.713 -8.031 -7.039 1.00 86.44 334 LEU A CA 1
ATOM 2511 C C . LEU A 1 334 ? 3.971 -8.896 -7.130 1.00 86.44 334 LEU A C 1
ATOM 2513 O O . LEU A 1 334 ? 4.597 -9.155 -6.104 1.00 86.44 334 LEU A O 1
ATOM 2517 N N . ARG A 1 335 ? 4.388 -9.278 -8.345 1.00 88.12 335 ARG A N 1
ATOM 2518 C CA . ARG A 1 335 ? 5.618 -10.061 -8.548 1.00 88.12 335 ARG A CA 1
ATOM 2519 C C . ARG A 1 335 ? 6.849 -9.340 -8.020 1.00 88.12 335 ARG A C 1
ATOM 2521 O O . ARG A 1 335 ? 7.606 -9.903 -7.233 1.00 88.12 335 ARG A O 1
ATOM 2528 N N . ALA A 1 336 ? 7.002 -8.070 -8.387 1.00 81.12 336 ALA A N 1
ATOM 2529 C CA . ALA A 1 336 ? 8.147 -7.260 -7.992 1.00 81.12 336 ALA A CA 1
ATOM 2530 C C . ALA A 1 336 ? 8.246 -7.046 -6.471 1.00 81.12 336 ALA A C 1
ATOM 2532 O O . ALA A 1 336 ? 9.350 -6.928 -5.940 1.00 81.12 336 ALA A O 1
ATOM 2533 N N . ARG A 1 337 ? 7.112 -6.970 -5.759 1.00 87.19 337 ARG A N 1
ATOM 2534 C CA . ARG A 1 337 ? 7.079 -6.668 -4.316 1.00 87.19 337 ARG A CA 1
ATOM 2535 C C . ARG A 1 337 ? 6.996 -7.894 -3.418 1.00 87.19 337 ARG A C 1
ATOM 2537 O O . ARG A 1 337 ? 7.500 -7.850 -2.298 1.00 87.19 337 ARG A O 1
ATOM 2544 N N . LEU A 1 338 ? 6.334 -8.950 -3.877 1.00 87.19 338 LEU A N 1
ATOM 2545 C CA . LEU A 1 338 ? 5.926 -10.077 -3.039 1.00 87.19 338 LEU A CA 1
ATOM 2546 C C . LEU A 1 338 ? 6.398 -11.437 -3.572 1.00 87.19 338 LEU A C 1
ATOM 2548 O O . LEU A 1 338 ? 6.263 -12.420 -2.845 1.00 87.19 338 LEU A O 1
ATOM 2552 N N . GLY A 1 339 ? 6.982 -11.490 -4.775 1.00 87.31 339 GLY A N 1
ATOM 2553 C CA . GLY A 1 339 ? 7.510 -12.701 -5.409 1.00 87.31 339 GLY A CA 1
ATOM 2554 C C . GLY A 1 339 ? 6.647 -13.221 -6.562 1.00 87.31 339 GLY A C 1
ATOM 2555 O O . GLY A 1 339 ? 5.473 -12.876 -6.686 1.00 87.31 339 GLY A O 1
ATOM 2556 N N . GLU A 1 340 ? 7.233 -14.068 -7.413 1.00 88.00 340 GLU A N 1
ATOM 2557 C CA . GLU A 1 340 ? 6.607 -14.572 -8.652 1.00 88.00 340 GLU A CA 1
ATOM 2558 C C . GLU A 1 340 ? 5.256 -15.275 -8.436 1.00 88.00 340 GLU A C 1
ATOM 2560 O O . GLU A 1 340 ? 4.374 -15.195 -9.288 1.00 88.00 340 GLU A O 1
ATOM 2565 N N . ASP A 1 341 ? 5.071 -15.908 -7.277 1.00 90.69 341 ASP A N 1
ATOM 2566 C CA . ASP A 1 341 ? 3.863 -16.643 -6.892 1.00 90.69 341 ASP A CA 1
ATOM 2567 C C . ASP A 1 341 ? 2.744 -15.748 -6.319 1.00 90.69 341 ASP A C 1
ATOM 2569 O O . ASP A 1 341 ? 1.648 -16.228 -6.016 1.00 90.69 341 ASP A O 1
ATOM 2573 N N . ALA A 1 342 ? 3.000 -14.449 -6.127 1.00 91.69 342 ALA A N 1
ATOM 2574 C CA . ALA A 1 342 ? 2.067 -13.537 -5.472 1.00 91.69 342 ALA A CA 1
ATOM 2575 C C . ALA A 1 342 ? 0.716 -13.395 -6.200 1.00 91.69 342 ALA A C 1
ATOM 2577 O O . ALA A 1 342 ? -0.306 -13.406 -5.511 1.00 91.69 342 ALA A O 1
ATOM 2578 N N . PRO A 1 343 ? 0.645 -13.322 -7.548 1.00 90.31 343 PRO A N 1
ATOM 2579 C CA . PRO A 1 343 ? -0.640 -13.319 -8.248 1.00 90.31 343 PRO A CA 1
ATOM 2580 C C . PRO A 1 343 ? -1.480 -14.578 -7.982 1.00 90.31 343 PRO A C 1
ATOM 2582 O O . PRO A 1 343 ? -2.700 -14.483 -7.860 1.00 90.31 343 PRO A O 1
ATOM 2585 N N . ASP A 1 344 ? -0.842 -15.742 -7.839 1.00 89.00 344 ASP A N 1
ATOM 2586 C CA . ASP A 1 344 ? -1.544 -17.001 -7.570 1.00 89.00 344 ASP A CA 1
ATOM 2587 C C . ASP A 1 344 ? -2.026 -17.077 -6.118 1.00 89.00 344 ASP A C 1
ATOM 2589 O O . ASP A 1 344 ? -3.103 -17.609 -5.849 1.00 89.00 344 ASP A O 1
ATOM 2593 N N . ARG A 1 345 ? -1.243 -16.542 -5.169 1.00 90.00 345 ARG A N 1
ATOM 2594 C CA . ARG A 1 345 ? -1.676 -16.381 -3.772 1.00 90.00 345 ARG A CA 1
ATOM 2595 C C . ARG A 1 345 ? -2.885 -15.458 -3.673 1.00 90.00 345 ARG A C 1
ATOM 2597 O O . ARG A 1 345 ? -3.873 -15.841 -3.057 1.00 90.00 345 ARG A O 1
ATOM 2604 N N . LEU A 1 346 ? -2.840 -14.307 -4.343 1.00 92.69 346 LEU A N 1
ATOM 2605 C CA . LEU A 1 346 ? -3.977 -13.395 -4.403 1.00 92.69 346 LEU A CA 1
ATOM 2606 C C . LEU A 1 346 ? -5.218 -14.096 -4.959 1.00 92.69 346 LEU A C 1
ATOM 2608 O O . LEU A 1 346 ? -6.288 -13.988 -4.374 1.00 92.69 346 LEU A O 1
ATOM 2612 N N . ALA A 1 347 ? -5.092 -14.839 -6.063 1.00 88.12 347 ALA A N 1
ATOM 2613 C CA . ALA A 1 347 ? -6.245 -15.485 -6.690 1.00 88.12 347 ALA A CA 1
ATOM 2614 C C . ALA A 1 347 ? -6.940 -16.493 -5.754 1.00 88.12 347 ALA A C 1
ATOM 2616 O O . ALA A 1 347 ? -8.155 -16.664 -5.831 1.00 88.12 347 ALA A O 1
ATOM 2617 N N . ARG A 1 348 ? -6.187 -17.136 -4.847 1.00 85.31 348 ARG A N 1
ATOM 2618 C CA . ARG A 1 348 ? -6.735 -18.052 -3.831 1.00 85.31 348 ARG A CA 1
ATOM 2619 C C . ARG A 1 348 ? -7.469 -17.339 -2.698 1.00 85.31 348 ARG A C 1
ATOM 2621 O O . ARG A 1 348 ? -8.419 -17.907 -2.158 1.00 85.31 348 ARG A O 1
ATOM 2628 N N . ASP A 1 349 ? -7.030 -16.136 -2.349 1.00 89.06 349 ASP A N 1
ATOM 2629 C CA . ASP A 1 349 ? -7.578 -15.346 -1.241 1.00 89.06 349 ASP A CA 1
ATOM 2630 C C . ASP A 1 349 ? -8.743 -14.449 -1.692 1.00 89.06 349 ASP A C 1
ATOM 2632 O O . ASP A 1 349 ? -9.661 -14.172 -0.920 1.00 89.06 349 ASP A O 1
ATOM 2636 N N . ALA A 1 350 ? -8.752 -14.044 -2.966 1.00 92.25 350 ALA A N 1
ATOM 2637 C CA . ALA A 1 350 ? -9.713 -13.096 -3.519 1.00 92.25 350 ALA A CA 1
ATOM 2638 C C . ALA A 1 350 ? -11.169 -13.568 -3.443 1.00 92.25 350 ALA A C 1
ATOM 2640 O O . ALA A 1 350 ? -12.074 -12.734 -3.387 1.00 92.25 350 ALA A O 1
ATOM 2641 N N . ALA A 1 351 ? -11.391 -14.886 -3.412 1.00 90.12 351 ALA A N 1
ATOM 2642 C CA . ALA A 1 351 ? -12.719 -15.481 -3.348 1.00 90.12 351 ALA A CA 1
ATOM 2643 C C . ALA A 1 351 ? -13.538 -14.923 -2.178 1.00 90.12 351 ALA A C 1
ATOM 2645 O O . ALA A 1 351 ? -14.632 -14.424 -2.411 1.00 90.12 351 ALA A O 1
ATOM 2646 N N . TYR A 1 352 ? -12.975 -14.915 -0.962 1.00 93.19 352 TYR A N 1
ATOM 2647 C CA . TYR A 1 352 ? -13.687 -14.456 0.235 1.00 93.19 352 TYR A CA 1
ATOM 2648 C C . TYR A 1 352 ? -14.152 -13.000 0.111 1.00 93.19 352 TYR A C 1
ATOM 2650 O O . TYR A 1 352 ? -15.282 -12.662 0.460 1.00 93.19 352 TYR A O 1
ATOM 2658 N N . PHE A 1 353 ? -13.308 -12.124 -0.442 1.00 94.00 353 PHE A N 1
ATOM 2659 C CA . PHE A 1 353 ? -13.726 -10.745 -0.665 1.00 94.00 353 PHE A CA 1
ATOM 2660 C C . PHE A 1 353 ? -14.902 -10.660 -1.637 1.00 94.00 353 PHE A C 1
ATOM 2662 O O . PHE A 1 353 ? -15.868 -9.950 -1.376 1.00 94.00 353 PHE A O 1
ATOM 2669 N N . LEU A 1 354 ? -14.800 -11.363 -2.765 1.00 92.12 354 LEU A N 1
ATOM 2670 C CA . LEU A 1 354 ? -15.767 -11.283 -3.857 1.00 92.12 354 LEU A CA 1
ATOM 2671 C C . LEU A 1 354 ? -17.131 -11.863 -3.485 1.00 92.12 354 LEU A C 1
ATOM 2673 O O . LEU A 1 354 ? -18.144 -11.390 -3.995 1.00 92.12 354 LEU A O 1
ATOM 2677 N N . THR A 1 355 ? -17.163 -12.876 -2.621 1.00 87.56 355 THR A N 1
ATOM 2678 C CA . THR A 1 355 ? -18.400 -13.560 -2.234 1.00 87.56 355 THR A CA 1
ATOM 2679 C C . THR A 1 355 ? -19.035 -12.990 -0.972 1.00 87.56 355 THR A C 1
ATOM 2681 O O . THR A 1 355 ? -20.261 -12.987 -0.874 1.00 87.56 355 THR A O 1
ATOM 2684 N N . ASP A 1 356 ? -18.234 -12.465 -0.039 1.00 90.50 356 ASP A N 1
ATOM 2685 C CA . ASP A 1 356 ? -18.702 -12.098 1.300 1.00 90.50 356 ASP A CA 1
ATOM 2686 C C . ASP A 1 356 ? -18.395 -10.632 1.643 1.00 90.50 356 ASP A C 1
ATOM 2688 O O . ASP A 1 356 ? -19.310 -9.819 1.813 1.00 90.50 356 ASP A O 1
ATOM 2692 N N . GLU A 1 357 ? -17.112 -10.259 1.725 1.00 92.56 357 GLU A N 1
ATOM 2693 C CA . GLU A 1 357 ? -16.717 -8.958 2.291 1.00 92.56 357 GLU A CA 1
ATOM 2694 C C . GLU A 1 357 ? -17.185 -7.767 1.447 1.00 92.56 357 GLU A C 1
ATOM 2696 O O . GLU A 1 357 ? -17.597 -6.749 2.007 1.00 92.56 357 GLU A O 1
ATOM 2701 N N . ILE A 1 358 ? -17.160 -7.871 0.113 1.00 89.56 358 ILE A N 1
ATOM 2702 C CA . ILE A 1 358 ? -17.566 -6.768 -0.767 1.00 89.56 358 ILE A CA 1
ATOM 2703 C C . ILE A 1 358 ? -19.021 -6.369 -0.518 1.00 89.56 358 ILE A C 1
ATOM 2705 O O . ILE A 1 358 ? -19.344 -5.183 -0.505 1.00 89.56 358 ILE A O 1
ATOM 2709 N N . ARG A 1 359 ? -19.897 -7.344 -0.247 1.00 88.06 359 ARG A N 1
ATOM 2710 C CA . ARG A 1 359 ? -21.297 -7.086 0.091 1.00 88.06 359 ARG A CA 1
ATOM 2711 C C . ARG A 1 359 ? -21.407 -6.434 1.466 1.00 88.06 359 ARG A C 1
ATOM 2713 O O . ARG A 1 359 ? -22.093 -5.417 1.595 1.00 88.06 359 ARG A O 1
ATOM 2720 N N . ALA A 1 360 ? -20.702 -6.975 2.460 1.00 90.06 360 ALA A N 1
ATOM 2721 C CA . ALA A 1 360 ? -20.687 -6.415 3.807 1.00 90.06 360 ALA A CA 1
ATOM 2722 C C . ALA A 1 360 ? -20.236 -4.943 3.798 1.00 90.06 360 ALA A C 1
ATOM 2724 O O . ALA A 1 360 ? -20.856 -4.104 4.449 1.00 90.06 360 ALA A O 1
ATOM 2725 N N . ALA A 1 361 ? -19.206 -4.615 3.013 1.00 87.00 361 ALA A N 1
ATOM 2726 C CA . ALA A 1 361 ? -18.667 -3.264 2.890 1.00 87.00 361 ALA A CA 1
ATOM 2727 C C . ALA A 1 361 ? -19.544 -2.320 2.050 1.00 87.00 361 ALA A C 1
ATOM 2729 O O . ALA A 1 361 ? -19.795 -1.189 2.465 1.00 87.00 361 ALA A O 1
ATOM 2730 N N . ALA A 1 362 ? -19.997 -2.756 0.870 1.00 82.06 362 ALA A N 1
ATOM 2731 C CA . ALA A 1 362 ? -20.658 -1.878 -0.098 1.00 82.06 362 ALA A CA 1
ATOM 2732 C C . ALA A 1 362 ? -22.177 -1.760 0.107 1.00 82.06 362 ALA A C 1
ATOM 2734 O O . ALA A 1 362 ? -22.773 -0.753 -0.280 1.00 82.06 362 ALA A O 1
ATOM 2735 N N . VAL A 1 363 ? -22.818 -2.775 0.696 1.00 83.69 363 VAL A N 1
ATOM 2736 C CA . VAL A 1 363 ? -24.283 -2.866 0.786 1.00 83.69 363 VAL A CA 1
ATOM 2737 C C . VAL A 1 363 ? -24.768 -2.783 2.225 1.00 83.69 363 VAL A C 1
ATOM 2739 O O . VAL A 1 363 ? -25.630 -1.949 2.520 1.00 83.69 363 VAL A O 1
ATOM 2742 N N . ASP A 1 364 ? -24.237 -3.638 3.100 1.00 89.69 364 ASP A N 1
ATOM 2743 C CA . ASP A 1 364 ? -24.828 -3.880 4.419 1.00 89.69 364 ASP A CA 1
ATOM 2744 C C . ASP A 1 364 ? -24.346 -2.867 5.470 1.00 89.69 364 ASP A C 1
ATOM 2746 O O . ASP A 1 364 ? -25.125 -2.433 6.323 1.00 89.69 364 ASP A O 1
ATOM 2750 N N . TRP A 1 365 ? -23.086 -2.429 5.393 1.00 93.00 365 TRP A N 1
ATOM 2751 C CA . TRP A 1 365 ? -22.541 -1.440 6.317 1.00 93.00 365 TRP A CA 1
ATOM 2752 C C . TRP A 1 365 ? -23.071 -0.025 6.039 1.00 93.00 365 TRP A C 1
ATOM 2754 O O . TRP A 1 365 ? -23.244 0.416 4.895 1.00 93.00 365 TRP A O 1
ATOM 2764 N N . ARG A 1 366 ? -23.355 0.711 7.118 1.00 90.31 366 ARG A N 1
ATOM 2765 C CA . ARG A 1 366 ? -23.906 2.067 7.075 1.00 90.31 366 ARG A CA 1
ATOM 2766 C C . ARG A 1 366 ? -23.038 3.002 7.897 1.00 90.31 366 ARG A C 1
ATOM 2768 O O . ARG A 1 366 ? -22.851 2.799 9.089 1.00 90.31 366 ARG A O 1
ATOM 2775 N N . PHE A 1 367 ? -22.571 4.049 7.235 1.00 92.44 367 PHE A N 1
ATOM 2776 C CA . PHE A 1 367 ? -21.822 5.140 7.835 1.00 92.44 367 PHE A CA 1
ATOM 2777 C C . PHE A 1 367 ? -22.293 6.451 7.212 1.00 92.44 367 PHE A C 1
ATOM 2779 O O . PHE A 1 367 ? -22.480 6.535 5.991 1.00 92.44 367 PHE A O 1
ATOM 2786 N N . ASP A 1 368 ? -22.573 7.436 8.052 1.00 93.06 368 ASP A N 1
ATOM 2787 C CA . ASP A 1 368 ? -23.101 8.745 7.679 1.00 93.06 368 ASP A CA 1
ATOM 2788 C C . ASP A 1 368 ? -22.463 9.848 8.534 1.00 93.06 368 ASP A C 1
ATOM 2790 O O . ASP A 1 368 ? -21.663 9.571 9.429 1.00 93.06 368 ASP A O 1
ATOM 2794 N N . ALA A 1 369 ? -22.830 11.102 8.270 1.00 94.25 369 ALA A N 1
ATOM 2795 C CA . ALA A 1 369 ? -22.313 12.256 8.999 1.00 94.25 369 ALA A CA 1
ATOM 2796 C C . ALA A 1 369 ? -22.570 12.191 10.519 1.00 94.25 369 ALA A C 1
ATOM 2798 O O . ALA A 1 369 ? -21.748 12.662 11.303 1.00 94.25 369 ALA A O 1
ATOM 2799 N N . ALA A 1 370 ? -23.686 11.593 10.958 1.00 96.12 370 ALA A N 1
ATOM 2800 C CA . ALA A 1 370 ? -24.016 11.491 12.379 1.00 96.12 370 ALA A CA 1
ATOM 2801 C C . ALA A 1 370 ? -23.111 10.480 13.095 1.00 96.12 370 ALA A C 1
ATOM 2803 O O . ALA A 1 370 ? -22.682 10.719 14.226 1.00 96.12 370 ALA A O 1
ATOM 2804 N N . LEU A 1 371 ? -22.789 9.364 12.437 1.00 96.31 371 LEU A N 1
ATOM 2805 C CA . LEU A 1 371 ? -21.793 8.411 12.923 1.00 96.31 371 LEU A CA 1
ATOM 2806 C C . LEU A 1 371 ? -20.379 8.993 12.851 1.00 96.31 371 LEU A C 1
ATOM 2808 O O . LEU A 1 371 ? -19.639 8.892 13.825 1.00 96.31 371 LEU A O 1
ATOM 2812 N N . ALA A 1 372 ? -20.026 9.672 11.763 1.00 96.19 372 ALA A N 1
ATOM 2813 C CA . ALA A 1 372 ? -18.732 10.330 11.605 1.00 96.19 372 ALA A CA 1
ATOM 2814 C C . ALA A 1 372 ? -18.442 11.339 12.729 1.00 96.19 372 ALA A C 1
ATOM 2816 O O . ALA A 1 372 ? -17.357 11.319 13.308 1.00 96.19 372 ALA A O 1
ATOM 2817 N N . ALA A 1 373 ? -19.438 12.138 13.125 1.00 96.00 373 ALA A N 1
ATOM 2818 C CA . ALA A 1 373 ? -19.326 13.097 14.225 1.00 96.00 373 ALA A CA 1
ATOM 2819 C C . ALA A 1 373 ? -19.058 12.454 15.602 1.00 96.00 373 ALA A C 1
ATOM 2821 O O . ALA A 1 373 ? -18.672 13.147 16.543 1.00 96.00 373 ALA A O 1
ATOM 2822 N N . ARG A 1 374 ? -19.268 11.137 15.748 1.00 97.25 374 ARG A N 1
ATOM 2823 C CA . ARG A 1 374 ? -18.995 10.390 16.987 1.00 97.25 374 ARG A CA 1
ATOM 2824 C C . ARG A 1 374 ? -17.575 9.828 17.051 1.00 97.25 374 ARG A C 1
ATOM 2826 O O . ARG A 1 374 ? -17.161 9.407 18.131 1.00 97.25 374 ARG A O 1
ATOM 2833 N N . VAL A 1 375 ? -16.839 9.807 15.939 1.00 98.06 375 VAL A N 1
ATOM 2834 C CA . VAL A 1 375 ? -15.459 9.309 15.899 1.00 98.06 375 VAL A CA 1
ATOM 2835 C C . VAL A 1 375 ? -14.547 10.297 16.630 1.00 98.06 375 VAL A C 1
ATOM 2837 O O . VAL A 1 375 ? -14.376 11.436 16.203 1.00 98.06 375 VAL A O 1
ATOM 2840 N N . ARG A 1 376 ? -13.957 9.857 17.750 1.00 97.19 376 ARG A N 1
ATOM 2841 C CA . ARG A 1 376 ? -13.041 10.672 18.576 1.00 97.19 376 ARG A CA 1
ATOM 2842 C C . ARG A 1 376 ? -11.584 10.587 18.125 1.00 97.19 376 ARG A C 1
ATOM 2844 O O . ARG A 1 376 ? -10.787 11.453 18.478 1.00 97.19 376 ARG A O 1
ATOM 2851 N N . ALA A 1 377 ? -11.248 9.539 17.377 1.00 98.25 377 ALA A N 1
ATOM 2852 C CA . ALA A 1 377 ? -9.896 9.269 16.925 1.00 98.25 377 ALA A CA 1
ATOM 2853 C C . ALA A 1 377 ? -9.370 10.396 16.028 1.00 98.25 377 ALA A C 1
ATOM 2855 O O . ALA A 1 377 ? -10.056 10.866 15.110 1.00 98.25 377 ALA A O 1
ATOM 2856 N N . ARG A 1 378 ? -8.110 10.789 16.237 1.00 97.94 378 ARG A N 1
ATOM 2857 C CA . ARG A 1 378 ? -7.419 11.682 15.301 1.00 97.94 378 ARG A CA 1
ATOM 2858 C C . ARG A 1 378 ? -7.382 10.992 13.942 1.00 97.94 378 ARG A C 1
ATOM 2860 O O . ARG A 1 378 ? -6.972 9.843 13.861 1.00 97.94 378 ARG A O 1
ATOM 2867 N N . THR A 1 379 ? -7.797 11.673 12.880 1.00 98.75 379 THR A N 1
ATOM 2868 C CA . THR A 1 379 ? -7.983 11.018 11.577 1.00 98.75 379 THR A CA 1
ATOM 2869 C C . THR A 1 379 ? -7.143 11.679 10.491 1.00 98.75 379 THR A C 1
ATOM 2871 O O . THR A 1 379 ? -7.101 12.906 10.375 1.00 98.75 379 THR A O 1
ATOM 2874 N N . LEU A 1 380 ? -6.465 10.848 9.702 1.00 98.75 380 LEU A N 1
ATOM 2875 C CA . LEU A 1 380 ? -5.770 11.206 8.475 1.00 98.75 380 LEU A CA 1
ATOM 2876 C C . LEU A 1 380 ? -6.378 10.417 7.313 1.00 98.75 380 LEU A C 1
ATOM 2878 O O . LEU A 1 380 ? -6.296 9.191 7.277 1.00 98.75 380 LEU A O 1
ATOM 2882 N N . LEU A 1 381 ? -6.978 11.133 6.369 1.00 98.38 381 LEU A N 1
ATOM 2883 C CA . LEU A 1 381 ? -7.508 10.606 5.119 1.00 98.38 381 LEU A CA 1
ATOM 2884 C C . LEU A 1 381 ? -6.421 10.695 4.048 1.00 98.38 381 LEU A C 1
ATOM 2886 O O . LEU A 1 381 ? -5.793 11.742 3.884 1.00 98.38 381 LEU A O 1
ATOM 2890 N N . VAL A 1 382 ? -6.185 9.603 3.329 1.00 98.06 382 VAL A N 1
ATOM 2891 C CA . VAL A 1 382 ? -5.129 9.523 2.317 1.00 98.06 382 VAL A CA 1
ATOM 2892 C C . VAL A 1 382 ? -5.723 9.078 0.990 1.00 98.06 382 VAL A C 1
ATOM 2894 O O . VAL A 1 382 ? -6.372 8.035 0.922 1.00 98.06 382 VAL A O 1
ATOM 2897 N N . CYS A 1 383 ? -5.465 9.849 -0.063 1.00 96.00 383 CYS A N 1
ATOM 2898 C CA . CYS A 1 383 ? -5.806 9.502 -1.442 1.00 96.00 383 CYS A CA 1
ATOM 2899 C C . CYS A 1 383 ? -4.531 9.422 -2.286 1.00 96.00 383 CYS A C 1
ATOM 2901 O O . CYS A 1 383 ? -3.625 10.235 -2.109 1.00 96.00 383 CYS A O 1
ATOM 2903 N N . GLY A 1 384 ? -4.433 8.469 -3.209 1.00 94.50 384 GLY A N 1
ATOM 2904 C CA . GLY A 1 384 ? -3.390 8.485 -4.228 1.00 94.50 384 GLY A CA 1
ATOM 2905 C C . GLY A 1 384 ? -3.720 9.500 -5.323 1.00 94.50 384 GLY A C 1
ATOM 2906 O O . GLY A 1 384 ? -4.845 9.527 -5.822 1.00 94.50 384 GLY A O 1
ATOM 2907 N N . ALA A 1 385 ? -2.746 10.310 -5.741 1.00 90.25 385 ALA A N 1
ATOM 2908 C CA . ALA A 1 385 ? -2.933 11.291 -6.817 1.00 90.25 385 ALA A CA 1
ATOM 2909 C C . ALA A 1 385 ? -3.312 10.632 -8.160 1.00 90.25 385 ALA A C 1
ATOM 2911 O O . ALA A 1 385 ? -3.994 11.226 -8.997 1.00 90.25 385 ALA A O 1
ATOM 2912 N N . GLU A 1 386 ? -2.888 9.383 -8.381 1.00 87.62 386 GLU A N 1
ATOM 2913 C CA . GLU A 1 386 ? -3.229 8.622 -9.586 1.00 87.62 386 GLU A CA 1
ATOM 2914 C C . GLU A 1 386 ? -4.665 8.085 -9.551 1.00 87.62 386 GLU A C 1
ATOM 2916 O O . GLU A 1 386 ? -5.281 7.903 -10.607 1.00 87.62 386 GLU A O 1
ATOM 2921 N N . SER A 1 387 ? -5.233 7.865 -8.361 1.00 85.81 387 SER A N 1
ATOM 2922 C CA . SER A 1 387 ? -6.615 7.393 -8.209 1.00 85.81 387 SER A CA 1
ATOM 2923 C C . SER A 1 387 ? -7.614 8.433 -8.687 1.00 85.81 387 SER A C 1
ATOM 2925 O O . SER A 1 387 ? -8.574 8.075 -9.358 1.00 85.81 387 SER A O 1
ATOM 2927 N N . SER A 1 388 ? -7.336 9.724 -8.497 1.00 78.31 388 SER A N 1
ATOM 2928 C CA . SER A 1 388 ? -8.148 10.817 -9.054 1.00 78.31 388 SER A CA 1
ATOM 2929 C C . SER A 1 388 ? -8.301 10.742 -10.583 1.00 78.31 388 SER A C 1
ATOM 2931 O O . SER A 1 388 ? -9.243 11.303 -11.137 1.00 78.31 388 SER A O 1
ATOM 2933 N N . ARG A 1 389 ? -7.394 10.039 -11.280 1.00 75.69 389 ARG A N 1
ATOM 2934 C CA . ARG A 1 389 ? -7.439 9.822 -12.736 1.00 75.69 389 ARG A CA 1
ATOM 2935 C C . ARG A 1 389 ? -7.988 8.456 -13.131 1.00 75.69 389 ARG A C 1
ATOM 2937 O O . ARG A 1 389 ? -8.659 8.344 -14.152 1.00 75.69 389 ARG A O 1
ATOM 2944 N N . THR A 1 390 ? -7.650 7.421 -12.369 1.00 76.06 390 THR A N 1
ATOM 2945 C CA . THR A 1 390 ? -7.925 6.020 -12.726 1.00 76.06 390 THR A CA 1
ATOM 2946 C C . THR A 1 390 ? -9.196 5.484 -12.076 1.00 76.06 390 THR A C 1
ATOM 2948 O O . THR A 1 390 ? -9.963 4.791 -12.739 1.00 76.06 390 THR A O 1
ATOM 2951 N N . THR A 1 391 ? -9.455 5.868 -10.824 1.00 83.81 391 THR A N 1
ATOM 2952 C CA . THR A 1 391 ? -10.631 5.476 -10.037 1.00 83.81 391 THR A CA 1
ATOM 2953 C C . THR A 1 391 ? -11.120 6.661 -9.185 1.00 83.81 391 THR A C 1
ATOM 2955 O O . THR A 1 391 ? -10.927 6.673 -7.964 1.00 83.81 391 THR A O 1
ATOM 2958 N N . PRO A 1 392 ? -11.756 7.687 -9.795 1.00 87.19 392 PRO A N 1
ATOM 2959 C CA . PRO A 1 392 ? -12.077 8.944 -9.104 1.00 87.19 392 PRO A CA 1
ATOM 2960 C C . PRO A 1 392 ? -13.029 8.780 -7.907 1.00 87.19 392 PRO A C 1
ATOM 2962 O O . PRO A 1 392 ? -13.072 9.634 -7.026 1.00 87.19 392 PRO A O 1
ATOM 2965 N N . MET A 1 393 ? -13.735 7.647 -7.831 1.00 89.50 393 MET A N 1
ATOM 2966 C CA . MET A 1 393 ? -14.568 7.247 -6.695 1.00 89.50 393 MET A CA 1
ATOM 2967 C C . MET A 1 393 ? -13.836 7.342 -5.343 1.00 89.50 393 MET A C 1
ATOM 2969 O O . MET A 1 393 ? -14.451 7.732 -4.354 1.00 89.50 393 MET A O 1
ATOM 2973 N N . PHE A 1 394 ? -12.538 7.017 -5.274 1.00 91.44 394 PHE A N 1
ATOM 2974 C CA . PHE A 1 394 ? -11.788 7.118 -4.013 1.00 91.44 394 PHE A CA 1
ATOM 2975 C C . PHE A 1 394 ? -11.556 8.570 -3.585 1.00 91.44 394 PHE A C 1
ATOM 2977 O O . PHE A 1 394 ? -11.660 8.881 -2.399 1.00 91.44 394 PHE A O 1
ATOM 2984 N N . ALA A 1 395 ? -11.308 9.470 -4.538 1.00 90.50 395 ALA A N 1
ATOM 2985 C CA . ALA A 1 395 ? -11.173 10.895 -4.256 1.00 90.50 395 ALA A CA 1
ATOM 2986 C C . ALA A 1 395 ? -12.510 11.500 -3.787 1.00 90.50 395 ALA A C 1
ATOM 2988 O O . ALA A 1 395 ? -12.531 12.242 -2.805 1.00 90.50 395 ALA A O 1
ATOM 2989 N N . GLU A 1 396 ? -13.631 11.131 -4.423 1.00 90.69 396 GLU A N 1
ATOM 2990 C CA . GLU A 1 396 ? -14.979 11.526 -3.977 1.00 90.69 396 GLU A CA 1
ATOM 2991 C C . GLU A 1 396 ? -15.272 11.031 -2.551 1.00 90.69 396 GLU A C 1
ATOM 2993 O O . GLU A 1 396 ? -15.750 11.791 -1.710 1.00 90.69 396 GLU A O 1
ATOM 2998 N N . ALA A 1 397 ? -14.930 9.776 -2.249 1.00 91.31 397 ALA A N 1
ATOM 2999 C CA . ALA A 1 397 ? -15.126 9.186 -0.929 1.00 91.31 397 ALA A CA 1
ATOM 3000 C C . ALA A 1 397 ? -14.285 9.871 0.165 1.00 91.31 397 ALA A C 1
ATOM 3002 O O . ALA A 1 397 ? -14.782 10.133 1.264 1.00 91.31 397 ALA A O 1
ATOM 3003 N N . VAL A 1 398 ? -13.025 10.204 -0.136 1.00 93.31 398 VAL A N 1
ATOM 3004 C CA . VAL A 1 398 ? -12.154 10.973 0.766 1.00 93.31 398 VAL A CA 1
ATOM 3005 C C . VAL A 1 398 ? -12.710 12.378 0.998 1.00 93.31 398 VAL A C 1
ATOM 3007 O O . VAL A 1 398 ? -12.752 12.826 2.144 1.00 93.31 398 VAL A O 1
ATOM 3010 N N . ALA A 1 399 ? -13.186 13.056 -0.050 1.00 92.00 399 ALA A N 1
ATOM 3011 C CA . ALA A 1 399 ? -13.794 14.379 0.074 1.00 92.00 399 ALA A CA 1
ATOM 3012 C C . ALA A 1 399 ? -15.063 14.352 0.945 1.00 92.00 399 ALA A C 1
ATOM 3014 O O . ALA A 1 399 ? -15.218 15.196 1.827 1.00 92.00 399 ALA A O 1
ATOM 3015 N N . LEU A 1 400 ? -15.925 13.348 0.759 1.00 91.56 400 LEU A N 1
ATOM 3016 C CA . LEU A 1 400 ? -17.136 13.166 1.560 1.00 91.56 400 LEU A CA 1
ATOM 3017 C C . LEU A 1 400 ? -16.816 12.933 3.044 1.00 91.56 400 LEU A C 1
ATOM 3019 O O . LEU A 1 400 ? -17.433 13.535 3.921 1.00 91.56 400 LEU A O 1
ATOM 3023 N N . LEU A 1 401 ? -15.825 12.090 3.346 1.00 94.12 401 LEU A N 1
ATOM 3024 C CA . LEU A 1 401 ? -15.386 11.890 4.728 1.00 94.12 401 LEU A CA 1
ATOM 3025 C C . LEU A 1 401 ? -14.771 13.152 5.333 1.00 94.12 401 LEU A C 1
ATOM 3027 O O . LEU A 1 401 ? -15.005 13.417 6.508 1.00 94.12 401 LEU A O 1
ATOM 3031 N N . ALA A 1 402 ? -14.012 13.931 4.560 1.00 94.88 402 ALA A N 1
ATOM 3032 C CA . ALA A 1 402 ? -13.458 15.198 5.029 1.00 94.88 402 ALA A CA 1
ATOM 3033 C C . ALA A 1 402 ? -14.565 16.211 5.377 1.00 94.88 402 ALA A C 1
ATOM 3035 O O . ALA A 1 402 ? -14.432 16.951 6.350 1.00 94.88 402 ALA A O 1
ATOM 3036 N N . GLU A 1 403 ? -15.677 16.208 4.633 1.00 94.12 403 GLU A N 1
ATOM 3037 C CA . GLU A 1 403 ? -16.868 17.002 4.956 1.00 94.12 403 GLU A CA 1
ATOM 3038 C C . GLU A 1 403 ? -17.527 16.531 6.262 1.00 94.12 403 GLU A C 1
ATOM 3040 O O . GLU A 1 403 ? -17.847 17.340 7.133 1.00 94.12 403 GLU A O 1
ATOM 3045 N N . TRP A 1 404 ? -17.708 15.218 6.429 1.00 95.38 404 TRP A N 1
ATOM 3046 C CA . TRP A 1 404 ? -18.340 14.643 7.622 1.00 95.38 404 TRP A CA 1
ATOM 3047 C C . TRP A 1 404 ? -17.459 14.702 8.877 1.00 95.38 404 TRP A C 1
ATOM 3049 O O . TRP A 1 404 ? -17.973 14.686 9.995 1.00 95.38 404 TRP A O 1
ATOM 3059 N N . MET A 1 405 ? -16.138 14.766 8.704 1.00 96.00 405 MET A N 1
ATOM 3060 C CA . MET A 1 405 ? -15.138 14.776 9.770 1.00 96.00 405 MET A CA 1
ATOM 3061 C C . MET A 1 405 ? -14.242 16.017 9.643 1.00 96.00 405 MET A C 1
ATOM 3063 O O . MET A 1 405 ? -13.068 15.889 9.301 1.00 96.00 405 MET A O 1
ATOM 3067 N N . PRO A 1 406 ? -14.728 17.225 9.977 1.00 91.50 406 PRO A N 1
ATOM 3068 C CA . PRO A 1 406 ? -13.980 18.470 9.761 1.00 91.50 406 PRO A CA 1
ATOM 3069 C C . PRO A 1 406 ? -12.667 18.575 10.562 1.00 91.50 406 PRO A C 1
ATOM 3071 O O . PRO A 1 406 ? -11.830 19.423 10.270 1.00 91.50 406 PRO A O 1
ATOM 3074 N N . GLY A 1 407 ? -12.471 17.728 11.582 1.00 93.56 407 GLY A N 1
ATOM 3075 C CA . GLY A 1 407 ? -11.204 17.603 12.314 1.00 93.56 407 GLY A CA 1
ATOM 3076 C C . GLY A 1 407 ? -10.182 16.657 11.666 1.00 93.56 407 GLY A C 1
ATOM 3077 O O . GLY A 1 407 ? -9.049 16.566 12.144 1.00 93.56 407 GLY A O 1
ATOM 3078 N N . ALA A 1 408 ? -10.560 15.931 10.611 1.00 97.38 408 ALA A N 1
ATOM 3079 C CA . ALA A 1 408 ? -9.661 15.053 9.880 1.00 97.38 408 ALA A CA 1
ATOM 3080 C C . ALA A 1 408 ? -8.723 15.867 8.981 1.00 97.38 408 ALA A C 1
ATOM 3082 O O . ALA A 1 408 ? -9.114 16.843 8.342 1.00 97.38 408 ALA A O 1
ATOM 3083 N N . ARG A 1 409 ? -7.464 15.437 8.899 1.00 97.81 409 ARG A N 1
ATOM 3084 C CA . ARG A 1 409 ? -6.523 15.950 7.897 1.00 97.81 409 ARG A CA 1
ATOM 3085 C C . ARG A 1 409 ? -6.629 15.098 6.642 1.00 97.81 409 ARG A C 1
ATOM 3087 O O . ARG A 1 409 ? -6.806 13.891 6.755 1.00 97.81 409 ARG A O 1
ATOM 3094 N N . SER A 1 410 ? -6.457 15.706 5.474 1.00 97.00 410 SER A N 1
ATOM 3095 C CA . SER A 1 410 ? -6.402 14.988 4.197 1.00 97.00 410 SER A CA 1
ATOM 3096 C C . SER A 1 410 ? -5.048 15.192 3.531 1.00 97.00 410 SER A C 1
ATOM 3098 O O . SER A 1 410 ? -4.507 16.298 3.560 1.00 97.00 410 SER A O 1
ATOM 3100 N N . VAL A 1 411 ? -4.497 14.129 2.950 1.00 96.62 411 VAL A N 1
ATOM 3101 C CA . VAL A 1 411 ? -3.239 14.148 2.195 1.00 96.62 411 VAL A CA 1
ATOM 3102 C C . VAL A 1 411 ? -3.431 13.407 0.879 1.00 96.62 411 VAL A C 1
ATOM 3104 O O . VAL A 1 411 ? -4.008 12.322 0.843 1.00 96.62 411 VAL A O 1
ATOM 3107 N N . GLU A 1 412 ? -2.897 13.984 -0.192 1.00 95.81 412 GLU A N 1
ATOM 3108 C CA . GLU A 1 412 ? -2.750 13.302 -1.471 1.00 95.81 412 GLU A CA 1
ATOM 3109 C C . GLU A 1 412 ? -1.304 12.800 -1.620 1.00 95.81 412 GLU A C 1
ATOM 3111 O O . GLU A 1 412 ? -0.355 13.566 -1.435 1.00 95.81 412 GLU A O 1
ATOM 3116 N N . LEU A 1 413 ? -1.121 11.509 -1.912 1.00 92.62 413 LEU A N 1
ATOM 3117 C CA . LEU A 1 413 ? 0.192 10.906 -2.138 1.00 92.62 413 LEU A CA 1
ATOM 3118 C C . LEU A 1 413 ? 0.529 10.901 -3.640 1.00 92.62 413 LEU A C 1
ATOM 3120 O O . LEU A 1 413 ? -0.185 10.268 -4.423 1.00 92.62 413 LEU A O 1
ATOM 3124 N N . PRO A 1 414 ? 1.616 11.568 -4.067 1.00 90.38 414 PRO A N 1
ATOM 3125 C CA . PRO A 1 414 ? 1.977 11.656 -5.476 1.00 90.38 414 PRO A CA 1
ATOM 3126 C C . PRO A 1 414 ? 2.500 10.321 -6.021 1.00 90.38 414 PRO A C 1
ATOM 3128 O O . PRO A 1 414 ? 3.233 9.605 -5.342 1.00 90.38 414 PRO A O 1
ATOM 3131 N N . GLY A 1 415 ? 2.174 10.014 -7.280 1.00 85.62 415 GLY A N 1
ATOM 3132 C CA . GLY A 1 415 ? 2.733 8.868 -8.011 1.00 85.62 415 GLY A CA 1
ATOM 3133 C C . GLY A 1 415 ? 2.191 7.493 -7.605 1.00 85.62 415 GLY A C 1
ATOM 3134 O O . GLY A 1 415 ? 2.712 6.481 -8.071 1.00 85.62 415 GLY A O 1
ATOM 3135 N N . VAL A 1 416 ? 1.157 7.447 -6.763 1.00 90.25 416 VAL A N 1
ATOM 3136 C CA . VAL A 1 416 ? 0.471 6.217 -6.346 1.00 90.25 416 VAL A CA 1
ATOM 3137 C C . VAL A 1 416 ? -1.041 6.339 -6.542 1.00 90.25 416 VAL A C 1
ATOM 3139 O O . VAL A 1 416 ? -1.587 7.443 -6.562 1.00 90.25 416 VAL A O 1
ATOM 3142 N N . GLY A 1 417 ? -1.704 5.198 -6.697 1.00 91.56 417 GLY A N 1
ATOM 3143 C CA . GLY A 1 417 ? -3.156 5.030 -6.711 1.00 91.56 417 GLY A CA 1
ATOM 3144 C C . GLY A 1 417 ? -3.598 4.024 -5.644 1.00 91.56 417 GLY A C 1
ATOM 3145 O O . GLY A 1 417 ? -2.957 3.918 -4.596 1.00 91.56 417 GLY A O 1
ATOM 3146 N N . HIS A 1 418 ? -4.647 3.243 -5.916 1.00 94.06 418 HIS A N 1
ATOM 3147 C CA . HIS A 1 418 ? -5.239 2.345 -4.915 1.00 94.06 418 HIS A CA 1
ATOM 3148 C C . HIS A 1 418 ? -4.262 1.323 -4.330 1.00 94.06 418 HIS A C 1
ATOM 3150 O O . HIS A 1 418 ? -4.246 1.098 -3.120 1.00 94.06 418 HIS A O 1
ATOM 3156 N N . GLY A 1 419 ? -3.349 0.801 -5.148 1.00 92.44 419 GLY A N 1
ATOM 3157 C CA . GLY A 1 419 ? -2.294 -0.121 -4.733 1.00 92.44 419 GLY A CA 1
ATOM 3158 C C . GLY A 1 419 ? -1.143 0.514 -3.936 1.00 92.44 419 GLY A C 1
ATOM 3159 O O . GLY A 1 419 ? -0.054 -0.069 -3.897 1.00 92.44 419 GLY A O 1
ATOM 3160 N N . MET A 1 420 ? -1.325 1.692 -3.319 1.00 95.12 420 MET A N 1
ATOM 3161 C CA . MET A 1 420 ? -0.252 2.475 -2.683 1.00 95.12 420 MET A CA 1
ATOM 3162 C C . MET A 1 420 ? 0.647 1.711 -1.694 1.00 95.12 420 MET A C 1
ATOM 3164 O O . MET A 1 420 ? 1.855 1.965 -1.730 1.00 95.12 420 MET A O 1
ATOM 3168 N N . PRO A 1 421 ? 0.169 0.740 -0.875 1.00 96.88 421 PRO A N 1
ATOM 3169 C CA . PRO A 1 421 ? 1.060 -0.016 0.011 1.00 96.88 421 PRO A CA 1
ATOM 3170 C C . PRO A 1 421 ? 2.122 -0.832 -0.743 1.00 96.88 421 PRO A C 1
ATOM 3172 O O . PRO A 1 421 ? 3.194 -1.102 -0.204 1.00 96.88 421 PRO A O 1
ATOM 3175 N N . LEU A 1 422 ? 1.848 -1.210 -1.996 1.00 94.00 422 LEU A N 1
ATOM 3176 C CA . LEU A 1 422 ? 2.795 -1.909 -2.865 1.00 94.00 422 LEU A CA 1
ATOM 3177 C C . LEU A 1 422 ? 3.530 -0.958 -3.814 1.00 94.00 422 LEU A C 1
ATOM 3179 O O . LEU A 1 422 ? 4.700 -1.196 -4.124 1.00 94.00 422 LEU A O 1
ATOM 3183 N N . GLN A 1 423 ? 2.879 0.107 -4.284 1.00 91.19 423 GLN A N 1
ATOM 3184 C CA . GLN A 1 423 ? 3.486 1.060 -5.217 1.00 91.19 423 GLN A CA 1
ATOM 3185 C C . GLN A 1 423 ? 4.615 1.846 -4.539 1.00 91.19 423 GLN A C 1
ATOM 3187 O O . GLN A 1 423 ? 5.756 1.781 -5.009 1.00 91.19 423 GLN A O 1
ATOM 3192 N N . ASP A 1 424 ? 4.341 2.474 -3.390 1.00 93.75 424 ASP A N 1
ATOM 3193 C CA . ASP A 1 424 ? 5.340 3.190 -2.591 1.00 93.75 424 ASP A CA 1
ATOM 3194 C C . ASP A 1 424 ? 5.206 2.886 -1.085 1.00 93.75 424 ASP A C 1
ATOM 3196 O O . ASP A 1 424 ? 4.696 3.697 -0.302 1.00 93.75 424 ASP A O 1
ATOM 3200 N N . PRO A 1 425 ? 5.707 1.718 -0.636 1.00 95.12 425 PRO A N 1
ATOM 3201 C CA . PRO A 1 425 ? 5.670 1.366 0.777 1.00 95.12 425 PRO A CA 1
ATOM 3202 C C . PRO A 1 425 ? 6.465 2.332 1.662 1.00 95.12 425 PRO A C 1
ATOM 3204 O O . PRO A 1 425 ? 6.131 2.493 2.835 1.00 95.12 425 PRO A O 1
ATOM 3207 N N . VAL A 1 426 ? 7.505 2.979 1.120 1.00 95.00 426 VAL A N 1
ATOM 3208 C CA . VAL A 1 426 ? 8.354 3.921 1.862 1.00 95.00 426 VAL A CA 1
ATOM 3209 C C . VAL A 1 426 ? 7.551 5.171 2.212 1.00 95.00 426 VAL A C 1
ATOM 3211 O O . VAL A 1 426 ? 7.585 5.613 3.362 1.00 95.00 426 VAL A O 1
ATOM 3214 N N . ALA A 1 427 ? 6.822 5.730 1.243 1.00 93.94 427 ALA A N 1
ATOM 3215 C CA . ALA A 1 427 ? 5.971 6.895 1.462 1.00 93.94 427 ALA A CA 1
ATOM 3216 C C . ALA A 1 427 ? 4.850 6.599 2.465 1.00 93.94 427 ALA A C 1
ATOM 3218 O O . ALA A 1 427 ? 4.661 7.371 3.405 1.00 93.94 427 ALA A O 1
ATOM 3219 N N . VAL A 1 428 ? 4.170 5.453 2.329 1.00 98.00 428 VAL A N 1
ATOM 3220 C CA . VAL A 1 428 ? 3.114 5.038 3.270 1.00 98.00 428 VAL A CA 1
ATOM 3221 C C . VAL A 1 428 ? 3.671 4.883 4.688 1.00 98.00 428 VAL A C 1
ATOM 3223 O O . VAL A 1 428 ? 3.106 5.426 5.635 1.00 98.00 428 VAL A O 1
ATOM 3226 N N . ALA A 1 429 ? 4.811 4.207 4.854 1.00 98.44 429 ALA A N 1
ATOM 3227 C CA . ALA A 1 429 ? 5.431 4.022 6.165 1.00 98.44 429 ALA A CA 1
ATOM 3228 C C . ALA A 1 429 ? 5.862 5.344 6.820 1.00 98.44 429 ALA A C 1
ATOM 3230 O O . ALA A 1 429 ? 5.692 5.514 8.026 1.00 98.44 429 ALA A O 1
ATOM 3231 N N . ARG A 1 430 ? 6.397 6.293 6.039 1.00 97.62 430 ARG A N 1
ATOM 3232 C CA . ARG A 1 430 ? 6.733 7.639 6.532 1.00 97.62 430 ARG A CA 1
ATOM 3233 C C . ARG A 1 430 ? 5.492 8.398 6.976 1.00 97.62 430 ARG A C 1
ATOM 3235 O O . ARG A 1 430 ? 5.477 8.908 8.087 1.00 97.62 430 ARG A O 1
ATOM 3242 N N . LEU A 1 431 ? 4.442 8.393 6.157 1.00 98.06 431 LEU A N 1
ATOM 3243 C CA . LEU A 1 431 ? 3.175 9.044 6.478 1.00 98.06 431 LEU A CA 1
ATOM 3244 C C . LEU A 1 431 ? 2.576 8.504 7.786 1.00 98.06 431 LEU A C 1
ATOM 3246 O O . LEU A 1 431 ? 2.131 9.283 8.628 1.00 98.06 431 LEU A O 1
ATOM 3250 N N . VAL A 1 432 ? 2.611 7.183 7.987 1.00 98.56 432 VAL A N 1
ATOM 3251 C CA . VAL A 1 432 ? 2.174 6.547 9.239 1.00 98.56 432 VAL A CA 1
ATOM 3252 C C . VAL A 1 432 ? 3.056 6.975 10.414 1.00 98.56 432 VAL A C 1
ATOM 3254 O O . VAL A 1 432 ? 2.537 7.373 11.454 1.00 98.56 432 VAL A O 1
ATOM 3257 N N . ALA A 1 433 ? 4.380 6.928 10.261 1.00 98.06 433 ALA A N 1
ATOM 3258 C CA . ALA A 1 433 ? 5.303 7.296 11.330 1.00 98.06 433 ALA A CA 1
ATOM 3259 C C . ALA A 1 433 ? 5.163 8.769 11.747 1.00 98.06 433 ALA A C 1
ATOM 3261 O O . ALA A 1 433 ? 5.157 9.072 12.940 1.00 98.06 433 ALA A O 1
ATOM 3262 N N . ASP A 1 434 ? 4.997 9.673 10.782 1.00 97.88 434 ASP A N 1
ATOM 3263 C CA . ASP A 1 434 ? 4.776 11.099 11.026 1.00 97.88 434 ASP A CA 1
ATOM 3264 C C . ASP A 1 434 ? 3.436 11.334 11.729 1.00 97.88 434 ASP A C 1
ATOM 3266 O O . ASP A 1 434 ? 3.351 12.144 12.650 1.00 97.88 434 ASP A O 1
ATOM 3270 N N . PHE A 1 435 ? 2.390 10.588 11.355 1.00 98.38 435 PHE A N 1
ATOM 3271 C CA . PHE A 1 435 ? 1.100 10.652 12.037 1.00 98.38 435 PHE A CA 1
ATOM 3272 C C . PHE A 1 435 ? 1.184 10.202 13.500 1.00 98.38 435 PHE A C 1
ATOM 3274 O O . PHE A 1 435 ? 0.525 10.802 14.346 1.00 98.38 435 PHE A O 1
ATOM 3281 N N . VAL A 1 436 ? 1.958 9.157 13.804 1.00 97.44 436 VAL A N 1
ATOM 3282 C CA . VAL A 1 436 ? 2.108 8.636 15.174 1.00 97.44 436 VAL A CA 1
ATOM 3283 C C . VAL A 1 436 ? 2.964 9.566 16.043 1.00 97.44 436 VAL A C 1
ATOM 3285 O O . VAL A 1 436 ? 2.723 9.670 17.241 1.00 97.44 436 VAL A O 1
ATOM 3288 N N . ARG A 1 437 ? 3.957 10.245 15.454 1.00 93.38 437 ARG A N 1
ATOM 3289 C CA . ARG A 1 437 ? 4.903 11.119 16.173 1.00 93.38 437 ARG A CA 1
ATOM 3290 C C . ARG A 1 437 ? 4.419 12.564 16.357 1.00 93.38 437 ARG A C 1
ATOM 3292 O O . ARG A 1 437 ? 5.001 13.272 17.176 1.00 93.38 437 ARG A O 1
ATOM 3299 N N . ALA A 1 438 ? 3.422 13.000 15.589 1.00 88.81 438 ALA A N 1
ATOM 3300 C CA . ALA A 1 438 ? 2.757 14.298 15.743 1.00 88.81 438 ALA A CA 1
ATOM 3301 C C . ALA A 1 438 ? 1.792 14.304 16.932 1.00 88.81 438 ALA A C 1
ATOM 3303 O O . ALA A 1 438 ? 1.593 15.382 17.527 1.00 88.81 438 ALA A O 1
#

Solvent-accessible surface area (backbone atoms only — not comparable to full-atom values): 22207 Å² total; per-residue (Å²): 123,68,64,67,55,41,34,55,49,51,54,48,51,57,54,52,44,54,49,26,57,42,78,47,49,67,71,57,42,42,75,44,33,24,74,78,12,45,56,68,67,25,59,45,35,56,63,61,16,63,40,60,11,35,65,4,57,42,38,47,36,53,53,52,53,47,16,28,41,78,44,44,68,50,76,77,45,78,48,65,59,74,49,38,36,39,36,37,31,36,44,33,30,28,30,65,25,60,37,69,32,24,39,94,89,52,47,78,73,44,76,43,73,52,66,70,36,61,47,73,34,53,32,40,42,36,36,36,51,48,98,93,16,38,35,36,39,43,70,54,69,42,62,64,60,44,30,50,57,54,57,71,42,79,61,91,62,65,58,75,79,73,62,64,83,44,75,44,76,47,84,90,44,40,33,25,32,32,62,43,44,88,86,33,72,78,54,34,35,39,42,36,38,30,66,40,34,43,60,48,45,54,59,26,73,42,30,69,58,44,62,78,37,16,37,36,40,41,21,55,73,43,19,72,86,13,35,69,68,94,59,84,58,47,48,60,52,56,20,50,43,54,51,38,46,39,48,75,70,71,48,66,36,25,32,37,36,10,27,29,62,26,18,47,21,43,56,44,29,21,62,76,38,48,74,39,24,50,27,36,39,26,38,39,28,54,71,52,73,72,57,72,47,24,52,50,44,38,62,72,27,50,46,57,21,52,52,30,45,75,73,67,36,51,62,58,17,48,52,44,40,42,38,48,55,49,32,86,56,44,60,60,52,35,27,76,65,68,35,84,61,33,55,62,52,31,56,70,26,21,49,48,26,75,77,37,44,51,50,25,49,62,66,72,54,85,82,50,53,76,59,42,66,62,48,75,35,52,37,37,41,35,35,30,54,42,18,59,77,67,37,39,33,36,45,53,33,45,52,52,49,41,69,37,29,76,84,41,47,77,45,73,41,80,92,21,30,72,48,27,43,68,70,40,17,64,60,52,25,40,56,51,36,52,62,74,74,106

Secondary structure (DSSP, 8-state):
-HHHHHHHHHHHHHHHHHHHHHT--HHHHHTTEEEEEEEGGGGGS-GGGGSSSHHHHHHHHHHHHHHEEEEEEEEEEEEEETTEEEEEEEEEEEE-S-EEEE-TTS-EEEEE-----EEEEEEEEEEEEETTEEEEEEEEE-HHHHHHHTT-SPPTT-SSSPPPPEEEE-SS-EEEEEEE-TT-SSPEEEEE--TT-TTTTHHHHT-GGGTTS-EEEEPPTTSTTSPPPSSPPPHHHHHHHHHHHHHHTT-SSEEEEEETHHHHHHHHHHHH-TTTEEEEEEES--SS--SHHHHHHIIIIIHHHHHHHHTT-HHHHHHHHHHHHT-TTHHHHHHHHH-TTHHHHHHHHHHHIIIIIHHIIIII----HHHHTT--SEEEEEEETTHHHH-THHHHHHHHHHHH-TT-EEEEETT--TTHHHH-HHHHHHHHHHHHH-

pLDDT: mean 91.49, std 9.95, range [33.47, 98.94]

Nearest PDB structures (foldseek):
  7dq9-assembly3_C  TM=7.815E-01  e=2.610E-16  Alistipes shahii WAL 8301
  7dq9-assembly4_D  TM=7.667E-01  e=1.338E-15  Alistipes shahii WAL 8301
  8ynv-assembly4_D  TM=7.312E-01  e=3.517E-14  Bacillus thuringiensis
  7jqy-assembly1_B  TM=6.584E-01  e=1.026E-13  Burkholderia cenocepacia J2315
  7jqx-assembly1_A  TM=6.561E-01  e=1.523E-13  Burkholderia cenocepacia J2315

Organism: NCBI:txid76726

Sequence (438 aa):
MTTTRRTTSTHRLVTDLFRAMADGTEADLARLVHPRAHDREAVIGPPAARTPGPAGWWASTAWLRAGFSELSWELHEILVDDDLAAVHTTMSGRHTGAYH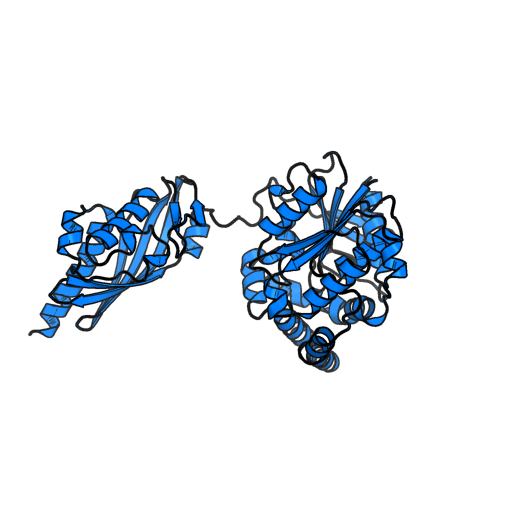RYGPDGSVVAVRPPTGRPFAVTQTHWFRTADGLLVEHWANRDDLGLAGRLGWLAAPGGGGPAAAARRMDVGDAELEYWERGADAPGPAVLLAHAGMFGEWFRPVFDQPALDGLRVVRVHRAGYGGSSRPDRPLSLADHARQCCALLRGLGVDRAVWVGHSSSACIGLQAALDDPDLIEGLVLLEPAPRPAGPAAEETNARVVGPVMAALADGDVARAADLFLRGVDGLDYRALLRARLGEDAPDRLARDAAYFLTDEIRAAAVDWRFDAALAARVRARTLLVCGAESSRTTPMFAEAVALLAEWMPGARSVELPGVGHGMPLQDPVAVARLVADFVRA

InterPro domains:
  IPR000073 Alpha/beta hydrolase fold-1 [PF00561] (189-423)
  IPR009959 Polyketide cyclase SnoaL-like [PF07366] (22-147)
  IPR029058 Alpha/Beta hydrolase fold [G3DSA:3.40.50.1820] (162-438)
  IPR029058 Alpha/Beta hydrolase fold [SSF53474] (166-436)
  IPR032710 NTF2-like domain superfamily [SSF54427] (11-154)